Protein AF-A0A850DSJ2-F1 (afdb_monomer_lite)

Secondary structure (DSSP, 8-state):
-PPP-HHHHHHHT-TTTEEE--TTSGGGGGS-GGGHHHHH-SSHHHHHHHHHTTS-HHIIIII-HHHHHHHHHTEEEEEEEEETTEEEEEEEE--TTSPPEEEEEE-GGGS-SSPPTTGGGS-HHHHHHHHHT-S-EE-TTSSBTSPPPGGG--BTTTTTS-SEEEETTTSSPEETTT-EEEEE-STT-EEEE-TTSPTTEEEEEETTEE-SPEEHHHHHHHHHTTT---GGGSPPPP------HHHHHHHHHHS-PPPPPP-B-TT--HHHHHHHHHHHHHHHHHHTTT-PEEEESSTTTSEEEEEEE-SSSPEEEEEEEEEEEEEEPPTT--GGGHHHHHHHHHHHTT-EEEEEEETTEEEEEEE-TT--EEEEEEETTEEEEEEEPPBBPPP-

Foldseek 3Di:
DPPQPVVVLQCVLPPPQKDWQAAPDPVLVVAPPLQNQLNNPPDFVSNLVSLLVLADPCCCPVQAVLVVLQSVFFFRGWTWMQGNNWIWIWTFGDFPPDRTFIKTFTDLVQLDPDAEQPNVLDDPSVSCCCNRRGQWIAGPVQAFLAFHGRNQFHFQVVVVNDQWAAEPPVRDIHGSNFWTFTGAAPDRWTWTDGPPAPRQWIFIDDPSYTYHTHRNSVVSNCSNCPNHDGPVNDDDPPPDPPQDPVSVVVVLVPDQFDFADADADAPDEPVNQVVVLVVVVVLLCVLVVVQKDKDAPDDPFQKDKAFDGRRNPDTDQWIKIKGKIWIHHDPPDFLQVVVVSSQVSLVVLVWDKDWDADPQFIWIWTADPQGWIWIWTQGPSIIMIMIMHHTYHHDD

pLDDT: mean 86.66, std 12.52, range [38.88, 98.25]

Radius of gyration: 28.36 Å; chains: 1; bounding box: 57×62×78 Å

Sequence (396 aa):
MDDVEFARVAAEFGPGSALLVEPGSSAAAHVPARWAGVAGGLDSAARRSAAVALWNLDMLVELTPRFAAVLGECLDDVRVCLLRGDWVLLYALRKPFQPHEFRIGWDPDTFGADEPAHWNALPQALRVFLGTVHAGFTDLDGISFGPTRPRDMLTYEALDLVARVRNWEAGEDIAGSRATLVAKGMGDTRYFVSPDLPGGTIGWEADGNMDKPLDLPQALDDLMSYGFQLERDLPPAPAAPAPTPDELRRAIESVPRAARAVVWNRELTENAARARTRDLVAQLLDGLGGQMVLRTDDGPNGETVLPFDDDAGNIYQVDRLETRYFLDPPPPDRADIYPSVIVRIWERHGWKVTLAADAAGIVARAQTSDWYELTVTHRDDTLRLSVASPGFHRSP

Structure (mmCIF, N/CA/C/O backbone):
data_AF-A0A850DSJ2-F1
#
_entry.id   AF-A0A850DSJ2-F1
#
loop_
_atom_site.group_PDB
_atom_site.id
_atom_site.type_symbol
_atom_site.label_atom_id
_atom_site.label_alt_id
_atom_site.label_comp_id
_atom_site.label_asym_id
_atom_site.label_entity_id
_atom_site.label_seq_id
_atom_site.pdbx_PDB_ins_code
_atom_site.Cartn_x
_atom_site.Cartn_y
_atom_site.Cartn_z
_atom_site.occupancy
_atom_site.B_iso_or_equiv
_atom_site.auth_seq_id
_atom_site.auth_comp_id
_atom_site.auth_asym_id
_atom_site.auth_atom_id
_atom_site.pdbx_PDB_model_num
ATOM 1 N N . MET A 1 1 ? 22.873 -3.935 -5.020 1.00 39.72 1 MET A N 1
ATOM 2 C CA . MET A 1 1 ? 21.451 -4.253 -4.814 1.00 39.72 1 MET A CA 1
ATOM 3 C C . MET A 1 1 ? 21.494 -5.395 -3.830 1.00 39.72 1 MET A C 1
ATOM 5 O O . MET A 1 1 ? 21.998 -6.444 -4.208 1.00 39.72 1 MET A O 1
ATOM 9 N N . ASP A 1 2 ? 21.203 -5.125 -2.561 1.00 47.94 2 ASP A N 1
ATOM 10 C CA . ASP A 1 2 ? 21.192 -6.179 -1.545 1.00 47.94 2 ASP A CA 1
ATOM 11 C C . ASP A 1 2 ? 20.056 -7.138 -1.905 1.00 47.94 2 ASP A C 1
ATOM 13 O O . ASP A 1 2 ? 18.924 -6.699 -2.119 1.00 47.94 2 ASP A O 1
ATOM 17 N N . ASP A 1 3 ? 20.370 -8.421 -2.072 1.00 72.44 3 ASP A N 1
ATOM 18 C CA . ASP A 1 3 ? 19.358 -9.434 -2.356 1.00 72.44 3 ASP A CA 1
ATOM 19 C C . ASP A 1 3 ? 18.391 -9.513 -1.168 1.00 72.44 3 ASP A C 1
ATOM 21 O O . ASP A 1 3 ? 18.798 -9.733 -0.027 1.00 72.44 3 ASP A O 1
ATOM 25 N N . VAL A 1 4 ? 17.095 -9.326 -1.429 1.00 82.38 4 VAL A N 1
ATOM 26 C CA . VAL A 1 4 ? 16.057 -9.461 -0.402 1.00 82.38 4 VAL A CA 1
ATOM 27 C C . VAL A 1 4 ? 15.983 -10.924 0.042 1.00 82.38 4 VAL A C 1
ATOM 29 O O . VAL A 1 4 ? 15.636 -11.813 -0.739 1.00 82.38 4 VAL A O 1
ATOM 32 N N . GLU A 1 5 ? 16.258 -11.189 1.318 1.00 86.75 5 GLU A N 1
ATOM 33 C CA . GLU A 1 5 ? 16.349 -12.547 1.869 1.00 86.75 5 GLU A CA 1
ATOM 34 C C . GLU A 1 5 ? 14.980 -13.171 2.210 1.00 86.75 5 GLU A C 1
ATOM 36 O O . GLU A 1 5 ? 14.728 -13.579 3.347 1.00 86.75 5 GLU A O 1
ATOM 41 N N . PHE A 1 6 ? 14.079 -13.309 1.232 1.00 88.69 6 PHE A N 1
ATOM 42 C CA . PHE A 1 6 ? 12.766 -13.940 1.453 1.00 88.69 6 PHE A CA 1
ATOM 43 C C . PHE A 1 6 ? 12.867 -15.335 2.085 1.00 88.69 6 PHE A C 1
ATOM 45 O O . PHE A 1 6 ? 12.027 -15.703 2.904 1.00 88.69 6 PHE A O 1
ATOM 52 N N . ALA A 1 7 ? 13.892 -16.118 1.729 1.00 86.25 7 ALA A N 1
ATOM 53 C CA . ALA A 1 7 ? 14.087 -17.465 2.263 1.00 86.25 7 ALA A CA 1
ATOM 54 C C . ALA A 1 7 ? 14.347 -17.468 3.779 1.00 86.25 7 ALA A C 1
ATOM 56 O O . ALA A 1 7 ? 13.873 -18.367 4.475 1.00 86.25 7 ALA A O 1
ATOM 57 N N . ARG A 1 8 ? 15.053 -16.450 4.296 1.00 87.44 8 ARG A N 1
ATOM 58 C CA . ARG A 1 8 ? 15.274 -16.275 5.737 1.00 87.44 8 ARG A CA 1
ATOM 59 C C . ARG A 1 8 ? 13.945 -16.039 6.444 1.00 87.44 8 ARG A C 1
ATOM 61 O O . ARG A 1 8 ? 13.639 -16.747 7.394 1.00 87.44 8 ARG A O 1
ATOM 68 N N . VAL A 1 9 ? 13.130 -15.126 5.921 1.00 86.62 9 VAL A N 1
ATOM 69 C CA . VAL A 1 9 ? 11.820 -14.788 6.501 1.00 86.62 9 VAL A CA 1
ATOM 70 C C . VAL A 1 9 ? 10.838 -15.952 6.417 1.00 86.62 9 VAL A C 1
ATOM 72 O O . VAL A 1 9 ? 10.148 -16.251 7.385 1.00 86.62 9 VAL A O 1
ATOM 75 N N . ALA A 1 10 ? 10.811 -16.684 5.302 1.00 86.50 10 ALA A N 1
ATOM 76 C CA . ALA A 1 10 ? 9.996 -17.891 5.188 1.00 86.50 10 ALA A CA 1
ATOM 77 C C . ALA A 1 10 ? 10.361 -18.933 6.267 1.00 86.50 10 ALA A C 1
ATOM 79 O O . ALA A 1 10 ? 9.479 -19.600 6.807 1.00 86.50 10 ALA A O 1
ATOM 80 N N . ALA A 1 11 ? 11.645 -19.042 6.625 1.00 85.88 11 ALA A N 1
ATOM 81 C CA . ALA A 1 11 ? 12.097 -19.940 7.684 1.00 85.88 11 ALA A CA 1
ATOM 82 C C . ALA A 1 11 ? 11.667 -19.494 9.097 1.00 85.88 11 ALA A C 1
ATOM 84 O O . ALA A 1 11 ? 11.520 -20.352 9.971 1.00 85.88 11 ALA A O 1
ATOM 85 N N . GLU A 1 12 ? 11.410 -18.200 9.329 1.00 87.56 12 GLU A N 1
ATOM 86 C CA . GLU A 1 12 ? 10.959 -17.672 10.630 1.00 87.56 12 GLU A CA 1
ATOM 87 C C . GLU A 1 12 ? 9.567 -18.197 11.028 1.00 87.56 12 GLU A C 1
ATOM 89 O O . GLU A 1 12 ? 9.289 -18.378 12.213 1.00 87.56 12 GLU A O 1
ATOM 94 N N . PHE A 1 13 ? 8.720 -18.569 10.060 1.00 83.94 13 PHE A N 1
ATOM 95 C CA . PHE A 1 13 ? 7.422 -19.209 10.330 1.00 83.94 13 PHE A CA 1
ATOM 96 C C . PHE A 1 13 ? 7.526 -20.659 10.831 1.00 83.94 13 PHE A C 1
ATOM 98 O O . PHE A 1 13 ? 6.515 -21.263 11.214 1.00 83.94 13 PHE A O 1
ATOM 105 N N . GLY A 1 14 ? 8.729 -21.231 10.812 1.00 82.12 14 GLY A N 1
ATOM 106 C CA . GLY A 1 14 ? 9.023 -22.601 11.204 1.00 82.12 14 GLY A CA 1
ATOM 107 C C . GLY A 1 14 ? 9.062 -23.592 10.029 1.00 82.12 14 GLY A C 1
ATOM 108 O O . GLY A 1 14 ? 8.537 -23.317 8.945 1.00 82.12 14 GLY A O 1
ATOM 109 N N . PRO A 1 15 ? 9.684 -24.771 10.225 1.00 79.62 15 PRO A N 1
ATOM 110 C CA . PRO A 1 15 ? 9.877 -25.755 9.162 1.00 79.62 15 PRO A CA 1
ATOM 111 C C . PRO A 1 15 ? 8.557 -26.216 8.533 1.00 79.62 15 PRO A C 1
ATOM 113 O O . PRO A 1 15 ? 7.671 -26.708 9.227 1.00 79.62 15 PRO A O 1
ATOM 116 N N . GLY A 1 16 ? 8.441 -26.083 7.209 1.00 81.00 16 GLY A N 1
ATOM 117 C CA . GLY A 1 16 ? 7.262 -26.516 6.447 1.00 81.00 16 GLY A CA 1
ATOM 118 C C . GLY A 1 16 ? 6.033 -25.610 6.580 1.00 81.00 16 GLY A C 1
ATOM 119 O O . GLY A 1 16 ? 5.017 -25.887 5.949 1.00 81.00 16 GLY A O 1
ATOM 120 N N . SER A 1 17 ? 6.116 -24.525 7.356 1.00 87.19 17 SER A N 1
ATOM 121 C CA . SER A 1 17 ? 5.015 -23.571 7.513 1.00 87.19 17 SER A CA 1
ATOM 122 C C . SER A 1 17 ? 4.858 -22.643 6.313 1.00 87.19 17 SER A C 1
ATOM 124 O O . SER A 1 17 ? 3.750 -22.185 6.063 1.00 87.19 17 SER A O 1
ATOM 126 N N . ALA A 1 18 ? 5.942 -22.341 5.600 1.00 90.69 18 ALA A N 1
ATOM 127 C CA . ALA A 1 18 ? 5.954 -21.406 4.483 1.00 90.69 18 ALA A CA 1
ATOM 128 C C . ALA A 1 18 ? 6.725 -21.991 3.293 1.00 90.69 18 ALA A C 1
ATOM 130 O O . ALA A 1 18 ? 7.804 -22.563 3.462 1.00 90.69 18 ALA A O 1
ATOM 131 N N . LEU A 1 19 ? 6.179 -21.824 2.090 1.00 91.12 19 LEU A N 1
ATOM 132 C CA . LEU A 1 19 ? 6.817 -22.204 0.831 1.00 91.12 19 LEU A CA 1
ATOM 133 C C . LEU A 1 19 ? 6.795 -21.016 -0.130 1.00 91.12 19 LEU A C 1
ATOM 135 O O . LEU A 1 19 ? 5.733 -20.627 -0.614 1.00 91.12 19 LEU A O 1
ATOM 139 N N . LEU A 1 20 ? 7.971 -20.468 -0.437 1.00 92.31 20 LEU A N 1
ATOM 140 C CA . LEU A 1 20 ? 8.112 -19.455 -1.481 1.00 92.31 20 LEU A CA 1
ATOM 141 C C . LEU A 1 20 ? 7.865 -20.076 -2.855 1.00 92.31 20 LEU A C 1
ATOM 143 O O . LEU A 1 20 ? 8.364 -21.160 -3.163 1.00 92.31 20 LEU A O 1
ATOM 147 N N . VAL A 1 21 ? 7.097 -19.375 -3.682 1.00 88.62 21 VAL A N 1
ATOM 148 C CA . VAL A 1 21 ? 6.808 -19.803 -5.048 1.00 88.62 21 VAL A CA 1
ATOM 149 C C . VAL A 1 21 ? 7.803 -19.162 -5.994 1.00 88.62 21 VAL A C 1
ATOM 151 O O . VAL A 1 21 ? 7.769 -17.953 -6.230 1.00 88.62 21 VAL A O 1
ATOM 154 N N . GLU A 1 22 ? 8.658 -19.990 -6.584 1.00 85.75 22 GLU A N 1
ATOM 155 C CA . GLU A 1 22 ? 9.551 -19.530 -7.640 1.00 85.75 22 GLU A CA 1
ATOM 156 C C . GLU A 1 22 ? 8.816 -19.415 -8.984 1.00 85.75 22 GLU A C 1
ATOM 158 O O . GLU A 1 22 ? 7.983 -20.282 -9.306 1.00 85.75 22 GLU A O 1
ATOM 163 N N . PRO A 1 23 ? 9.135 -18.394 -9.803 1.00 81.88 23 PRO A N 1
ATOM 164 C CA . PRO A 1 23 ? 8.612 -18.278 -11.157 1.00 81.88 23 PRO A CA 1
ATOM 165 C C . PRO A 1 23 ? 8.869 -19.551 -11.974 1.00 81.88 23 PRO A C 1
ATOM 167 O O . PRO A 1 23 ? 9.976 -20.086 -12.000 1.00 81.88 23 PRO A O 1
ATOM 170 N N . GLY A 1 24 ? 7.829 -20.057 -12.640 1.00 77.94 24 GLY A N 1
ATOM 171 C CA . GLY A 1 24 ? 7.911 -21.273 -13.461 1.00 77.94 24 GLY A CA 1
ATOM 172 C C . GLY A 1 24 ? 7.925 -22.597 -12.684 1.00 77.94 24 GLY A C 1
ATOM 173 O O . GLY A 1 24 ? 7.970 -23.659 -13.305 1.00 77.94 24 GLY A O 1
ATOM 174 N N . SER A 1 25 ? 7.853 -22.569 -11.350 1.00 83.75 25 SER A N 1
ATOM 175 C CA . SER A 1 25 ? 7.670 -23.783 -10.546 1.00 83.75 25 SER A CA 1
ATOM 176 C C . SER A 1 25 ? 6.279 -24.403 -10.752 1.00 83.75 25 SER A C 1
ATOM 178 O O . SER A 1 25 ? 5.327 -23.732 -11.149 1.00 83.75 25 SER A O 1
ATOM 180 N N . SER A 1 26 ? 6.115 -25.688 -10.424 1.00 83.56 26 SER A N 1
ATOM 181 C CA . SER A 1 26 ? 4.794 -26.340 -10.443 1.00 83.56 26 SER A CA 1
ATOM 182 C C . SER A 1 26 ? 3.809 -25.719 -9.441 1.00 83.56 26 SER A C 1
ATOM 184 O O . SER A 1 26 ? 2.599 -25.743 -9.668 1.00 83.56 26 SER A O 1
ATOM 186 N N . ALA A 1 27 ? 4.312 -25.121 -8.356 1.00 83.81 27 ALA A N 1
ATOM 187 C CA . ALA A 1 27 ? 3.501 -24.375 -7.400 1.00 83.81 27 ALA A CA 1
ATOM 188 C C . ALA A 1 27 ? 2.905 -23.102 -8.027 1.00 83.81 27 ALA A C 1
ATOM 190 O O . ALA A 1 27 ? 1.757 -22.774 -7.737 1.00 83.81 27 ALA A O 1
ATOM 191 N N . ALA A 1 28 ? 3.620 -22.447 -8.952 1.00 85.44 28 ALA A N 1
ATOM 192 C CA . ALA A 1 28 ? 3.138 -21.250 -9.647 1.00 85.44 28 ALA A CA 1
ATOM 193 C C . ALA A 1 28 ? 1.843 -21.496 -10.442 1.00 85.44 28 ALA A C 1
ATOM 195 O O . ALA A 1 28 ? 1.024 -20.590 -10.568 1.00 85.44 28 ALA A O 1
ATOM 196 N N . ALA A 1 29 ? 1.612 -22.726 -10.917 1.00 86.12 29 ALA A N 1
ATOM 197 C CA . ALA A 1 29 ? 0.381 -23.105 -11.617 1.00 86.12 29 ALA A CA 1
ATOM 198 C C . ALA A 1 29 ? -0.872 -23.114 -10.717 1.00 86.12 29 ALA A C 1
ATOM 200 O O . ALA A 1 29 ? -1.988 -23.133 -11.230 1.00 86.12 29 ALA A O 1
ATOM 201 N N . HIS A 1 30 ? -0.690 -23.119 -9.395 1.00 90.12 30 HIS A N 1
ATOM 202 C CA . HIS A 1 30 ? -1.768 -23.170 -8.404 1.00 90.12 30 HIS A CA 1
ATOM 203 C C . HIS A 1 30 ? -1.981 -21.830 -7.687 1.00 90.12 30 HIS A C 1
ATOM 205 O O . HIS A 1 30 ? -2.868 -21.729 -6.840 1.00 90.12 30 HIS A O 1
ATOM 211 N N . VAL A 1 31 ? -1.173 -20.814 -8.007 1.00 93.69 31 VAL A N 1
ATOM 212 C CA . VAL A 1 31 ? -1.316 -19.464 -7.454 1.00 93.69 31 VAL A CA 1
ATOM 213 C C . VAL A 1 31 ? -2.644 -18.859 -7.927 1.00 93.69 31 VAL A C 1
ATOM 215 O O . VAL A 1 31 ? -3.001 -19.035 -9.097 1.00 93.69 31 VAL A O 1
ATOM 218 N N . PRO A 1 32 ? -3.369 -18.116 -7.067 1.00 94.81 32 PRO A N 1
ATOM 219 C CA . PRO A 1 32 ? -4.585 -17.420 -7.466 1.00 94.81 32 PRO A CA 1
ATOM 220 C C . PRO A 1 32 ? -4.370 -16.577 -8.726 1.00 94.81 32 PRO A C 1
ATOM 222 O O . PRO A 1 32 ? -3.401 -15.825 -8.825 1.00 94.81 32 PRO A O 1
ATOM 225 N N . ALA A 1 33 ? -5.294 -16.666 -9.688 1.00 93.31 33 ALA A N 1
ATOM 226 C CA . ALA A 1 33 ? -5.137 -16.035 -11.004 1.00 93.31 33 ALA A CA 1
ATOM 227 C C . ALA A 1 33 ? -4.873 -14.518 -10.922 1.00 93.31 33 ALA A C 1
ATOM 229 O O . ALA A 1 33 ? -4.080 -13.983 -11.695 1.00 93.31 33 ALA A O 1
ATOM 230 N N . ARG A 1 34 ? -5.474 -13.840 -9.935 1.00 94.25 34 ARG A N 1
ATOM 231 C CA . ARG A 1 34 ? -5.236 -12.419 -9.620 1.00 94.25 34 ARG A CA 1
ATOM 232 C C . ARG A 1 34 ? -3.765 -12.092 -9.345 1.00 94.25 34 ARG A C 1
ATOM 234 O O . ARG A 1 34 ? -3.326 -10.987 -9.628 1.00 94.25 34 ARG A O 1
ATOM 241 N N . TRP A 1 35 ? -2.983 -13.042 -8.841 1.00 96.31 35 TRP A N 1
ATOM 242 C CA . TRP A 1 35 ? -1.570 -12.859 -8.506 1.00 96.31 35 TRP A CA 1
ATOM 243 C C . TRP A 1 35 ? -0.620 -13.451 -9.549 1.00 96.31 35 TRP A C 1
ATOM 245 O O . TRP A 1 35 ? 0.595 -13.443 -9.347 1.00 96.31 35 TRP A O 1
ATOM 255 N N . ALA A 1 36 ? -1.134 -13.916 -10.693 1.00 92.44 36 ALA A N 1
ATOM 256 C CA . ALA A 1 36 ? -0.317 -14.492 -11.759 1.00 92.44 36 ALA A CA 1
ATOM 257 C C . ALA A 1 36 ? 0.776 -13.527 -12.253 1.00 92.44 36 ALA A C 1
ATOM 259 O O . ALA A 1 36 ? 1.889 -13.962 -12.542 1.00 92.44 36 ALA A O 1
ATOM 260 N N . GLY A 1 37 ? 0.499 -12.216 -12.286 1.00 92.75 37 GLY A N 1
ATOM 261 C CA . GLY A 1 37 ? 1.496 -11.195 -12.633 1.00 92.75 37 GLY A CA 1
ATOM 262 C C . GLY A 1 37 ? 2.667 -11.128 -11.645 1.00 92.75 37 GLY A C 1
ATOM 263 O O . GLY A 1 37 ? 3.810 -10.957 -12.059 1.00 92.75 37 GLY A O 1
ATOM 264 N N . VAL A 1 38 ? 2.403 -11.335 -10.350 1.00 95.25 38 VAL A N 1
ATOM 265 C CA . VAL A 1 38 ? 3.444 -11.390 -9.312 1.00 95.25 38 VAL A CA 1
ATOM 266 C C . VAL A 1 38 ? 4.201 -12.720 -9.384 1.00 95.25 38 VAL A C 1
ATOM 268 O O . VAL A 1 38 ? 5.427 -12.728 -9.355 1.00 95.25 38 VAL A O 1
ATOM 271 N N . ALA A 1 39 ? 3.501 -13.848 -9.541 1.00 93.31 39 ALA A N 1
ATOM 272 C CA . ALA A 1 39 ? 4.133 -15.168 -9.642 1.00 93.31 39 ALA A CA 1
ATOM 273 C C . ALA A 1 39 ? 5.002 -15.334 -10.901 1.00 93.31 39 ALA A C 1
ATOM 275 O O . ALA A 1 39 ? 6.028 -16.010 -10.863 1.00 93.31 39 ALA A O 1
ATOM 276 N N . GLY A 1 40 ? 4.587 -14.737 -12.021 1.00 89.12 40 GLY A N 1
ATOM 277 C CA . GLY A 1 40 ? 5.294 -14.799 -13.301 1.00 89.12 40 GLY A CA 1
ATOM 278 C C . GLY A 1 40 ? 6.342 -13.702 -13.509 1.00 89.12 40 GLY A C 1
ATOM 279 O O . GLY A 1 40 ? 7.080 -13.757 -14.491 1.00 89.12 40 GLY A O 1
ATOM 280 N N . GLY A 1 41 ? 6.416 -12.704 -12.623 1.00 89.25 41 GLY A N 1
ATOM 281 C CA . GLY A 1 41 ? 7.346 -11.584 -12.751 1.00 89.25 41 GLY A CA 1
ATOM 282 C C . GLY A 1 41 ? 8.804 -12.026 -12.605 1.00 89.25 41 GLY A C 1
ATOM 283 O O . GLY A 1 41 ? 9.212 -12.509 -11.547 1.00 89.25 41 GLY A O 1
ATOM 284 N N . LEU A 1 42 ? 9.597 -11.835 -13.665 1.00 86.31 42 LEU A N 1
ATOM 285 C CA . LEU A 1 42 ? 10.995 -12.284 -13.733 1.00 86.31 42 LEU A CA 1
ATOM 286 C C . LEU A 1 42 ? 11.936 -11.459 -12.844 1.00 86.31 42 LEU A C 1
ATOM 288 O O . LEU A 1 42 ? 12.902 -11.995 -12.306 1.00 86.31 42 LEU A O 1
ATOM 292 N N . ASP A 1 43 ? 11.630 -10.180 -12.630 1.00 90.94 43 ASP A N 1
ATOM 293 C CA . ASP A 1 43 ? 12.392 -9.269 -11.776 1.00 90.94 43 ASP A CA 1
ATOM 294 C C . ASP A 1 43 ? 11.502 -8.596 -10.720 1.00 90.94 43 ASP A C 1
ATOM 296 O O . ASP A 1 43 ? 10.270 -8.687 -10.752 1.00 90.94 43 ASP A O 1
ATOM 300 N N . SER A 1 44 ? 12.135 -7.947 -9.741 1.00 93.88 44 SER A N 1
ATOM 301 C CA . SER A 1 44 ? 11.419 -7.299 -8.641 1.00 93.88 44 SER A CA 1
ATOM 302 C C . SER A 1 44 ? 10.590 -6.103 -9.105 1.00 93.88 44 SER A C 1
ATOM 304 O O . SER A 1 44 ? 9.525 -5.843 -8.553 1.00 93.88 44 SER A O 1
ATOM 306 N N . ALA A 1 45 ? 11.008 -5.384 -10.149 1.00 94.12 45 ALA A N 1
ATOM 307 C CA . ALA A 1 45 ? 10.249 -4.252 -10.674 1.00 94.12 45 ALA A CA 1
ATOM 308 C C . ALA A 1 45 ? 8.891 -4.696 -11.239 1.00 94.12 45 ALA A C 1
ATOM 310 O O . ALA A 1 45 ? 7.863 -4.110 -10.889 1.00 94.12 45 ALA A O 1
ATOM 311 N N . ALA A 1 46 ? 8.868 -5.769 -12.032 1.00 93.31 46 ALA A N 1
ATOM 312 C CA . ALA A 1 46 ? 7.646 -6.352 -12.571 1.00 93.31 46 ALA A CA 1
ATOM 313 C C . ALA A 1 46 ? 6.716 -6.854 -11.456 1.00 93.31 46 ALA A C 1
ATOM 315 O O . ALA A 1 46 ? 5.517 -6.569 -11.479 1.00 93.31 46 ALA A O 1
ATOM 316 N N . ARG A 1 47 ? 7.263 -7.546 -10.445 1.00 95.94 47 ARG A N 1
ATOM 317 C CA . ARG A 1 47 ? 6.473 -8.063 -9.314 1.00 95.94 47 ARG A CA 1
ATOM 318 C C . ARG A 1 47 ? 5.866 -6.956 -8.465 1.00 95.94 47 ARG A C 1
ATOM 320 O O . ARG A 1 47 ? 4.687 -7.033 -8.130 1.00 95.94 47 ARG A O 1
ATOM 327 N N . ARG A 1 48 ? 6.631 -5.902 -8.174 1.00 97.06 48 ARG A N 1
ATOM 328 C CA . ARG A 1 48 ? 6.133 -4.715 -7.466 1.00 97.06 48 ARG A CA 1
ATOM 329 C C . ARG A 1 48 ? 5.013 -4.029 -8.224 1.00 97.06 48 ARG A C 1
ATOM 331 O O . ARG A 1 48 ? 3.963 -3.779 -7.647 1.00 97.06 48 ARG A O 1
ATOM 338 N N . SER A 1 49 ? 5.219 -3.762 -9.513 1.00 95.44 49 SER A N 1
ATOM 339 C CA . SER A 1 49 ? 4.207 -3.112 -10.345 1.00 95.44 49 SER A CA 1
ATOM 340 C C . SER A 1 49 ? 2.914 -3.929 -10.381 1.00 95.44 49 SER A C 1
ATOM 342 O O . SER A 1 49 ? 1.842 -3.376 -10.144 1.00 95.44 49 SER A O 1
ATOM 344 N N . ALA A 1 50 ? 3.018 -5.250 -10.572 1.00 96.38 50 ALA A N 1
ATOM 345 C CA . ALA A 1 50 ? 1.868 -6.146 -10.535 1.00 96.38 50 ALA A CA 1
ATOM 346 C C . ALA A 1 50 ? 1.171 -6.142 -9.165 1.00 96.38 50 ALA A C 1
ATOM 348 O O . ALA A 1 50 ? -0.050 -6.075 -9.113 1.00 96.38 50 ALA A O 1
ATOM 349 N N . ALA A 1 51 ? 1.926 -6.178 -8.064 1.00 97.25 51 ALA A N 1
ATOM 350 C CA . ALA A 1 51 ? 1.373 -6.209 -6.713 1.00 97.25 51 ALA A CA 1
ATOM 351 C C . ALA A 1 51 ? 0.713 -4.886 -6.299 1.00 97.25 51 ALA A C 1
ATOM 353 O O . ALA A 1 51 ? -0.311 -4.914 -5.622 1.00 97.25 51 ALA A O 1
ATOM 354 N N . VAL A 1 52 ? 1.279 -3.740 -6.689 1.00 96.12 52 VAL A N 1
ATOM 355 C CA . VAL A 1 52 ? 0.703 -2.410 -6.427 1.00 96.12 52 VAL A CA 1
ATOM 356 C C . VAL A 1 52 ? -0.556 -2.195 -7.264 1.00 96.12 52 VAL A C 1
ATOM 358 O O . VAL A 1 52 ? -1.530 -1.655 -6.754 1.00 96.12 52 VAL A O 1
ATOM 361 N N . ALA A 1 53 ? -0.592 -2.690 -8.505 1.00 95.50 53 ALA A N 1
ATOM 362 C CA . ALA A 1 53 ? -1.776 -2.608 -9.363 1.00 95.50 53 ALA A CA 1
ATOM 363 C C . ALA A 1 53 ? -3.003 -3.368 -8.817 1.00 95.50 53 ALA A C 1
ATOM 365 O O . ALA A 1 53 ? -4.112 -3.138 -9.293 1.00 95.50 53 ALA A O 1
ATOM 366 N N . LEU A 1 54 ? -2.823 -4.258 -7.832 1.00 94.38 54 LEU A N 1
ATOM 367 C CA . LEU A 1 54 ? -3.931 -4.921 -7.137 1.00 94.38 54 LEU A CA 1
ATOM 368 C C . LEU A 1 54 ? -4.653 -3.994 -6.154 1.00 94.38 54 LEU A C 1
ATOM 370 O O . LEU A 1 54 ? -5.798 -4.262 -5.810 1.00 94.38 54 LEU A O 1
ATOM 374 N N . TRP A 1 55 ? -3.992 -2.947 -5.657 1.00 95.94 55 TRP A N 1
ATOM 375 C CA . TRP A 1 55 ? -4.558 -2.086 -4.625 1.00 95.94 55 TRP A CA 1
ATOM 376 C C . TRP A 1 55 ? -5.670 -1.200 -5.183 1.00 95.94 55 TRP A C 1
ATOM 378 O O . TRP A 1 55 ? -5.535 -0.582 -6.238 1.00 95.94 55 TRP A O 1
ATOM 388 N N . ASN A 1 56 ? -6.759 -1.091 -4.424 1.00 89.50 56 ASN A N 1
ATOM 389 C CA . ASN A 1 56 ? -7.855 -0.187 -4.754 1.00 89.50 56 ASN A CA 1
ATOM 390 C C . ASN A 1 56 ? -7.400 1.267 -4.612 1.00 89.50 56 ASN A C 1
ATOM 392 O O . ASN A 1 56 ? -6.799 1.633 -3.599 1.00 89.50 56 ASN A O 1
ATOM 396 N N . LEU A 1 57 ? -7.743 2.106 -5.594 1.00 88.00 57 LEU A N 1
ATOM 397 C CA . LEU A 1 57 ? -7.388 3.525 -5.571 1.00 88.00 57 LEU A CA 1
ATOM 398 C C . LEU A 1 57 ? -7.967 4.224 -4.335 1.00 88.00 57 LEU A C 1
ATOM 400 O O . LEU A 1 57 ? -7.246 4.966 -3.680 1.00 88.00 57 LEU A O 1
ATOM 404 N N . ASP A 1 58 ? -9.211 3.914 -3.964 1.00 89.56 58 ASP A N 1
ATOM 405 C CA . ASP A 1 58 ? -9.871 4.504 -2.793 1.00 89.56 58 ASP A CA 1
ATOM 406 C C . ASP A 1 58 ? -9.145 4.140 -1.487 1.00 89.56 58 ASP A C 1
ATOM 408 O O . ASP A 1 58 ? -8.983 4.978 -0.607 1.00 89.56 58 ASP A O 1
ATOM 412 N N . MET A 1 59 ? -8.616 2.913 -1.373 1.00 92.94 59 MET A N 1
ATOM 413 C CA . MET A 1 59 ? -7.794 2.524 -0.220 1.00 92.94 59 MET A CA 1
ATOM 414 C C . MET A 1 59 ? -6.521 3.375 -0.158 1.00 92.94 59 MET A C 1
ATOM 416 O O . MET A 1 59 ? -6.208 3.943 0.883 1.00 92.94 59 MET A O 1
ATOM 420 N N . LEU A 1 60 ? -5.809 3.501 -1.279 1.00 93.19 60 LEU A N 1
ATOM 421 C CA . LEU A 1 60 ? -4.540 4.227 -1.325 1.00 93.19 60 LEU A CA 1
ATOM 422 C C . LEU A 1 60 ? -4.696 5.745 -1.207 1.00 93.19 60 LEU A C 1
ATOM 424 O O . LEU A 1 60 ? -3.812 6.387 -0.659 1.00 93.19 60 LEU A O 1
ATOM 428 N N . VAL A 1 61 ? -5.765 6.331 -1.740 1.00 90.88 61 VAL A N 1
ATOM 429 C CA . VAL A 1 61 ? -5.934 7.790 -1.809 1.00 90.88 61 VAL A CA 1
ATOM 430 C C . VAL A 1 61 ? -6.745 8.323 -0.634 1.00 90.88 61 VAL A C 1
ATOM 432 O O . VAL A 1 61 ? -6.399 9.374 -0.101 1.00 90.88 61 VAL A O 1
ATOM 435 N N . GLU A 1 62 ? -7.811 7.627 -0.231 1.00 90.38 62 GLU A N 1
ATOM 436 C CA . GLU A 1 62 ? -8.720 8.120 0.810 1.00 90.38 62 GLU A CA 1
ATOM 437 C C . GLU A 1 62 ? -8.316 7.658 2.208 1.00 90.38 62 GLU A C 1
ATOM 439 O O . GLU A 1 62 ? -8.480 8.414 3.162 1.00 90.38 62 GLU A O 1
ATOM 444 N N . LEU A 1 63 ? -7.813 6.424 2.341 1.00 94.69 63 LEU A N 1
ATOM 445 C CA . LEU A 1 63 ? -7.501 5.846 3.649 1.00 94.69 63 LEU A CA 1
ATOM 446 C C . LEU A 1 63 ? -6.021 5.842 3.979 1.00 94.69 63 LEU A C 1
ATOM 448 O O . LEU A 1 63 ? -5.692 6.071 5.133 1.00 94.69 63 LEU A O 1
ATOM 452 N N . THR A 1 64 ? -5.145 5.551 3.016 1.00 96.56 64 THR A N 1
ATOM 453 C CA . THR A 1 64 ? -3.718 5.373 3.308 1.00 96.56 64 THR A CA 1
ATOM 454 C C . THR A 1 64 ? -2.778 6.101 2.335 1.00 96.56 64 THR A C 1
ATOM 456 O O . THR A 1 64 ? -1.936 5.453 1.698 1.00 96.56 64 THR A O 1
ATOM 459 N N . PRO A 1 65 ? -2.904 7.433 2.164 1.00 96.06 65 PRO A N 1
ATOM 460 C CA . PRO A 1 65 ? -2.075 8.203 1.233 1.00 96.06 65 PRO A CA 1
ATOM 461 C C . PRO A 1 65 ? -0.582 8.190 1.579 1.00 96.06 65 PRO A C 1
ATOM 463 O O . PRO A 1 65 ? 0.261 8.168 0.673 1.00 96.06 65 PRO A O 1
ATOM 466 N N . ARG A 1 66 ? -0.217 8.173 2.864 1.00 95.31 66 ARG A N 1
ATOM 467 C CA . ARG A 1 66 ? 1.177 8.031 3.293 1.00 95.31 66 ARG A CA 1
ATOM 468 C C . ARG A 1 66 ? 1.684 6.623 3.009 1.00 95.31 66 ARG A C 1
ATOM 470 O O . ARG A 1 66 ? 2.783 6.478 2.475 1.00 95.31 66 ARG A O 1
ATOM 477 N N . PHE A 1 67 ? 0.888 5.590 3.263 1.00 96.75 67 PHE A N 1
ATOM 478 C CA . PHE A 1 67 ? 1.299 4.222 2.959 1.00 96.75 67 PHE A CA 1
ATOM 479 C C . PHE A 1 67 ? 1.402 3.976 1.449 1.00 96.75 67 PHE A C 1
ATOM 481 O O . PHE A 1 67 ? 2.283 3.249 0.997 1.00 96.75 67 PHE A O 1
ATOM 488 N N . ALA A 1 68 ? 0.574 4.636 0.636 1.00 96.44 68 ALA A N 1
ATOM 489 C CA . ALA A 1 68 ? 0.718 4.617 -0.818 1.00 96.44 68 ALA A CA 1
ATOM 490 C C . ALA A 1 68 ? 2.096 5.140 -1.258 1.00 96.44 68 ALA A C 1
ATOM 492 O O . ALA A 1 68 ? 2.720 4.579 -2.161 1.00 96.44 68 ALA A O 1
ATOM 493 N N . ALA A 1 69 ? 2.614 6.168 -0.580 1.00 94.94 69 ALA A N 1
ATOM 494 C CA . ALA A 1 69 ? 3.980 6.633 -0.784 1.00 94.94 69 ALA A CA 1
ATOM 495 C C . ALA A 1 69 ? 5.026 5.611 -0.314 1.00 94.94 69 ALA A C 1
ATOM 497 O O . ALA A 1 69 ? 6.005 5.394 -1.024 1.00 94.94 69 ALA A O 1
ATOM 498 N N . VAL A 1 70 ? 4.799 4.925 0.814 1.00 96.19 70 VAL A N 1
ATOM 499 C CA . VAL A 1 70 ? 5.663 3.817 1.275 1.00 96.19 70 VAL A CA 1
ATOM 500 C C . VAL A 1 70 ? 5.742 2.717 0.214 1.00 96.19 70 VAL A C 1
ATOM 502 O O . VAL A 1 70 ? 6.833 2.255 -0.114 1.00 96.19 70 VAL A O 1
ATOM 505 N N . LEU A 1 71 ? 4.616 2.327 -0.387 1.00 96.31 71 LEU A N 1
ATOM 506 C CA . LEU A 1 71 ? 4.602 1.351 -1.480 1.00 96.31 71 LEU A CA 1
ATOM 507 C C . LEU A 1 71 ? 5.373 1.838 -2.715 1.00 96.31 71 LEU A C 1
ATOM 509 O O . LEU A 1 71 ? 6.007 1.032 -3.390 1.00 96.31 71 LEU A O 1
ATOM 513 N N . GLY A 1 72 ? 5.330 3.136 -3.016 1.00 94.25 72 GLY A N 1
ATOM 514 C CA . GLY A 1 72 ? 6.043 3.716 -4.155 1.00 94.25 72 GLY A CA 1
ATOM 515 C C . GLY A 1 72 ? 7.554 3.857 -3.944 1.00 94.25 72 GLY A C 1
ATOM 516 O O . GLY A 1 72 ? 8.326 3.616 -4.869 1.00 94.25 72 GLY A O 1
ATOM 517 N N . GLU A 1 73 ? 7.980 4.240 -2.740 1.00 93.75 73 GLU A N 1
ATOM 518 C CA . GLU A 1 73 ? 9.367 4.631 -2.439 1.00 93.75 73 GLU A CA 1
ATOM 519 C C . GLU A 1 73 ? 10.168 3.522 -1.734 1.00 93.75 73 GLU A C 1
ATOM 521 O O . GLU A 1 73 ? 11.390 3.418 -1.898 1.00 93.75 73 GLU A O 1
ATOM 526 N N . CYS A 1 74 ? 9.501 2.684 -0.937 1.00 95.06 74 CYS A N 1
ATOM 527 C CA . CYS A 1 74 ? 10.149 1.721 -0.046 1.00 95.06 74 CYS A CA 1
ATOM 528 C C . CYS A 1 74 ? 9.937 0.262 -0.456 1.00 95.06 74 CYS A C 1
ATOM 530 O O . CYS A 1 74 ? 10.665 -0.596 0.030 1.00 95.06 74 CYS A O 1
ATOM 532 N N . LEU A 1 75 ? 8.973 -0.067 -1.316 1.00 96.94 75 LEU A N 1
ATOM 533 C CA . LEU A 1 75 ? 8.782 -1.453 -1.739 1.00 96.94 75 LEU A CA 1
ATOM 534 C C . LEU A 1 75 ? 9.921 -1.891 -2.661 1.00 96.94 75 LEU A C 1
ATOM 536 O O . LEU A 1 75 ? 10.051 -1.360 -3.761 1.00 96.94 75 LEU A O 1
ATOM 540 N N . ASP A 1 76 ? 10.707 -2.885 -2.249 1.00 95.56 76 ASP A N 1
ATOM 541 C CA . ASP A 1 76 ? 11.849 -3.388 -3.025 1.00 95.56 76 ASP A CA 1
ATOM 542 C C . ASP A 1 76 ? 11.511 -4.663 -3.808 1.00 95.56 76 ASP A C 1
ATOM 544 O O . ASP A 1 76 ? 11.965 -4.817 -4.943 1.00 95.56 76 ASP A O 1
ATOM 548 N N . ASP A 1 77 ? 10.652 -5.536 -3.271 1.00 97.06 77 ASP A N 1
ATOM 549 C CA . ASP A 1 77 ? 10.160 -6.728 -3.973 1.00 97.06 77 ASP A CA 1
ATOM 550 C C . ASP A 1 77 ? 8.850 -7.258 -3.356 1.00 97.06 77 ASP A C 1
ATOM 552 O O . ASP A 1 77 ? 8.505 -6.944 -2.215 1.00 97.06 77 ASP A O 1
ATOM 556 N N . VAL A 1 78 ? 8.126 -8.091 -4.109 1.00 97.38 78 VAL A N 1
ATOM 557 C CA . VAL A 1 78 ? 6.963 -8.854 -3.634 1.00 97.38 78 VAL A CA 1
ATOM 558 C C . VAL A 1 78 ? 7.071 -10.289 -4.125 1.00 97.38 78 VAL A C 1
ATOM 560 O O . VAL A 1 78 ? 7.353 -10.523 -5.300 1.00 97.38 78 VAL A O 1
ATOM 563 N N . ARG A 1 79 ? 6.8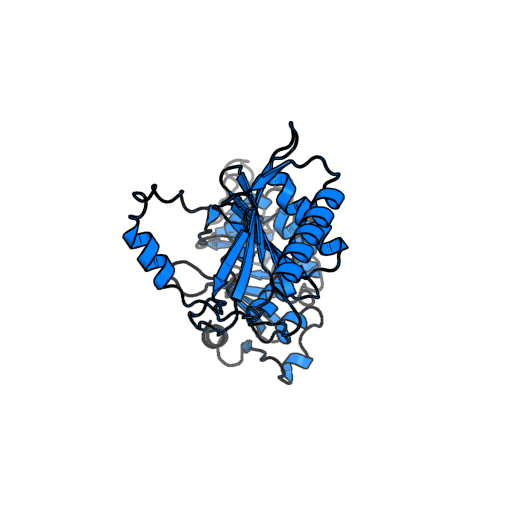16 -11.263 -3.250 1.00 96.50 79 ARG A N 1
ATOM 564 C CA . ARG A 1 79 ? 6.843 -12.690 -3.601 1.00 96.50 79 ARG A CA 1
ATOM 565 C C . ARG A 1 79 ? 5.574 -13.399 -3.168 1.00 96.50 79 ARG A C 1
ATOM 567 O O . ARG A 1 79 ? 4.990 -13.073 -2.142 1.00 96.50 79 ARG A O 1
ATOM 574 N N . VAL A 1 80 ? 5.173 -14.398 -3.947 1.00 96.44 80 VAL A N 1
ATOM 575 C CA . VAL A 1 80 ? 4.077 -15.292 -3.571 1.00 96.44 80 VAL A CA 1
ATOM 576 C C . VAL A 1 80 ? 4.614 -16.363 -2.627 1.00 96.44 80 VAL A C 1
ATOM 578 O O . VAL A 1 80 ? 5.673 -16.947 -2.870 1.00 96.44 80 VAL A O 1
ATOM 581 N N . CYS A 1 81 ? 3.874 -16.632 -1.560 1.00 94.94 81 CYS A N 1
ATOM 582 C CA . CYS A 1 81 ? 4.185 -17.659 -0.581 1.00 94.94 81 CYS A CA 1
ATOM 583 C C . CYS A 1 81 ? 2.924 -18.470 -0.266 1.00 94.94 81 CYS A C 1
ATOM 585 O O . CYS A 1 81 ? 1.820 -17.931 -0.230 1.00 94.94 81 CYS A O 1
ATOM 587 N N . LEU A 1 82 ? 3.085 -19.769 -0.035 1.00 93.56 82 LEU A N 1
ATOM 588 C CA . LEU A 1 82 ? 2.062 -20.605 0.579 1.00 93.56 82 LEU A CA 1
ATOM 589 C C . LEU A 1 82 ? 2.366 -20.698 2.075 1.00 93.56 82 LEU A C 1
ATOM 591 O O . LEU A 1 82 ? 3.306 -21.387 2.472 1.00 93.56 82 LEU A O 1
ATOM 595 N N . LEU A 1 83 ? 1.588 -19.999 2.896 1.00 92.69 83 LEU A N 1
ATOM 596 C CA . LEU A 1 83 ? 1.753 -19.918 4.342 1.00 92.69 83 LEU A CA 1
ATOM 597 C C . LEU A 1 83 ? 0.664 -20.746 5.030 1.00 92.69 83 LEU A C 1
ATOM 599 O O . LEU A 1 83 ? -0.506 -20.379 5.042 1.00 92.69 83 LEU A O 1
ATOM 603 N N . ARG A 1 84 ? 1.051 -21.882 5.618 1.00 90.69 84 ARG A N 1
ATOM 604 C CA . ARG A 1 84 ? 0.167 -22.817 6.339 1.00 90.69 84 ARG A CA 1
ATOM 605 C C . ARG A 1 84 ? -1.067 -23.235 5.523 1.00 90.69 84 ARG A C 1
ATOM 607 O O . ARG A 1 84 ? -2.135 -23.462 6.078 1.00 90.69 84 ARG A O 1
ATOM 614 N N . GLY A 1 85 ? -0.895 -23.352 4.206 1.00 89.31 85 GLY A N 1
ATOM 615 C CA . GLY A 1 85 ? -1.952 -23.721 3.260 1.00 89.31 85 GLY A CA 1
ATOM 616 C C . GLY A 1 85 ? -2.741 -22.546 2.675 1.00 89.31 85 GLY A C 1
ATOM 617 O O . GLY A 1 85 ? -3.444 -22.754 1.691 1.00 89.31 85 GLY A O 1
ATOM 618 N N . ASP A 1 86 ? -2.581 -21.332 3.204 1.00 93.81 86 ASP A N 1
ATOM 619 C CA . ASP A 1 86 ? -3.163 -20.114 2.637 1.00 93.81 86 ASP A CA 1
ATOM 620 C C . ASP A 1 86 ? -2.158 -19.455 1.676 1.00 93.81 86 ASP A C 1
ATOM 622 O O . ASP A 1 86 ? -0.962 -19.354 1.964 1.00 93.81 86 ASP A O 1
ATOM 626 N N . TRP A 1 87 ? -2.632 -18.977 0.527 1.00 96.38 87 TRP A N 1
ATOM 627 C CA . TRP A 1 87 ? -1.814 -18.151 -0.358 1.00 96.38 87 TRP A CA 1
ATOM 628 C C . TRP A 1 87 ? -1.637 -16.752 0.242 1.00 96.38 87 TRP A C 1
ATOM 630 O O . TRP A 1 87 ? -2.592 -16.142 0.723 1.00 96.38 87 TRP A O 1
ATOM 640 N N . VAL A 1 88 ? -0.411 -16.230 0.197 1.00 97.75 88 VAL A N 1
ATOM 641 C CA . VAL A 1 88 ? -0.093 -14.862 0.621 1.00 97.75 88 VAL A CA 1
ATOM 642 C C . VAL A 1 88 ? 0.883 -14.181 -0.339 1.00 97.75 88 VAL A C 1
ATOM 644 O O . VAL A 1 88 ? 1.710 -14.835 -0.982 1.00 97.75 88 VAL A O 1
ATOM 647 N N . LEU A 1 89 ? 0.821 -12.854 -0.401 1.00 98.25 89 LEU A N 1
ATOM 648 C CA . LEU A 1 89 ? 1.884 -12.012 -0.937 1.00 98.25 89 LEU A CA 1
ATOM 649 C C . LEU A 1 89 ? 2.748 -11.491 0.212 1.00 98.25 89 LEU A C 1
ATOM 651 O O . LEU A 1 89 ? 2.246 -10.858 1.137 1.00 98.25 89 LEU A O 1
ATOM 655 N N . LEU A 1 90 ? 4.054 -11.727 0.133 1.00 97.75 90 LEU A N 1
ATOM 656 C CA . LEU A 1 90 ? 5.052 -11.154 1.029 1.00 97.75 90 LEU A CA 1
ATOM 657 C C . LEU A 1 90 ? 5.637 -9.899 0.386 1.00 97.75 90 LEU A C 1
ATOM 659 O O . LEU A 1 90 ? 6.310 -9.989 -0.640 1.00 97.75 90 LEU A O 1
ATOM 663 N N . TYR A 1 91 ? 5.381 -8.744 0.990 1.00 98.19 91 TYR A N 1
ATOM 664 C CA . TYR A 1 91 ? 5.897 -7.442 0.579 1.00 98.19 91 TYR A CA 1
ATOM 665 C C . TYR A 1 91 ? 7.166 -7.133 1.366 1.00 98.19 91 TYR A C 1
ATOM 667 O O . TYR A 1 91 ? 7.104 -7.069 2.589 1.00 98.19 91 TYR A O 1
ATOM 675 N N . ALA A 1 92 ? 8.292 -6.921 0.685 1.00 97.31 92 ALA A N 1
ATOM 676 C CA . ALA A 1 92 ? 9.549 -6.523 1.312 1.00 97.31 92 ALA A CA 1
ATOM 677 C C . ALA A 1 92 ? 9.738 -5.008 1.203 1.00 97.31 92 ALA A C 1
ATOM 679 O O . ALA A 1 92 ? 10.008 -4.472 0.124 1.00 97.31 92 ALA A O 1
ATOM 680 N N . LEU A 1 93 ? 9.585 -4.319 2.330 1.00 95.94 93 LEU A N 1
ATOM 681 C CA . LEU A 1 93 ? 9.651 -2.869 2.434 1.00 95.94 93 LEU A CA 1
ATOM 682 C C . LEU A 1 93 ? 10.984 -2.450 3.058 1.00 95.94 93 LEU A C 1
ATOM 684 O O . LEU A 1 93 ? 11.356 -2.873 4.151 1.00 95.94 93 LEU A O 1
ATOM 688 N N . ARG A 1 94 ? 11.713 -1.589 2.360 1.00 93.25 94 ARG A N 1
ATOM 689 C CA . ARG A 1 94 ? 12.982 -1.014 2.792 1.00 93.25 94 ARG A CA 1
ATOM 690 C C . ARG A 1 94 ? 12.770 -0.049 3.955 1.00 93.25 94 ARG A C 1
ATOM 692 O O . ARG A 1 94 ? 11.973 0.883 3.852 1.00 93.25 94 ARG A O 1
ATOM 699 N N . LYS A 1 95 ? 13.555 -0.217 5.021 1.00 84.81 95 LYS A N 1
ATOM 700 C CA . LYS A 1 95 ? 13.701 0.768 6.102 1.00 84.81 95 LYS A CA 1
ATOM 701 C C . LYS A 1 95 ? 15.140 1.291 6.164 1.00 84.81 95 LYS A C 1
ATOM 703 O O . LYS A 1 95 ? 16.077 0.536 5.904 1.00 84.81 95 LYS A O 1
ATOM 708 N N . PRO A 1 96 ? 15.359 2.578 6.487 1.00 74.12 96 PRO A N 1
ATOM 709 C CA . PRO A 1 96 ? 16.708 3.117 6.624 1.00 74.12 96 PRO A CA 1
ATOM 710 C C . PRO A 1 96 ? 17.499 2.387 7.712 1.00 74.12 96 PRO A C 1
ATOM 712 O O . PRO A 1 96 ? 17.040 2.281 8.849 1.00 74.12 96 PRO A O 1
ATOM 715 N N . PHE A 1 97 ? 18.709 1.932 7.372 1.00 70.94 97 PHE A N 1
ATOM 716 C CA . PHE A 1 97 ? 19.663 1.311 8.306 1.00 70.94 97 PHE A CA 1
ATOM 717 C C . PHE A 1 97 ? 19.133 0.074 9.056 1.00 70.94 97 PHE A C 1
ATOM 719 O O . PHE A 1 97 ? 19.679 -0.300 10.093 1.00 70.94 97 PHE A O 1
ATOM 726 N N . GLN A 1 98 ? 18.078 -0.561 8.543 1.00 79.62 98 GLN A N 1
ATOM 727 C CA . GLN A 1 98 ? 17.449 -1.746 9.119 1.00 79.62 98 GLN A CA 1
ATOM 728 C C . GLN A 1 98 ? 17.234 -2.798 8.023 1.00 79.62 98 GLN A C 1
ATOM 730 O O . GLN A 1 98 ? 17.170 -2.439 6.844 1.00 79.62 98 GLN A O 1
ATOM 735 N N . PRO A 1 99 ? 17.117 -4.090 8.381 1.00 85.19 99 PRO A N 1
ATOM 736 C CA . PRO A 1 99 ? 16.619 -5.101 7.454 1.00 85.19 99 PRO A CA 1
ATOM 737 C C . PRO A 1 99 ? 15.249 -4.711 6.886 1.00 85.19 99 PRO A C 1
ATOM 739 O O . PRO A 1 99 ? 14.519 -3.931 7.503 1.00 85.19 99 PRO A O 1
ATOM 742 N N . HIS A 1 100 ? 14.884 -5.283 5.735 1.00 91.19 100 HIS A N 1
ATOM 743 C CA . HIS A 1 100 ? 13.535 -5.127 5.194 1.00 91.19 100 HIS A CA 1
ATOM 744 C C . HIS A 1 100 ? 12.482 -5.525 6.226 1.00 91.19 100 HIS A C 1
ATOM 746 O O . HIS A 1 100 ? 12.596 -6.562 6.882 1.00 91.19 100 HIS A O 1
ATOM 752 N N . GLU A 1 101 ? 11.443 -4.708 6.321 1.00 92.12 101 GLU A N 1
ATOM 753 C CA . GLU A 1 101 ? 10.213 -5.062 7.007 1.00 92.12 101 GLU A CA 1
ATOM 754 C C . GLU A 1 101 ? 9.309 -5.823 6.043 1.00 92.12 101 GLU A C 1
ATOM 756 O O . GLU A 1 101 ? 9.158 -5.434 4.882 1.00 92.12 101 GLU A O 1
ATOM 761 N N . PHE A 1 102 ? 8.704 -6.910 6.516 1.00 95.00 102 PHE A N 1
ATOM 762 C CA . PHE A 1 102 ? 7.878 -7.769 5.682 1.00 95.00 102 PHE A CA 1
ATOM 763 C C . PHE A 1 102 ? 6.415 -7.647 6.063 1.00 95.00 102 PHE A C 1
ATOM 765 O O . PHE A 1 102 ? 6.059 -7.810 7.223 1.00 95.00 102 PHE A O 1
ATOM 772 N N . ARG A 1 103 ? 5.557 -7.414 5.068 1.00 97.25 103 ARG A N 1
ATOM 773 C CA . ARG A 1 103 ? 4.101 -7.428 5.248 1.00 97.25 103 ARG A CA 1
ATOM 774 C C . ARG A 1 103 ? 3.465 -8.582 4.494 1.00 97.25 103 ARG A C 1
ATOM 776 O O . ARG A 1 103 ? 3.900 -8.928 3.396 1.00 97.25 103 ARG A O 1
ATOM 783 N N . ILE A 1 104 ? 2.427 -9.160 5.081 1.00 98.00 104 ILE A N 1
ATOM 784 C CA . ILE A 1 104 ? 1.649 -10.261 4.527 1.00 98.00 104 ILE A CA 1
ATOM 785 C C . ILE A 1 104 ? 0.330 -9.708 3.997 1.00 98.00 104 ILE A C 1
ATOM 787 O O . ILE A 1 104 ? -0.510 -9.277 4.781 1.00 98.00 104 ILE A O 1
ATOM 791 N N . GLY A 1 105 ? 0.134 -9.761 2.681 1.00 98.19 105 GLY A N 1
ATOM 792 C CA . GLY A 1 105 ? -1.174 -9.614 2.045 1.00 98.19 105 GLY A CA 1
ATOM 793 C C . GLY A 1 105 ? -1.826 -10.983 1.869 1.00 98.19 105 GLY A C 1
ATOM 794 O O . GLY A 1 105 ? -1.286 -11.836 1.162 1.00 98.19 105 GLY A O 1
ATOM 795 N N . TRP A 1 106 ? -2.947 -11.221 2.544 1.00 97.88 106 TRP A N 1
ATOM 796 C CA . TRP A 1 106 ? -3.626 -12.520 2.537 1.00 97.88 106 TRP A CA 1
ATOM 797 C C . TRP A 1 106 ? -4.568 -12.665 1.353 1.00 97.88 106 TRP A C 1
ATOM 799 O O . TRP A 1 106 ? -5.235 -11.715 0.968 1.00 97.88 106 TRP A O 1
ATOM 809 N N . ASP A 1 107 ? -4.691 -13.869 0.809 1.00 96.94 107 ASP A N 1
ATOM 810 C CA . ASP A 1 107 ? -5.566 -14.099 -0.335 1.00 96.94 107 ASP A CA 1
ATOM 811 C C . ASP A 1 107 ? -7.040 -13.771 -0.018 1.00 96.94 107 ASP A C 1
ATOM 813 O O . ASP A 1 107 ? -7.553 -14.292 0.978 1.00 96.94 107 ASP A O 1
ATOM 817 N N . PRO A 1 108 ? -7.752 -12.937 -0.810 1.00 96.25 108 PRO A N 1
ATOM 818 C CA . PRO A 1 108 ? -9.126 -12.532 -0.503 1.00 96.25 108 PRO A CA 1
ATOM 819 C C . PRO A 1 108 ? -10.115 -13.700 -0.419 1.00 96.25 108 PRO A C 1
ATOM 821 O O . PRO A 1 108 ? -11.082 -13.618 0.331 1.00 96.25 108 PRO A O 1
ATOM 824 N N . ASP A 1 109 ? -9.846 -14.833 -1.074 1.00 95.06 109 ASP A N 1
ATOM 825 C CA . ASP A 1 109 ? -10.682 -16.038 -0.933 1.00 95.06 109 ASP A CA 1
ATOM 826 C C . ASP A 1 109 ? -10.603 -16.647 0.485 1.00 95.06 109 ASP A C 1
ATOM 828 O O . ASP A 1 109 ? -11.396 -17.516 0.845 1.00 95.06 109 ASP A O 1
ATOM 832 N N . THR A 1 110 ? -9.677 -16.170 1.323 1.00 94.94 110 THR A N 1
ATOM 833 C CA . THR A 1 110 ? -9.552 -16.546 2.736 1.00 94.94 110 THR A CA 1
ATOM 834 C C . THR A 1 110 ? -10.271 -15.590 3.695 1.00 94.94 110 THR A C 1
ATOM 836 O O . THR A 1 110 ? -10.051 -15.677 4.906 1.00 94.94 110 THR A O 1
ATOM 839 N N . PHE A 1 111 ? -11.136 -14.706 3.175 1.00 96.06 111 PHE A N 1
ATOM 840 C CA . PHE A 1 111 ? -11.935 -13.737 3.939 1.00 96.06 111 PHE A CA 1
ATOM 841 C C . PHE A 1 111 ? -12.628 -14.361 5.157 1.00 96.06 111 PHE A C 1
ATOM 843 O O . PHE A 1 111 ? -12.554 -13.815 6.254 1.00 96.06 111 PHE A O 1
ATOM 850 N N . GLY A 1 112 ? -13.248 -15.527 4.976 1.00 93.06 112 GLY A N 1
ATOM 851 C CA . GLY A 1 112 ? -14.100 -16.177 5.970 1.00 93.06 112 GLY A CA 1
ATOM 852 C C . GLY A 1 112 ? -15.480 -16.487 5.393 1.00 93.06 112 GLY A C 1
ATOM 853 O O . GLY A 1 112 ? -15.788 -16.101 4.267 1.00 93.06 112 GLY A O 1
ATOM 854 N N . ALA A 1 113 ? -16.295 -17.222 6.151 1.00 90.75 113 ALA A N 1
ATOM 855 C CA . ALA A 1 113 ? -17.655 -17.571 5.731 1.00 90.75 113 ALA A CA 1
ATOM 856 C C . ALA A 1 113 ? -18.644 -16.406 5.902 1.00 90.75 113 ALA A C 1
ATOM 858 O O . ALA A 1 113 ? -19.575 -16.279 5.112 1.00 90.75 113 ALA A O 1
ATOM 859 N N . ASP A 1 114 ? -18.414 -15.563 6.910 1.00 93.19 114 ASP A N 1
ATOM 860 C CA . ASP A 1 114 ? -19.325 -14.508 7.341 1.00 93.19 114 ASP A CA 1
ATOM 861 C C . ASP A 1 114 ? -18.588 -13.172 7.495 1.00 93.19 114 ASP A C 1
ATOM 863 O O . ASP A 1 114 ? -17.370 -13.128 7.693 1.00 93.19 114 ASP A O 1
ATOM 867 N N . GLU A 1 115 ? -19.340 -12.072 7.425 1.00 96.69 115 GLU A N 1
ATOM 868 C CA . GLU A 1 115 ? -18.816 -10.753 7.772 1.00 96.69 115 GLU A CA 1
ATOM 869 C C . GLU A 1 115 ? -18.508 -10.672 9.280 1.00 96.69 115 GLU A C 1
ATOM 871 O O . GLU A 1 115 ? -19.302 -11.154 10.097 1.00 96.69 115 GLU A O 1
A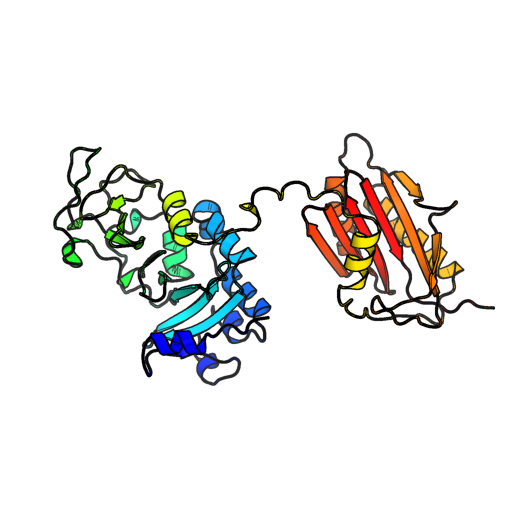TOM 876 N N . PRO A 1 116 ? -17.395 -10.028 9.677 1.00 96.56 116 PRO A N 1
ATOM 877 C CA . PRO A 1 116 ? -17.060 -9.830 11.081 1.00 96.56 116 PRO A CA 1
ATOM 878 C C . PRO A 1 116 ? -18.111 -9.032 11.851 1.00 96.56 116 PRO A C 1
ATOM 880 O O . PRO A 1 116 ? -18.892 -8.250 11.296 1.00 96.56 116 PRO A O 1
ATOM 883 N N . ALA A 1 117 ? -18.071 -9.150 13.176 1.00 96.38 117 ALA A N 1
ATOM 884 C CA . ALA A 1 117 ? -18.884 -8.302 14.031 1.00 96.38 117 ALA A CA 1
ATOM 885 C C . ALA A 1 117 ? -18.583 -6.819 13.740 1.00 96.38 117 ALA A C 1
ATOM 887 O O . ALA A 1 117 ? -17.433 -6.415 13.606 1.00 96.38 117 ALA A O 1
ATOM 888 N N . HIS A 1 118 ? -19.628 -5.995 13.643 1.00 96.19 118 HIS A N 1
ATOM 889 C CA . HIS A 1 118 ? -19.497 -4.547 13.428 1.00 96.19 118 HIS A CA 1
ATOM 890 C C . HIS A 1 118 ? -18.781 -4.160 12.121 1.00 96.19 118 HIS A C 1
ATOM 892 O O . HIS A 1 118 ? -18.325 -3.027 11.985 1.00 96.19 118 HIS A O 1
ATOM 898 N N . TRP A 1 119 ? -18.759 -5.057 11.129 1.00 96.56 119 TRP A N 1
ATOM 899 C CA . TRP A 1 119 ? -18.164 -4.833 9.809 1.00 96.56 119 TRP A CA 1
ATOM 900 C C . TRP A 1 119 ? -18.568 -3.500 9.172 1.00 96.56 119 TRP A C 1
ATOM 902 O O . TRP A 1 119 ? -17.725 -2.760 8.677 1.00 96.56 119 TRP A O 1
ATOM 912 N N . ASN A 1 120 ? -19.851 -3.140 9.261 1.00 95.19 120 ASN A N 1
ATOM 913 C CA . ASN A 1 120 ? -20.393 -1.901 8.693 1.00 95.19 120 ASN A CA 1
ATOM 914 C C . ASN A 1 120 ? -19.868 -0.608 9.343 1.00 95.19 120 ASN A C 1
ATOM 916 O O . ASN A 1 120 ? -20.116 0.467 8.802 1.00 95.19 120 ASN A O 1
ATOM 920 N N . ALA A 1 121 ? -19.157 -0.691 10.472 1.00 95.12 121 ALA A N 1
ATOM 921 C CA . ALA A 1 121 ? -18.458 0.450 11.061 1.00 95.12 121 ALA A CA 1
ATOM 922 C C . ALA A 1 121 ? -17.145 0.780 10.323 1.00 95.12 121 ALA A C 1
ATOM 924 O O . ALA A 1 121 ? -16.640 1.894 10.451 1.00 95.12 121 ALA A O 1
ATOM 925 N N . LEU A 1 122 ? -16.602 -0.154 9.532 1.00 96.25 122 LEU A N 1
ATOM 926 C CA . LEU A 1 122 ? -15.418 0.093 8.713 1.00 96.25 122 LEU A CA 1
ATOM 927 C C . LEU A 1 122 ? -15.766 0.926 7.467 1.00 96.25 122 LEU A C 1
ATOM 929 O O . LEU A 1 122 ? -16.818 0.709 6.844 1.00 96.25 122 LEU A O 1
ATOM 933 N N . PRO A 1 123 ? -14.860 1.819 7.024 1.00 95.56 123 PRO A N 1
ATOM 934 C CA . PRO A 1 123 ? -15.045 2.559 5.787 1.00 95.56 123 PRO A CA 1
ATOM 935 C C . PRO A 1 123 ? -15.207 1.612 4.602 1.00 95.56 123 PRO A C 1
ATOM 937 O O . PRO A 1 123 ? -14.610 0.534 4.549 1.00 95.56 123 PRO A O 1
ATOM 940 N N . GLN A 1 124 ? -15.996 2.034 3.616 1.00 95.69 124 GLN A N 1
ATOM 941 C CA . GLN A 1 124 ? -16.256 1.225 2.427 1.00 95.69 124 GLN A CA 1
ATOM 942 C C . GLN A 1 124 ? -14.962 0.823 1.707 1.00 95.69 124 GLN A C 1
ATOM 944 O O . GLN A 1 124 ? -14.822 -0.347 1.361 1.00 95.69 124 GLN A O 1
ATOM 949 N N . ALA A 1 125 ? -14.006 1.743 1.548 1.00 96.06 125 ALA A N 1
ATOM 950 C CA . ALA A 1 125 ? -12.726 1.460 0.898 1.00 96.06 125 ALA A CA 1
ATOM 951 C C . ALA A 1 125 ? -11.959 0.307 1.578 1.00 96.06 125 ALA A C 1
ATOM 953 O O . ALA A 1 125 ? -11.474 -0.595 0.891 1.00 96.06 125 ALA A O 1
ATOM 954 N N . LEU A 1 126 ? -11.935 0.265 2.917 1.00 97.06 126 LEU A N 1
ATOM 955 C CA . LEU A 1 126 ? -11.296 -0.815 3.676 1.00 97.06 126 LEU A CA 1
ATOM 956 C C . LEU A 1 126 ? -12.048 -2.143 3.521 1.00 97.06 126 LEU A C 1
ATOM 958 O O . LEU A 1 126 ? -11.425 -3.181 3.313 1.00 97.06 126 LEU A O 1
ATOM 962 N N . ARG A 1 127 ? -13.385 -2.124 3.565 1.00 97.06 127 ARG A N 1
ATOM 963 C CA . ARG A 1 127 ? -14.195 -3.337 3.356 1.00 97.06 127 ARG A CA 1
ATOM 964 C C . ARG A 1 127 ? -13.985 -3.933 1.966 1.00 97.06 127 ARG A C 1
ATOM 966 O O . ARG A 1 127 ? -13.827 -5.144 1.836 1.00 97.06 127 ARG A O 1
ATOM 973 N N . VAL A 1 128 ? -13.945 -3.087 0.935 1.00 96.69 128 VAL A N 1
ATOM 974 C CA . VAL A 1 128 ? -13.676 -3.520 -0.444 1.00 96.69 128 VAL A CA 1
ATOM 975 C C . VAL A 1 128 ? -12.254 -4.062 -0.557 1.00 96.69 128 VAL A C 1
ATOM 977 O O . VAL A 1 128 ? -12.074 -5.141 -1.116 1.00 96.69 128 VAL A O 1
ATOM 980 N N . PHE A 1 129 ? -11.252 -3.381 0.008 1.00 97.44 129 PHE A N 1
ATOM 981 C CA . PHE A 1 129 ? -9.872 -3.876 0.045 1.00 97.44 129 PHE A CA 1
ATOM 982 C C . PHE A 1 129 ? -9.784 -5.276 0.664 1.00 97.44 129 PHE A C 1
ATOM 984 O O . PHE A 1 129 ? -9.249 -6.191 0.037 1.00 97.44 129 PHE A O 1
ATOM 991 N N . LEU A 1 130 ? -10.396 -5.460 1.834 1.00 97.50 130 LEU A N 1
ATOM 992 C CA . LEU A 1 130 ? -10.391 -6.728 2.558 1.00 97.50 130 LEU A CA 1
ATOM 993 C C . LEU A 1 130 ? -11.130 -7.857 1.829 1.00 97.50 130 LEU A C 1
ATOM 995 O O . LEU A 1 130 ? -10.731 -9.013 1.926 1.00 97.50 130 LEU A O 1
ATOM 999 N N . GLY A 1 131 ? -12.189 -7.533 1.086 1.00 96.38 131 GLY A N 1
ATOM 1000 C CA . GLY A 1 131 ? -12.967 -8.517 0.331 1.00 96.38 131 GLY A CA 1
ATOM 1001 C C . GLY A 1 131 ? -12.422 -8.853 -1.059 1.00 96.38 131 GLY A C 1
ATOM 1002 O O . GLY A 1 131 ? -12.810 -9.871 -1.623 1.00 96.38 131 GLY A O 1
ATOM 1003 N N . THR A 1 132 ? -11.570 -8.006 -1.648 1.00 95.25 132 THR A N 1
ATOM 1004 C CA . THR A 1 132 ? -11.227 -8.117 -3.084 1.00 95.25 132 THR A CA 1
ATOM 1005 C C . THR A 1 132 ? -9.737 -8.090 -3.398 1.00 95.25 132 THR A C 1
ATOM 1007 O O . THR A 1 132 ? -9.338 -8.629 -4.430 1.00 95.25 132 THR A O 1
ATOM 1010 N N . VAL A 1 133 ? -8.916 -7.503 -2.525 1.00 95.25 133 VAL A N 1
ATOM 1011 C CA . VAL A 1 133 ? -7.477 -7.324 -2.758 1.00 95.25 133 VAL A CA 1
ATOM 1012 C C . VAL A 1 133 ? -6.680 -8.232 -1.843 1.00 95.25 133 VAL A C 1
ATOM 1014 O O . VAL A 1 133 ? -5.978 -9.115 -2.333 1.00 95.25 133 VAL A O 1
ATOM 1017 N N . HIS A 1 134 ? -6.823 -8.022 -0.532 1.00 97.62 134 HIS A N 1
ATOM 1018 C CA . HIS A 1 134 ? -6.125 -8.770 0.505 1.00 97.62 134 HIS A CA 1
ATOM 1019 C C . HIS A 1 134 ? -7.040 -8.981 1.704 1.00 97.62 134 HIS A C 1
ATOM 1021 O O . HIS A 1 134 ? -7.396 -7.997 2.341 1.00 97.62 134 HIS A O 1
ATOM 1027 N N . ALA A 1 135 ? -7.363 -10.222 2.077 1.00 96.94 135 ALA A N 1
ATOM 1028 C CA . ALA A 1 135 ? -8.128 -10.546 3.292 1.00 96.94 135 ALA A CA 1
ATOM 1029 C C . ALA A 1 135 ? -7.286 -10.384 4.570 1.00 96.94 135 ALA A C 1
ATOM 1031 O O . ALA A 1 135 ? -7.166 -11.309 5.370 1.00 96.94 135 ALA A O 1
ATOM 1032 N N . GLY A 1 136 ? -6.690 -9.208 4.740 1.00 97.56 136 GLY A N 1
ATOM 1033 C CA . GLY A 1 136 ? -5.739 -8.838 5.780 1.00 97.56 136 GLY A CA 1
ATOM 1034 C C . GLY A 1 136 ? -4.427 -8.338 5.173 1.00 97.56 136 GLY A C 1
ATOM 1035 O O . GLY A 1 136 ? -3.951 -8.884 4.176 1.00 97.56 136 GLY A O 1
ATOM 1036 N N . PHE A 1 137 ? -3.835 -7.314 5.781 1.00 98.12 137 PHE A N 1
ATOM 1037 C CA . PHE A 1 137 ? -2.520 -6.794 5.419 1.00 98.12 137 PHE A CA 1
ATOM 1038 C C . PHE A 1 137 ? -1.740 -6.447 6.688 1.00 98.12 137 PHE A C 1
ATOM 1040 O O . PHE A 1 137 ? -1.950 -5.392 7.278 1.00 98.12 137 PHE A O 1
ATOM 1047 N N . THR A 1 138 ? -0.878 -7.352 7.144 1.00 97.19 138 THR A N 1
ATOM 1048 C CA . THR A 1 138 ? -0.297 -7.300 8.498 1.00 97.19 138 THR A CA 1
ATOM 1049 C C . THR A 1 138 ? 1.208 -7.511 8.477 1.00 97.19 138 THR A C 1
ATOM 1051 O O . THR A 1 138 ? 1.779 -7.877 7.453 1.00 97.19 138 THR A O 1
ATOM 1054 N N . ASP A 1 139 ? 1.862 -7.310 9.613 1.00 93.94 139 ASP A N 1
ATOM 1055 C CA . ASP A 1 139 ? 3.205 -7.835 9.862 1.00 93.94 139 ASP A CA 1
ATOM 1056 C C . ASP A 1 139 ? 3.202 -9.384 9.928 1.00 93.94 139 ASP A C 1
ATOM 1058 O O . ASP A 1 139 ? 2.157 -10.039 9.785 1.00 93.94 139 ASP A O 1
ATOM 1062 N N . LEU A 1 140 ? 4.378 -9.982 10.136 1.00 91.88 140 LEU A N 1
ATOM 1063 C CA . LEU A 1 140 ? 4.605 -11.431 10.158 1.00 91.88 140 LEU A CA 1
ATOM 1064 C C . LEU A 1 140 ? 3.836 -12.172 11.263 1.00 91.88 140 LEU A C 1
ATOM 1066 O O . LEU A 1 140 ? 3.597 -13.376 11.150 1.00 91.88 140 LEU A O 1
ATOM 1070 N N . ASP A 1 141 ? 3.418 -11.468 12.314 1.00 89.56 141 ASP A N 1
ATOM 1071 C CA . ASP A 1 141 ? 2.596 -12.015 13.396 1.00 89.56 141 ASP A CA 1
ATOM 1072 C C . ASP A 1 141 ? 1.112 -12.191 13.019 1.00 89.56 141 ASP A C 1
ATOM 1074 O O . ASP A 1 141 ? 0.347 -12.786 13.780 1.00 89.56 141 ASP A O 1
ATOM 1078 N N . GLY A 1 142 ? 0.710 -11.711 11.838 1.00 89.62 142 GLY A N 1
ATOM 1079 C CA . GLY A 1 142 ? -0.643 -11.855 11.310 1.00 89.62 142 GLY A CA 1
ATOM 1080 C C . GLY A 1 142 ? -1.657 -10.833 11.832 1.00 89.62 142 GLY A C 1
ATOM 1081 O O . GLY A 1 142 ? -2.836 -10.976 11.516 1.00 89.62 142 GLY A O 1
ATOM 1082 N N . ILE A 1 143 ? -1.242 -9.835 12.625 1.00 92.06 143 ILE A N 1
ATOM 1083 C CA . ILE A 1 143 ? -2.173 -8.905 13.294 1.00 92.06 143 ILE A CA 1
ATOM 1084 C C . ILE A 1 143 ? -1.650 -7.472 13.465 1.00 92.06 143 ILE A C 1
ATOM 1086 O O . ILE A 1 143 ? -2.447 -6.536 13.592 1.00 92.06 143 ILE A O 1
ATOM 1090 N N . SER A 1 144 ? -0.334 -7.275 13.473 1.00 93.12 144 SER A N 1
ATOM 1091 C CA . SER A 1 144 ? 0.264 -5.973 13.754 1.00 93.12 144 SER A CA 1
ATOM 1092 C C . SER A 1 144 ? 0.355 -5.075 12.522 1.00 93.12 144 SER A C 1
ATOM 1094 O O . SER A 1 144 ? 0.485 -5.529 11.383 1.00 93.12 144 SER A O 1
ATOM 1096 N N . PHE A 1 145 ? 0.308 -3.769 12.782 1.00 94.31 145 PHE A N 1
ATOM 1097 C CA . PHE A 1 145 ? 0.581 -2.669 11.860 1.00 94.31 145 PHE A CA 1
ATOM 1098 C C . PHE A 1 145 ? -0.278 -2.596 10.593 1.00 94.31 145 PHE A C 1
ATOM 1100 O O . PHE A 1 145 ? 0.111 -1.961 9.613 1.00 94.31 145 PHE A O 1
ATOM 1107 N N . GLY A 1 146 ? -1.444 -3.223 10.583 1.00 96.06 146 GLY A N 1
ATOM 1108 C CA . GLY A 1 146 ? -2.388 -3.117 9.482 1.00 96.06 146 GLY A CA 1
ATOM 1109 C C . GLY A 1 146 ? -3.631 -3.958 9.733 1.00 96.06 146 GLY A C 1
ATOM 1110 O O . GLY A 1 146 ? -3.742 -4.591 10.787 1.00 96.06 146 GLY A O 1
ATOM 1111 N N . PRO A 1 147 ? -4.607 -3.927 8.814 1.00 97.25 147 PRO A N 1
ATOM 1112 C CA . PRO A 1 147 ? -5.883 -4.570 9.049 1.00 97.25 147 PRO A CA 1
ATOM 1113 C C . PRO A 1 147 ? -5.704 -6.088 9.117 1.00 97.25 147 PRO A C 1
ATOM 1115 O O . PRO A 1 147 ? -5.182 -6.720 8.199 1.00 97.25 147 PRO A O 1
ATOM 1118 N N . THR A 1 148 ? -6.163 -6.664 10.220 1.00 96.75 148 THR A N 1
ATOM 1119 C CA . THR A 1 148 ? -6.238 -8.107 10.442 1.00 96.75 148 THR A CA 1
ATOM 1120 C C . THR A 1 148 ? -7.181 -8.763 9.450 1.00 96.75 148 THR A C 1
ATOM 1122 O O . THR A 1 148 ? -7.989 -8.123 8.775 1.00 96.75 148 THR A O 1
ATOM 1125 N N . ARG A 1 149 ? -7.059 -10.076 9.335 1.00 96.38 149 ARG A N 1
ATOM 1126 C CA . ARG A 1 149 ? -7.922 -10.877 8.485 1.00 96.38 149 ARG A CA 1
ATOM 1127 C C . ARG A 1 149 ? -9.366 -10.816 8.973 1.00 96.38 149 ARG A C 1
ATOM 1129 O O . ARG A 1 149 ? -9.583 -11.000 10.167 1.00 96.38 149 ARG A O 1
ATOM 1136 N N . PRO A 1 150 ? -10.366 -10.657 8.093 1.00 97.31 150 PRO A N 1
ATOM 1137 C CA . PRO A 1 150 ? -11.766 -10.612 8.512 1.00 97.31 150 PRO A CA 1
ATOM 1138 C C . PRO A 1 150 ? -12.179 -11.826 9.363 1.00 97.31 150 PRO A C 1
ATOM 1140 O O . PRO A 1 150 ? -12.742 -11.644 10.436 1.00 97.31 150 PRO A O 1
ATOM 1143 N N . ARG A 1 151 ? -11.781 -13.053 9.001 1.00 95.62 151 ARG A N 1
ATOM 1144 C CA . ARG A 1 151 ? -12.042 -14.252 9.826 1.00 95.62 151 ARG A CA 1
ATOM 1145 C C . ARG A 1 151 ? -11.471 -14.213 11.254 1.00 95.62 151 ARG A C 1
ATOM 1147 O O . ARG A 1 151 ? -11.948 -14.957 12.103 1.00 95.62 151 ARG A O 1
ATOM 1154 N N . ASP A 1 152 ? -10.472 -13.366 11.498 1.00 95.44 152 ASP A N 1
ATOM 1155 C CA . ASP A 1 152 ? -9.811 -13.180 12.792 1.00 95.44 152 ASP A CA 1
ATOM 1156 C C . ASP A 1 152 ? -10.230 -11.854 13.475 1.00 95.44 152 ASP A C 1
ATOM 1158 O O . ASP A 1 152 ? -9.821 -11.575 14.605 1.00 95.44 152 ASP A O 1
ATOM 1162 N N . MET A 1 153 ? -11.081 -11.040 12.830 1.00 97.12 153 MET A N 1
ATOM 1163 C CA . MET A 1 153 ? -11.685 -9.837 13.415 1.00 97.12 153 MET A CA 1
ATOM 1164 C C . MET A 1 153 ? -12.807 -10.231 14.380 1.00 97.12 153 MET A C 1
ATOM 1166 O O . MET A 1 153 ? -13.988 -10.303 14.034 1.00 97.12 153 MET A O 1
ATOM 1170 N N . LEU A 1 154 ? -12.419 -10.504 15.619 1.00 97.06 154 LEU A N 1
ATOM 1171 C CA . LEU A 1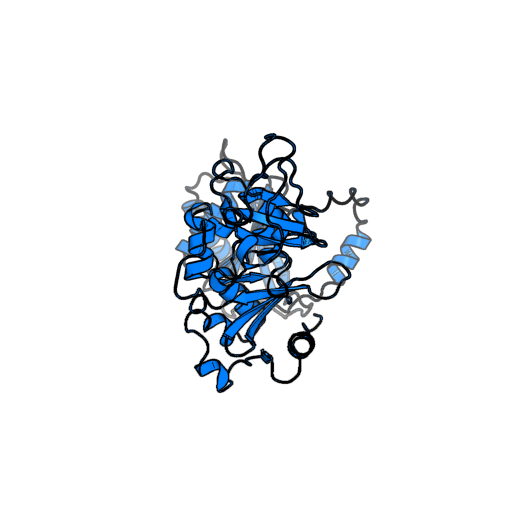 154 ? -13.318 -10.932 16.682 1.00 97.06 154 LEU A CA 1
ATOM 1172 C C . LEU A 1 154 ? -13.548 -9.816 17.706 1.00 97.06 154 LEU A C 1
ATOM 1174 O O . LEU A 1 154 ? -12.756 -8.877 17.846 1.00 97.06 154 LEU A O 1
ATOM 1178 N N . THR A 1 155 ? -14.662 -9.917 18.431 1.00 98.00 155 THR A N 1
ATOM 1179 C CA . THR A 1 155 ? -14.948 -9.011 19.546 1.00 98.00 155 THR A CA 1
ATOM 1180 C C . THR A 1 155 ? -13.992 -9.270 20.706 1.00 98.00 155 THR A C 1
ATOM 1182 O O . THR A 1 155 ? -13.456 -10.368 20.856 1.00 98.00 155 THR A O 1
ATOM 1185 N N . TYR A 1 156 ? -13.786 -8.278 21.566 1.00 96.94 156 TYR A N 1
ATOM 1186 C CA . TYR A 1 156 ? -12.887 -8.422 22.715 1.00 96.94 156 TYR A CA 1
ATOM 1187 C C . TYR A 1 156 ? -13.360 -9.477 23.701 1.00 96.94 156 TYR A C 1
ATOM 1189 O O . TYR A 1 156 ? -12.537 -10.147 24.316 1.00 96.94 156 TYR A O 1
ATOM 1197 N N . GLU A 1 157 ? -14.676 -9.649 23.811 1.00 96.50 157 GLU A N 1
ATOM 1198 C CA . GLU A 1 157 ? -15.265 -10.748 24.569 1.00 96.50 157 GLU A CA 1
ATOM 1199 C C . GLU A 1 157 ? -14.918 -12.110 23.951 1.00 96.50 157 GLU A C 1
ATOM 1201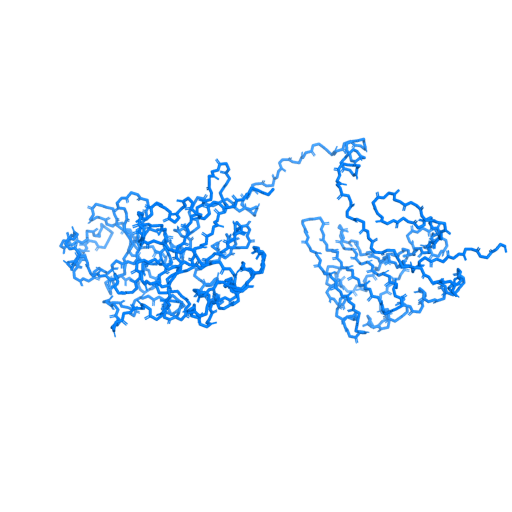 O O . GLU A 1 157 ? -14.483 -13.008 24.665 1.00 96.50 157 GLU A O 1
ATOM 1206 N N . ALA A 1 158 ? -15.040 -12.264 22.628 1.00 96.31 158 ALA A N 1
ATOM 1207 C CA . ALA A 1 158 ? -14.702 -13.515 21.943 1.00 96.31 158 ALA A CA 1
ATOM 1208 C C . ALA A 1 158 ? -13.198 -13.844 21.994 1.00 96.31 158 ALA A C 1
ATOM 1210 O O . ALA A 1 158 ? -12.822 -15.012 21.918 1.00 96.31 158 ALA A O 1
ATOM 1211 N N . LEU A 1 159 ? -12.351 -12.822 22.131 1.00 94.44 159 LEU A N 1
ATOM 1212 C CA . LEU A 1 159 ? -10.900 -12.947 22.280 1.00 94.44 159 LEU A CA 1
ATOM 1213 C C . LEU A 1 159 ? -10.432 -13.049 23.741 1.00 94.44 159 LEU A C 1
ATOM 1215 O O . LEU A 1 159 ? -9.226 -13.132 23.965 1.00 94.44 159 LEU A O 1
ATOM 1219 N N . ASP A 1 160 ? -11.347 -13.009 24.716 1.00 93.75 160 ASP A N 1
ATOM 1220 C CA . ASP A 1 160 ? -11.039 -12.984 26.155 1.00 93.75 160 ASP A CA 1
ATOM 1221 C C . ASP A 1 160 ? -10.008 -11.895 26.536 1.00 93.75 160 ASP A C 1
ATOM 1223 O O . ASP A 1 160 ? -9.091 -12.111 27.327 1.00 93.75 160 ASP A O 1
ATOM 1227 N N . LEU A 1 161 ? -10.120 -10.707 25.924 1.00 90.06 161 LEU A N 1
ATOM 1228 C CA . LEU A 1 161 ? -9.190 -9.594 26.156 1.00 90.06 161 LEU A CA 1
ATOM 1229 C C . LEU A 1 161 ? -9.605 -8.764 27.371 1.00 90.06 161 LEU A C 1
ATOM 1231 O O . LEU A 1 161 ? -8.918 -8.731 28.390 1.00 90.06 161 LEU A O 1
ATOM 1235 N N . VAL A 1 162 ? -10.732 -8.061 27.252 1.00 87.44 162 VAL A N 1
ATOM 1236 C CA . VAL A 1 162 ? -11.319 -7.250 28.320 1.00 87.44 162 VAL A CA 1
ATOM 1237 C C . VAL A 1 162 ? -12.837 -7.267 28.200 1.00 87.44 162 VAL A C 1
ATOM 1239 O O . VAL A 1 162 ? -13.397 -7.183 27.108 1.00 87.44 162 VAL A O 1
ATOM 1242 N N . ALA A 1 163 ? -13.525 -7.313 29.342 1.00 86.19 163 ALA A N 1
ATOM 1243 C CA . ALA A 1 163 ? -14.989 -7.262 29.374 1.00 86.19 163 ALA A CA 1
ATOM 1244 C C . ALA A 1 163 ? -15.547 -5.889 28.955 1.00 86.19 163 ALA A C 1
ATOM 1246 O O . ALA A 1 163 ? -16.699 -5.783 28.535 1.00 86.19 163 ALA A O 1
ATOM 1247 N N . ARG A 1 164 ? -14.744 -4.830 29.103 1.00 90.44 164 ARG A N 1
ATOM 1248 C CA . ARG A 1 164 ? -15.088 -3.454 28.742 1.00 90.44 164 ARG A CA 1
ATOM 1249 C C . ARG A 1 164 ? -13.835 -2.627 28.476 1.00 90.44 164 ARG A C 1
ATOM 1251 O O . ARG A 1 164 ? -12.824 -2.824 29.150 1.00 90.44 164 ARG A O 1
ATOM 1258 N N . VAL A 1 165 ? -13.940 -1.683 27.552 1.00 91.12 165 VAL A N 1
ATOM 1259 C CA . VAL A 1 165 ? -12.938 -0.648 27.297 1.00 91.12 165 VAL A CA 1
ATOM 1260 C C . VAL A 1 165 ? -13.403 0.629 27.989 1.00 91.12 165 VAL A C 1
ATOM 1262 O O . VAL A 1 165 ? -14.496 1.124 27.714 1.00 91.12 165 VAL A O 1
ATOM 1265 N N . ARG A 1 166 ? -12.593 1.150 28.913 1.00 88.94 166 ARG A N 1
ATOM 1266 C CA . ARG A 1 166 ? -12.880 2.415 29.601 1.00 88.94 166 ARG A CA 1
ATOM 1267 C C . ARG A 1 166 ? -12.648 3.584 28.654 1.00 88.94 166 ARG A C 1
ATOM 1269 O O . ARG A 1 166 ? -11.525 3.749 28.193 1.00 88.94 166 ARG A O 1
ATOM 1276 N N . ASN A 1 167 ? -13.675 4.396 28.407 1.00 85.44 167 ASN A N 1
ATOM 1277 C CA . ASN A 1 167 ? -13.572 5.626 27.619 1.00 85.44 167 ASN A CA 1
ATOM 1278 C C . ASN A 1 167 ? -13.577 6.840 28.556 1.00 85.44 167 ASN A C 1
ATOM 1280 O O . ASN A 1 167 ? -14.624 7.257 29.060 1.00 85.44 167 ASN A O 1
ATOM 1284 N N . TRP A 1 168 ? -12.390 7.392 28.811 1.00 78.00 168 TRP A N 1
ATOM 1285 C CA . TRP A 1 168 ? -12.216 8.475 29.782 1.00 78.00 168 TRP A CA 1
ATOM 1286 C C . TRP A 1 168 ? -12.884 9.787 29.364 1.00 78.00 168 TRP A C 1
ATOM 1288 O O . TRP A 1 168 ? -13.312 10.543 30.235 1.00 78.00 168 TRP A O 1
ATOM 1298 N N . GLU A 1 169 ? -12.995 10.058 28.061 1.00 74.12 169 GLU A N 1
ATOM 1299 C CA . GLU A 1 169 ? -13.584 11.307 27.568 1.00 74.12 169 GLU A CA 1
ATOM 1300 C C . GLU A 1 169 ? -15.111 11.268 27.523 1.00 74.12 169 GLU A C 1
ATOM 1302 O O . GLU A 1 169 ? -15.759 12.243 27.903 1.00 74.12 169 GLU A O 1
ATOM 1307 N N . ALA A 1 170 ? -15.698 10.153 27.080 1.00 75.00 170 ALA A N 1
ATOM 1308 C CA . ALA A 1 170 ? -17.154 10.023 27.009 1.00 75.00 170 ALA A CA 1
ATOM 1309 C C . ALA A 1 170 ? -17.792 9.733 28.377 1.00 75.00 170 ALA A C 1
ATOM 1311 O O . ALA A 1 170 ? -18.987 9.955 28.555 1.00 75.00 170 ALA A O 1
ATOM 1312 N N . GLY A 1 171 ? -17.014 9.229 29.342 1.00 75.50 171 GLY A N 1
ATOM 1313 C CA . GLY A 1 171 ? -17.518 8.829 30.658 1.00 75.50 171 GLY A CA 1
ATOM 1314 C C . GLY A 1 171 ? -18.389 7.565 30.637 1.00 75.50 171 GLY A C 1
ATOM 1315 O O . GLY A 1 171 ? -18.999 7.236 31.654 1.00 75.50 171 GLY A O 1
ATOM 1316 N N . GLU A 1 172 ? -18.437 6.856 29.506 1.00 83.06 172 GLU A N 1
ATOM 1317 C CA . GLU A 1 172 ? -19.209 5.630 29.298 1.00 83.06 172 GLU A CA 1
ATOM 1318 C C . GLU A 1 172 ? -18.304 4.504 28.786 1.00 83.06 172 GLU A C 1
ATOM 1320 O O . GLU A 1 172 ? -17.598 4.657 27.794 1.00 83.06 172 GLU A O 1
ATOM 1325 N N . ASP A 1 173 ? -18.324 3.354 29.460 1.00 92.00 173 ASP A N 1
ATOM 1326 C CA . ASP A 1 173 ? -17.543 2.184 29.054 1.00 92.00 173 ASP A CA 1
ATOM 1327 C C . ASP A 1 173 ? -18.123 1.545 27.780 1.00 92.00 173 ASP A C 1
ATOM 1329 O O . ASP A 1 173 ? -19.333 1.338 27.672 1.00 92.00 173 ASP A O 1
ATOM 1333 N N . ILE A 1 174 ? -17.256 1.118 26.860 1.00 93.88 174 ILE A N 1
ATOM 1334 C CA . ILE A 1 174 ? -17.652 0.312 25.698 1.00 93.88 174 ILE A CA 1
ATOM 1335 C C . ILE A 1 174 ? -17.591 -1.163 26.093 1.00 93.88 174 ILE A C 1
ATOM 1337 O O . ILE A 1 174 ? -16.548 -1.659 26.520 1.00 93.88 174 ILE A O 1
ATOM 1341 N N . ALA A 1 175 ? -18.698 -1.891 25.947 1.00 95.75 175 ALA A N 1
ATOM 1342 C CA . ALA A 1 175 ? -18.725 -3.324 26.233 1.00 95.75 175 ALA A CA 1
ATOM 1343 C C . ALA A 1 175 ? -17.785 -4.097 25.287 1.00 95.75 175 ALA A C 1
ATOM 1345 O O . ALA A 1 175 ? -17.761 -3.841 24.085 1.00 95.75 175 ALA A O 1
ATOM 1346 N N . GLY A 1 176 ? -17.055 -5.092 25.801 1.00 95.50 176 GLY A N 1
ATOM 1347 C CA . GLY A 1 176 ? -16.124 -5.904 25.003 1.00 95.50 176 GLY A CA 1
ATOM 1348 C C . GLY A 1 176 ? -16.803 -6.674 23.863 1.00 95.50 176 GLY A C 1
ATOM 1349 O O . GLY A 1 176 ? -16.190 -6.929 22.831 1.00 95.50 176 GLY A O 1
ATOM 1350 N N . SER A 1 177 ? -18.098 -6.967 23.993 1.00 97.06 177 SER A N 1
ATOM 1351 C CA . SER A 1 177 ? -18.932 -7.546 22.933 1.00 97.06 177 SER A CA 1
ATOM 1352 C C . SER A 1 177 ? -19.205 -6.590 21.765 1.00 97.06 177 SER A C 1
ATOM 1354 O O . SER A 1 177 ? -19.623 -7.029 20.697 1.00 97.06 177 SER A O 1
ATOM 1356 N N . ARG A 1 178 ? -18.970 -5.286 21.960 1.00 96.94 178 ARG A N 1
ATOM 1357 C CA . ARG A 1 178 ? -19.188 -4.207 20.985 1.00 96.94 178 ARG A CA 1
ATOM 1358 C C . ARG A 1 178 ? -17.884 -3.645 20.419 1.00 96.94 178 ARG A C 1
ATOM 1360 O O . ARG A 1 178 ? -17.929 -2.878 19.468 1.00 96.94 178 ARG A O 1
ATOM 1367 N N . ALA A 1 179 ? -16.733 -4.044 20.960 1.00 97.19 179 ALA A N 1
ATOM 1368 C CA . ALA A 1 179 ? -15.410 -3.677 20.461 1.00 97.19 179 ALA A CA 1
ATOM 1369 C C . ALA A 1 179 ? -14.847 -4.812 19.597 1.00 97.19 179 ALA A C 1
ATOM 1371 O O . ALA A 1 179 ? -14.539 -5.882 20.117 1.00 97.19 179 ALA A O 1
ATOM 1372 N N . THR A 1 180 ? -14.740 -4.601 18.282 1.00 98.12 180 THR A N 1
ATOM 1373 C CA . THR A 1 180 ? -14.164 -5.589 17.348 1.00 98.12 180 THR A CA 1
ATOM 1374 C C . THR A 1 180 ? -12.755 -5.202 16.965 1.00 98.12 180 THR A C 1
ATOM 1376 O O . THR A 1 180 ? -12.544 -4.109 16.440 1.00 98.12 180 THR A O 1
ATOM 1379 N N . LEU A 1 181 ? -11.807 -6.106 17.208 1.00 97.56 181 LEU A N 1
ATOM 1380 C CA . LEU A 1 181 ? -10.401 -5.895 16.900 1.00 97.56 181 LEU A CA 1
ATOM 1381 C C . LEU A 1 181 ? -10.189 -5.774 15.388 1.00 97.56 181 LEU A C 1
ATOM 1383 O O . LEU A 1 181 ? -10.611 -6.641 14.626 1.00 97.56 181 LEU A O 1
ATOM 1387 N N . VAL A 1 182 ? -9.493 -4.719 14.972 1.00 97.31 182 VAL A N 1
ATOM 1388 C CA . VAL A 1 182 ? -9.142 -4.461 13.569 1.00 97.31 182 VAL A CA 1
ATOM 1389 C C . VAL A 1 182 ? -7.645 -4.610 13.338 1.00 97.31 182 VAL A C 1
ATOM 1391 O O . VAL A 1 182 ? -7.248 -5.146 12.308 1.00 97.31 182 VAL A O 1
ATOM 1394 N N . ALA A 1 183 ? -6.811 -4.143 14.266 1.00 97.00 183 ALA A N 1
ATOM 1395 C CA . ALA A 1 183 ? -5.357 -4.198 14.144 1.00 97.00 183 ALA A CA 1
ATOM 1396 C C . ALA A 1 183 ? -4.676 -4.097 15.514 1.00 97.00 183 ALA A C 1
ATOM 1398 O O . ALA A 1 183 ? -5.271 -3.616 16.484 1.00 97.00 183 ALA A O 1
ATOM 1399 N N . LYS A 1 184 ? -3.402 -4.489 15.582 1.00 94.75 184 LYS A N 1
ATOM 1400 C CA . LYS A 1 184 ? -2.512 -4.169 16.706 1.00 94.75 184 LYS A CA 1
ATOM 1401 C C . LYS A 1 184 ? -1.450 -3.153 16.309 1.00 94.75 184 LYS A C 1
ATOM 1403 O O . LYS A 1 184 ? -0.981 -3.146 15.174 1.00 94.75 184 LYS A O 1
ATOM 1408 N N . GLY A 1 185 ? -1.099 -2.285 17.251 1.00 90.38 185 GLY A N 1
ATOM 1409 C CA . GLY A 1 185 ? 0.013 -1.350 17.114 1.00 90.38 185 GLY A CA 1
ATOM 1410 C C . GLY A 1 185 ? 1.261 -1.825 17.845 1.00 90.38 185 GLY A C 1
ATOM 1411 O O . GLY A 1 185 ? 1.459 -3.012 18.083 1.00 90.38 185 GLY A O 1
ATOM 1412 N N . MET A 1 186 ? 2.101 -0.866 18.229 1.00 82.56 186 MET A N 1
ATOM 1413 C CA . MET A 1 186 ? 3.265 -1.120 19.078 1.00 82.56 186 MET A CA 1
ATOM 1414 C C . MET A 1 186 ? 2.844 -1.535 20.494 1.00 82.56 186 MET A C 1
ATOM 1416 O O . MET A 1 186 ? 1.923 -0.954 21.075 1.00 82.56 186 MET A O 1
ATOM 1420 N N . GLY A 1 187 ? 3.570 -2.493 21.073 1.00 82.56 187 GLY A N 1
ATOM 1421 C CA . GLY A 1 187 ? 3.272 -3.025 22.405 1.00 82.56 187 GLY A CA 1
ATOM 1422 C C . GLY A 1 187 ? 1.922 -3.744 22.446 1.00 82.56 187 GLY A C 1
ATOM 1423 O O . GLY A 1 187 ? 1.561 -4.441 21.504 1.00 82.56 187 GLY A O 1
ATOM 1424 N N . ASP A 1 188 ? 1.162 -3.548 23.523 1.00 83.19 188 ASP A N 1
ATOM 1425 C CA . ASP A 1 188 ? -0.170 -4.147 23.704 1.00 83.19 188 ASP A CA 1
ATOM 1426 C C . ASP A 1 188 ? -1.317 -3.228 23.242 1.00 83.19 188 ASP A C 1
ATOM 1428 O O . ASP A 1 188 ? -2.465 -3.392 23.665 1.00 83.19 188 ASP A O 1
ATOM 1432 N N . THR A 1 189 ? -1.018 -2.256 22.371 1.00 92.44 189 THR A N 1
ATOM 1433 C CA . THR A 1 189 ? -2.026 -1.332 21.836 1.00 92.44 189 THR A CA 1
ATOM 1434 C C . THR A 1 189 ? -2.894 -2.004 20.780 1.00 92.44 189 THR A C 1
ATOM 1436 O O . THR A 1 189 ? -2.412 -2.761 19.928 1.00 92.44 189 THR A O 1
ATOM 1439 N N . ARG A 1 190 ? -4.196 -1.723 20.820 1.00 95.62 190 ARG A N 1
ATOM 1440 C CA . ARG A 1 190 ? -5.178 -2.317 19.912 1.00 95.62 190 ARG A CA 1
ATOM 1441 C C . ARG A 1 190 ? -6.044 -1.244 19.282 1.00 95.62 190 ARG A C 1
ATOM 1443 O O . ARG A 1 190 ? -6.378 -0.241 19.909 1.00 95.62 190 ARG A O 1
ATOM 1450 N N . TYR A 1 191 ? -6.401 -1.490 18.031 1.00 97.44 191 TYR A N 1
ATOM 1451 C CA . TYR A 1 191 ? -7.319 -0.670 17.265 1.00 97.44 191 TYR A CA 1
ATOM 1452 C C . TYR A 1 191 ? -8.604 -1.453 17.051 1.00 97.44 191 TYR A C 1
ATOM 1454 O O . TYR A 1 191 ? -8.562 -2.584 16.558 1.00 97.44 191 TYR A O 1
ATOM 1462 N N . PHE A 1 192 ? -9.740 -0.858 17.395 1.00 97.50 192 PHE A N 1
ATOM 1463 C CA . PHE A 1 192 ? -11.037 -1.512 17.283 1.00 97.50 192 PHE A CA 1
ATOM 1464 C C . PHE A 1 192 ? -12.100 -0.589 16.708 1.00 97.50 192 PHE A C 1
ATOM 1466 O O . PHE A 1 192 ? -12.059 0.629 16.873 1.00 97.50 192 PHE A O 1
ATOM 1473 N N . VAL A 1 193 ? -13.101 -1.188 16.074 1.00 97.38 193 VAL A N 1
ATOM 1474 C CA . VAL A 1 193 ? -14.342 -0.492 15.732 1.00 97.38 193 VAL A CA 1
ATOM 1475 C C . VAL A 1 193 ? -15.443 -0.871 16.704 1.00 97.38 193 VAL A C 1
ATOM 1477 O O . VAL A 1 193 ? -15.499 -1.994 17.211 1.00 97.38 193 VAL A O 1
ATOM 1480 N N . SER A 1 194 ? -16.325 0.087 16.961 1.00 96.06 194 SER A N 1
ATOM 1481 C CA . SER A 1 194 ? -17.522 -0.113 17.760 1.00 96.06 194 SER A CA 1
ATOM 1482 C C . SER A 1 194 ? -18.650 0.779 17.236 1.00 96.06 194 SER A C 1
ATOM 1484 O O . SER A 1 194 ? -18.395 1.911 16.827 1.00 96.06 194 SER A O 1
ATOM 1486 N N . PRO A 1 195 ? -19.903 0.302 17.261 1.00 94.50 195 PRO A N 1
ATOM 1487 C CA . PRO A 1 195 ? -21.094 1.096 16.963 1.00 94.50 195 PRO A CA 1
ATOM 1488 C C . PRO A 1 195 ? -21.341 2.205 17.995 1.00 94.50 195 PRO A C 1
ATOM 1490 O O . PRO A 1 195 ? -22.177 3.069 17.751 1.00 94.50 195 PRO A O 1
ATOM 1493 N N . ASP A 1 196 ? -20.648 2.169 19.137 1.00 93.25 196 ASP A N 1
ATOM 1494 C CA . ASP A 1 196 ? -20.703 3.208 20.171 1.00 93.25 196 ASP A CA 1
ATOM 1495 C C . ASP A 1 196 ? -19.736 4.367 19.881 1.00 93.25 196 ASP A C 1
ATOM 1497 O O . ASP A 1 196 ? -19.754 5.382 20.575 1.00 93.25 196 ASP A O 1
ATOM 1501 N N . LEU A 1 197 ? -18.883 4.228 18.862 1.00 93.50 197 LEU A N 1
ATOM 1502 C CA . LEU A 1 197 ? -17.984 5.287 18.424 1.00 93.50 197 LEU A CA 1
ATOM 1503 C C . LEU A 1 197 ? -18.660 6.178 17.372 1.00 93.50 197 LEU A C 1
ATOM 1505 O O . LEU A 1 197 ? -19.488 5.702 16.588 1.00 93.50 197 LEU A O 1
ATOM 1509 N N . PRO A 1 198 ? -18.290 7.468 17.296 1.00 92.38 198 PRO A N 1
ATOM 1510 C CA . PRO A 1 198 ? -18.717 8.332 16.204 1.00 92.38 198 PRO A CA 1
ATOM 1511 C C . PRO A 1 198 ? -18.358 7.745 14.830 1.00 92.38 198 PRO A C 1
ATOM 1513 O O . PRO A 1 198 ? -17.314 7.114 14.652 1.00 92.38 198 PRO A O 1
ATOM 1516 N N . GLY A 1 199 ? -19.206 7.984 13.829 1.00 91.38 199 GLY A N 1
ATOM 1517 C CA . GLY A 1 199 ? -18.957 7.508 12.467 1.00 91.38 199 GLY A CA 1
ATOM 1518 C C . GLY A 1 199 ? -17.624 8.018 11.908 1.00 91.38 199 GLY A C 1
ATOM 1519 O O . GLY A 1 199 ? -17.277 9.182 12.096 1.00 91.38 199 GLY A O 1
ATOM 1520 N N . GLY A 1 200 ? -16.887 7.142 11.221 1.00 92.06 200 GLY A N 1
ATOM 1521 C CA . GLY A 1 200 ? -15.570 7.465 10.659 1.00 92.06 200 GLY A CA 1
ATOM 1522 C C . GLY A 1 200 ? -14.423 7.474 11.674 1.00 92.06 200 GLY A C 1
ATOM 1523 O O . GLY A 1 200 ? -13.309 7.843 11.314 1.00 92.06 200 GLY A O 1
ATOM 1524 N N . THR A 1 201 ? -14.668 7.060 12.920 1.00 95.62 201 THR A N 1
ATOM 1525 C CA . THR A 1 201 ? -13.631 6.980 13.957 1.00 95.62 201 THR A CA 1
ATOM 1526 C C . THR A 1 201 ? -13.248 5.544 14.294 1.00 95.62 201 THR A C 1
ATOM 1528 O O . THR A 1 201 ? -13.976 4.594 13.998 1.00 95.62 201 THR A O 1
ATOM 1531 N N . ILE A 1 202 ? -12.080 5.390 14.909 1.00 96.75 202 ILE A N 1
ATOM 1532 C CA . ILE A 1 202 ? -11.561 4.124 15.419 1.00 96.75 202 ILE A CA 1
ATOM 1533 C C . ILE A 1 202 ? -11.162 4.286 16.884 1.00 96.75 202 ILE A C 1
ATOM 1535 O O . ILE A 1 202 ? -10.656 5.330 17.303 1.00 96.75 202 ILE A O 1
ATOM 1539 N N . GLY A 1 203 ? -11.413 3.255 17.680 1.00 95.62 203 GLY A N 1
ATOM 1540 C CA . GLY A 1 203 ? -10.939 3.182 19.050 1.00 95.62 203 GLY A CA 1
ATOM 1541 C C . GLY A 1 203 ? -9.473 2.777 19.062 1.00 95.62 203 GLY A C 1
ATOM 1542 O O . GLY A 1 203 ? -9.084 1.851 18.355 1.00 95.62 203 GLY A O 1
ATOM 1543 N N . TRP A 1 204 ? -8.674 3.462 19.871 1.00 94.75 204 TRP A N 1
ATOM 1544 C CA . TRP A 1 204 ? -7.319 3.053 20.218 1.00 94.75 204 TRP A CA 1
ATOM 1545 C C . TRP A 1 204 ? -7.296 2.794 21.717 1.00 94.75 204 TRP A C 1
ATOM 1547 O O . TRP A 1 204 ? -7.598 3.708 22.488 1.00 94.75 204 TRP A O 1
ATOM 1557 N N . GLU A 1 205 ? -6.987 1.566 22.134 1.00 93.19 205 GLU A N 1
ATOM 1558 C CA . GLU A 1 205 ? -6.828 1.256 23.553 1.00 93.19 205 GLU A CA 1
ATOM 1559 C C . GLU A 1 205 ? -5.456 0.699 23.903 1.00 93.19 205 GLU A C 1
ATOM 1561 O O . GLU A 1 205 ? -4.849 -0.080 23.164 1.00 93.19 205 GLU A O 1
ATOM 1566 N N . ALA A 1 206 ? -5.023 1.078 25.102 1.00 90.44 206 ALA A N 1
ATOM 1567 C CA . ALA A 1 206 ? -3.896 0.513 25.815 1.00 90.44 206 ALA A CA 1
ATOM 1568 C C . ALA A 1 206 ? -4.376 0.071 27.206 1.00 90.44 206 ALA A C 1
ATOM 1570 O O . ALA A 1 206 ? -5.046 0.824 27.919 1.00 90.44 206 ALA A O 1
ATOM 1571 N N . ASP A 1 207 ? -4.075 -1.171 27.588 1.00 86.81 207 ASP A N 1
ATOM 1572 C CA . ASP A 1 207 ? -4.416 -1.733 28.905 1.00 86.81 207 ASP A CA 1
ATOM 1573 C C . ASP A 1 207 ? -5.907 -1.610 29.288 1.00 86.81 207 ASP A C 1
ATOM 1575 O O . ASP A 1 207 ? -6.268 -1.393 30.448 1.00 86.81 207 ASP A O 1
ATOM 1579 N N . GLY A 1 208 ? -6.796 -1.732 28.295 1.00 86.88 208 GLY A N 1
ATOM 1580 C CA . GLY A 1 208 ? -8.248 -1.636 28.481 1.00 86.88 208 GLY A CA 1
ATOM 1581 C C . GLY A 1 208 ? -8.775 -0.209 28.662 1.00 86.88 208 GLY A C 1
ATOM 1582 O O . GLY A 1 208 ? -9.925 -0.035 29.070 1.00 86.88 208 GLY A O 1
ATOM 1583 N N . ASN A 1 209 ? -7.956 0.804 28.379 1.00 88.69 209 ASN A N 1
ATOM 1584 C CA . ASN A 1 209 ? -8.329 2.211 28.445 1.00 88.69 209 ASN A CA 1
ATOM 1585 C C . ASN A 1 209 ? -8.163 2.854 27.072 1.00 88.69 209 ASN A C 1
ATOM 1587 O O . ASN A 1 209 ? -7.122 2.691 26.436 1.00 88.69 209 ASN A O 1
ATOM 1591 N N . MET A 1 210 ? -9.171 3.609 26.654 1.00 90.88 210 MET A N 1
ATOM 1592 C CA . MET A 1 210 ? -9.096 4.494 25.504 1.00 90.88 210 MET A CA 1
ATOM 1593 C C . MET A 1 210 ? -9.249 5.949 25.949 1.00 90.88 210 MET A C 1
ATOM 1595 O O . MET A 1 210 ? -10.003 6.258 26.880 1.00 90.88 210 MET A O 1
ATOM 1599 N N . ASP A 1 211 ? -8.543 6.826 25.245 1.00 83.75 211 ASP A N 1
ATOM 1600 C CA . ASP A 1 211 ? -8.755 8.268 25.314 1.00 83.75 211 ASP A CA 1
ATOM 1601 C C . ASP A 1 211 ? -9.858 8.652 24.309 1.00 83.75 211 ASP A C 1
ATOM 1603 O O . ASP A 1 211 ? -10.909 8.010 24.236 1.00 83.75 211 ASP A O 1
ATOM 1607 N N . LYS A 1 212 ? -9.620 9.683 23.496 1.00 89.31 212 LYS A N 1
ATOM 1608 C CA . LYS A 1 212 ? -10.516 10.072 22.411 1.00 89.31 212 LYS A CA 1
ATOM 1609 C C . LYS A 1 212 ? -10.491 9.069 21.252 1.00 89.31 212 LYS A C 1
ATOM 1611 O O . LYS A 1 212 ? -9.414 8.575 20.903 1.00 89.31 212 LYS A O 1
ATOM 1616 N N . PRO A 1 213 ? -11.633 8.831 20.583 1.00 92.69 213 PRO A N 1
ATOM 1617 C CA . PRO A 1 213 ? -11.646 8.163 19.288 1.00 92.69 213 PRO A CA 1
ATOM 1618 C C . PRO A 1 213 ? -10.734 8.895 18.296 1.00 92.69 213 PRO A C 1
ATOM 1620 O O . PRO A 1 213 ? -10.695 10.129 18.260 1.00 92.69 213 PRO A O 1
ATOM 1623 N N . LEU A 1 214 ? -9.997 8.134 17.495 1.00 95.00 214 LEU A N 1
ATOM 1624 C CA . LEU A 1 214 ? -9.124 8.670 16.456 1.00 95.00 214 LEU A CA 1
ATOM 1625 C C . LEU A 1 214 ? -9.873 8.746 15.127 1.00 95.00 214 LEU A C 1
ATOM 1627 O O . LEU A 1 214 ? -10.789 7.961 14.881 1.00 95.00 214 LEU A O 1
ATOM 1631 N N . ASP A 1 215 ? -9.461 9.663 14.255 1.00 96.19 215 ASP A N 1
ATOM 1632 C CA . ASP A 1 215 ? -9.874 9.636 12.852 1.00 96.19 215 ASP A CA 1
ATOM 1633 C C . ASP A 1 215 ? -9.374 8.333 12.215 1.00 96.19 215 ASP A C 1
ATOM 1635 O O . ASP A 1 215 ? -8.179 8.034 12.273 1.00 96.19 215 ASP A O 1
ATOM 1639 N N . LEU A 1 216 ? -10.291 7.518 11.687 1.00 96.44 216 LEU A N 1
ATOM 1640 C CA . LEU A 1 216 ? -9.953 6.172 11.231 1.00 96.44 216 LEU A CA 1
ATOM 1641 C C . LEU A 1 216 ? -8.994 6.185 10.032 1.00 96.44 216 LEU A C 1
ATOM 1643 O O . LEU A 1 216 ? -7.993 5.470 10.119 1.00 96.44 216 LEU A O 1
ATOM 1647 N N . PRO A 1 217 ? -9.239 6.960 8.952 1.00 96.06 217 PRO A N 1
ATOM 1648 C CA . PRO A 1 217 ? -8.285 7.084 7.850 1.00 96.06 217 PRO A CA 1
ATOM 1649 C C . PRO A 1 217 ? -6.876 7.437 8.335 1.00 96.06 217 PRO A C 1
ATOM 1651 O O . PRO A 1 217 ? -5.942 6.673 8.103 1.00 96.06 217 PRO A O 1
ATOM 1654 N N . GLN A 1 218 ? -6.733 8.522 9.102 1.00 96.44 218 GLN A N 1
ATOM 1655 C CA . GLN A 1 218 ? -5.429 8.971 9.587 1.00 96.44 218 GLN A CA 1
ATOM 1656 C C . GLN A 1 218 ? -4.746 7.919 10.472 1.00 96.44 218 GLN A C 1
ATOM 1658 O O . GLN A 1 218 ? -3.569 7.620 10.286 1.00 96.44 218 GLN A O 1
ATOM 1663 N N . ALA A 1 219 ? -5.481 7.325 11.417 1.00 96.81 219 ALA A N 1
ATOM 1664 C CA . ALA A 1 219 ? -4.928 6.333 12.335 1.00 96.81 219 ALA A CA 1
ATOM 1665 C C . ALA A 1 219 ? -4.463 5.061 11.614 1.00 96.81 219 ALA A C 1
ATOM 1667 O O . ALA A 1 219 ? -3.439 4.486 11.986 1.00 96.81 219 ALA A O 1
ATOM 1668 N N . LEU A 1 220 ? -5.200 4.618 10.591 1.00 97.50 220 LEU A N 1
ATOM 1669 C CA . LEU A 1 220 ? -4.819 3.464 9.784 1.00 97.50 220 LEU A CA 1
ATOM 1670 C C . LEU A 1 220 ? -3.586 3.768 8.926 1.00 97.50 220 LEU A C 1
ATOM 1672 O O . LEU A 1 220 ? -2.670 2.947 8.873 1.00 97.50 220 LEU A O 1
ATOM 1676 N N . ASP A 1 221 ? -3.540 4.943 8.297 1.00 97.75 221 ASP A N 1
ATOM 1677 C CA . ASP A 1 221 ? -2.402 5.370 7.482 1.00 97.75 221 ASP A CA 1
ATOM 1678 C C . ASP A 1 221 ? -1.115 5.486 8.307 1.00 97.75 221 ASP A C 1
ATOM 1680 O O . ASP A 1 221 ? -0.066 4.966 7.914 1.00 97.75 221 ASP A O 1
ATOM 1684 N N . ASP A 1 222 ? -1.206 6.100 9.491 1.00 96.06 222 ASP A N 1
ATOM 1685 C CA . ASP A 1 222 ? -0.092 6.241 10.431 1.00 96.06 222 ASP A CA 1
ATOM 1686 C C . ASP A 1 222 ? 0.403 4.879 10.922 1.00 96.06 222 ASP A C 1
ATOM 1688 O O . ASP A 1 222 ? 1.613 4.639 10.984 1.00 96.06 222 ASP A O 1
ATOM 1692 N N . LEU A 1 223 ? -0.524 3.968 11.236 1.00 95.94 223 LEU A N 1
ATOM 1693 C CA . LEU A 1 223 ? -0.208 2.616 11.684 1.00 95.94 223 LEU A CA 1
ATOM 1694 C C . LEU A 1 223 ? 0.524 1.818 10.596 1.00 95.94 223 LEU A C 1
ATOM 1696 O O . LEU A 1 223 ? 1.554 1.197 10.866 1.00 95.94 223 LEU A O 1
ATOM 1700 N N . MET A 1 224 ? 0.014 1.843 9.364 1.00 97.06 224 MET A N 1
ATOM 1701 C CA . MET A 1 224 ? 0.604 1.111 8.241 1.00 97.06 224 MET A CA 1
ATOM 1702 C C . MET A 1 224 ? 1.939 1.717 7.797 1.00 97.06 224 MET A C 1
ATOM 1704 O O . MET A 1 224 ? 2.854 0.988 7.414 1.00 97.06 224 MET A O 1
ATOM 1708 N N . SER A 1 225 ? 2.086 3.036 7.914 1.00 95.44 225 SER A N 1
ATOM 1709 C CA . SER A 1 225 ? 3.303 3.773 7.554 1.00 95.44 225 SER A CA 1
ATOM 1710 C C . SER A 1 225 ? 4.339 3.852 8.680 1.00 95.44 225 SER A C 1
ATOM 1712 O O . SER A 1 225 ? 5.373 4.514 8.527 1.00 95.44 225 SER A O 1
ATOM 1714 N N . TYR A 1 226 ? 4.085 3.206 9.820 1.00 91.44 226 TYR A N 1
ATOM 1715 C CA . TYR A 1 226 ? 4.908 3.355 11.011 1.00 91.44 226 TYR A CA 1
ATOM 1716 C C . TYR A 1 226 ? 6.371 2.942 10.778 1.00 91.44 226 TYR A C 1
ATOM 1718 O O . TYR A 1 226 ? 6.696 1.837 10.335 1.00 91.44 226 TYR A O 1
ATOM 1726 N N . GLY A 1 227 ? 7.289 3.847 11.122 1.00 86.44 227 GLY A N 1
ATOM 1727 C CA . GLY A 1 227 ? 8.733 3.624 11.028 1.00 86.44 227 GLY A CA 1
ATOM 1728 C C . GLY A 1 227 ? 9.305 3.655 9.606 1.00 86.44 227 GLY A C 1
ATOM 1729 O O . GLY A 1 227 ? 10.490 3.368 9.445 1.00 86.44 227 GLY A O 1
ATOM 1730 N N . PHE A 1 228 ? 8.509 3.999 8.589 1.00 90.62 228 PHE A N 1
ATOM 1731 C CA . PHE A 1 228 ? 9.018 4.300 7.251 1.00 90.62 228 PHE A CA 1
ATOM 1732 C C . PHE A 1 228 ? 9.373 5.780 7.131 1.00 90.62 228 PHE A C 1
ATOM 1734 O O . PHE A 1 228 ? 8.613 6.662 7.540 1.00 90.62 228 PHE A O 1
ATOM 1741 N N . GLN A 1 229 ? 10.540 6.036 6.548 1.00 83.62 229 GLN A N 1
ATOM 1742 C CA . GLN A 1 229 ? 11.015 7.374 6.236 1.00 83.62 229 GLN A CA 1
ATOM 1743 C C . GLN A 1 229 ? 10.897 7.580 4.731 1.00 83.62 229 GLN A C 1
ATOM 1745 O O . GLN A 1 229 ? 11.595 6.914 3.966 1.00 83.62 229 GLN A O 1
ATOM 1750 N N . LEU A 1 230 ? 10.005 8.478 4.323 1.00 86.00 230 LEU A N 1
ATOM 1751 C CA . LEU A 1 230 ? 9.820 8.826 2.921 1.00 86.00 230 LEU A CA 1
ATOM 1752 C C . LEU A 1 230 ? 10.786 9.945 2.537 1.00 86.00 230 LEU A C 1
ATOM 1754 O O . LEU A 1 230 ? 11.118 10.801 3.361 1.00 86.00 230 LEU A O 1
ATOM 1758 N N . GLU A 1 231 ? 11.204 9.985 1.276 1.00 77.81 231 GLU A N 1
ATOM 1759 C CA . GLU A 1 231 ? 12.084 11.047 0.776 1.00 77.81 231 GLU A CA 1
ATOM 1760 C C . GLU A 1 231 ? 11.410 12.418 0.890 1.00 77.81 231 GLU A C 1
ATOM 1762 O O . GLU A 1 231 ? 12.059 13.410 1.215 1.00 77.81 231 GLU A O 1
ATOM 1767 N N . ARG A 1 232 ? 10.083 12.455 0.726 1.00 74.31 232 ARG A N 1
ATOM 1768 C CA . ARG A 1 232 ? 9.255 13.658 0.908 1.00 74.31 232 ARG A CA 1
ATOM 1769 C C . ARG A 1 232 ? 9.213 14.184 2.348 1.00 74.31 232 ARG A C 1
ATOM 1771 O O . ARG A 1 232 ? 8.881 15.349 2.543 1.00 74.31 232 ARG A O 1
ATOM 1778 N N . ASP A 1 233 ? 9.505 13.336 3.336 1.00 74.56 233 ASP A N 1
ATOM 1779 C CA . ASP A 1 233 ? 9.494 13.711 4.756 1.00 74.56 233 ASP A CA 1
ATOM 1780 C C . ASP A 1 233 ? 10.860 14.209 5.231 1.00 74.56 233 ASP A C 1
ATOM 1782 O O . ASP A 1 233 ? 10.983 14.737 6.340 1.00 74.56 233 ASP A O 1
ATOM 1786 N N . LEU A 1 234 ? 11.910 14.010 4.426 1.00 68.38 234 LEU A N 1
ATOM 1787 C CA . LEU A 1 234 ? 13.220 14.536 4.757 1.00 68.38 234 LEU A CA 1
ATOM 1788 C C . LEU A 1 234 ? 13.139 16.066 4.733 1.00 68.38 234 LEU A C 1
ATOM 1790 O O . LEU A 1 234 ? 12.701 16.639 3.731 1.00 68.38 234 LEU A O 1
ATOM 1794 N N . PRO A 1 235 ? 13.570 16.756 5.807 1.00 63.00 235 PRO A N 1
ATOM 1795 C CA . PRO A 1 235 ? 13.733 18.196 5.735 1.00 63.00 235 PRO A CA 1
ATOM 1796 C C . PRO A 1 235 ? 14.636 18.506 4.534 1.00 63.00 235 PRO A C 1
ATOM 1798 O O . PRO A 1 235 ? 15.601 17.763 4.312 1.00 63.00 235 PRO A O 1
ATOM 1801 N N . PRO A 1 236 ? 14.341 19.566 3.754 1.00 57.25 236 PRO A N 1
ATOM 1802 C CA . PRO A 1 236 ? 15.175 19.928 2.620 1.00 57.25 236 PRO A CA 1
ATOM 1803 C C . PRO A 1 236 ? 16.608 20.012 3.125 1.00 57.25 236 PRO A C 1
ATOM 1805 O O . PRO A 1 236 ? 16.869 20.693 4.124 1.00 57.25 236 PRO A O 1
ATOM 1808 N N . ALA A 1 237 ? 17.500 19.243 2.494 1.00 53.97 237 ALA A N 1
ATOM 1809 C CA . ALA A 1 237 ? 18.892 19.193 2.905 1.00 53.97 237 ALA A CA 1
ATOM 1810 C C . ALA A 1 237 ? 19.378 20.639 3.088 1.00 53.97 237 ALA A C 1
ATOM 1812 O O . ALA A 1 237 ? 19.103 21.469 2.211 1.00 53.97 237 ALA A O 1
ATOM 1813 N N . PRO A 1 238 ? 20.028 20.980 4.221 1.00 49.59 238 PRO A N 1
ATOM 1814 C CA . PRO A 1 238 ? 20.584 22.313 4.390 1.00 49.59 238 PRO A CA 1
ATOM 1815 C C . PRO A 1 238 ? 21.414 22.589 3.148 1.00 49.59 238 PRO A C 1
ATOM 1817 O O . PRO A 1 238 ? 22.236 21.741 2.798 1.00 49.59 238 PRO A O 1
ATOM 1820 N N . ALA A 1 239 ? 21.111 23.694 2.453 1.00 49.69 239 ALA A N 1
ATOM 1821 C CA . ALA A 1 239 ? 21.686 24.008 1.154 1.00 49.69 239 ALA A CA 1
ATOM 1822 C C . ALA A 1 239 ? 23.186 23.741 1.221 1.00 49.69 239 ALA A C 1
ATOM 1824 O O . ALA A 1 239 ? 23.921 24.466 1.900 1.00 49.69 239 ALA A O 1
ATOM 1825 N N . ALA A 1 240 ? 23.614 22.639 0.599 1.00 52.84 240 ALA A N 1
ATOM 1826 C CA . ALA A 1 240 ? 25.021 22.329 0.531 1.00 52.84 240 ALA A CA 1
ATOM 1827 C C . ALA A 1 240 ? 25.682 23.562 -0.095 1.00 52.84 240 ALA A C 1
ATOM 1829 O O . ALA A 1 240 ? 25.096 24.147 -1.019 1.00 52.84 240 ALA A O 1
ATOM 1830 N N . PRO A 1 241 ? 26.844 24.014 0.411 1.00 57.94 241 PRO A N 1
ATOM 1831 C CA . PRO A 1 241 ? 27.596 25.037 -0.295 1.00 57.94 241 PRO A CA 1
ATOM 1832 C C . PRO A 1 241 ? 27.685 24.589 -1.750 1.00 57.94 241 PRO A C 1
ATOM 1834 O O . PRO A 1 241 ? 27.972 23.417 -2.003 1.00 57.94 241 PRO A O 1
ATOM 1837 N N . ALA A 1 242 ? 27.309 25.488 -2.667 1.00 58.88 242 ALA A N 1
ATOM 1838 C CA . ALA A 1 242 ? 27.180 25.157 -4.078 1.00 58.88 242 ALA A CA 1
ATOM 1839 C C . ALA A 1 242 ? 28.412 24.342 -4.498 1.00 58.88 242 ALA A C 1
ATOM 1841 O O . ALA A 1 242 ? 29.531 24.807 -4.241 1.00 58.88 242 ALA A O 1
ATOM 1842 N N . PRO A 1 243 ? 28.221 23.125 -5.043 1.00 53.81 243 PRO A N 1
ATOM 1843 C CA . PRO A 1 243 ? 29.332 22.240 -5.335 1.00 53.81 243 PRO A CA 1
ATOM 1844 C C . PRO A 1 243 ? 30.319 23.001 -6.201 1.00 53.81 243 PRO A C 1
ATOM 1846 O O . PRO A 1 243 ? 29.943 23.689 -7.158 1.00 53.81 243 PRO A O 1
ATOM 1849 N N . THR A 1 244 ? 31.589 22.927 -5.828 1.00 72.38 244 THR A N 1
ATOM 1850 C CA . THR A 1 244 ? 32.624 23.590 -6.607 1.00 72.38 244 THR A CA 1
ATOM 1851 C C . THR A 1 244 ? 32.611 23.022 -8.032 1.00 72.38 244 THR A C 1
ATOM 1853 O O . THR A 1 244 ? 32.253 21.855 -8.234 1.00 72.38 244 THR A O 1
ATOM 1856 N N . PRO A 1 245 ? 33.004 23.801 -9.055 1.00 63.19 245 PRO A N 1
ATOM 1857 C CA . PRO A 1 245 ? 33.051 23.314 -10.435 1.00 63.19 245 PRO A CA 1
ATOM 1858 C C . PRO A 1 245 ? 33.819 21.990 -10.602 1.00 63.19 245 PRO A C 1
ATOM 1860 O O . PRO A 1 245 ? 33.511 21.201 -11.493 1.00 63.19 245 PRO A O 1
ATOM 1863 N N . ASP A 1 246 ? 34.784 21.720 -9.720 1.00 61.88 246 ASP A N 1
ATOM 1864 C CA . ASP A 1 246 ? 35.571 20.487 -9.715 1.00 61.88 246 ASP A CA 1
ATOM 1865 C C . ASP A 1 246 ? 34.853 19.299 -9.051 1.00 61.88 246 ASP A C 1
ATOM 1867 O O . ASP A 1 246 ? 35.034 18.162 -9.484 1.00 61.88 246 ASP A O 1
ATOM 1871 N N . GLU A 1 247 ? 34.001 19.532 -8.050 1.00 59.62 247 GLU A N 1
ATOM 1872 C CA . GLU A 1 247 ? 33.139 18.495 -7.461 1.00 59.62 247 GLU A CA 1
ATOM 1873 C C . GLU A 1 247 ? 32.020 18.090 -8.424 1.00 59.62 247 GLU A C 1
ATOM 1875 O O . GLU A 1 247 ? 31.741 16.902 -8.577 1.00 59.62 247 GLU A O 1
ATOM 1880 N N . LEU A 1 248 ? 31.455 19.060 -9.151 1.00 54.25 248 LEU A N 1
ATOM 1881 C CA . LEU A 1 248 ? 30.522 18.809 -10.252 1.00 54.25 248 LEU A CA 1
ATOM 1882 C C . LEU A 1 248 ? 31.168 17.966 -11.359 1.00 54.25 248 LEU A C 1
ATOM 1884 O O . LEU A 1 248 ? 30.565 16.989 -11.800 1.00 54.25 248 LEU A O 1
ATOM 1888 N N . ARG A 1 249 ? 32.409 18.273 -11.769 1.00 55.47 249 ARG A N 1
ATOM 1889 C CA . ARG A 1 249 ? 33.145 17.448 -12.748 1.00 55.47 249 ARG A CA 1
ATOM 1890 C C . ARG A 1 249 ? 33.357 16.017 -12.257 1.00 55.47 249 ARG A C 1
ATOM 1892 O O . ARG A 1 249 ? 33.010 15.087 -12.975 1.00 55.47 249 ARG A O 1
ATOM 1899 N N . ARG A 1 250 ? 33.831 15.823 -11.021 1.00 55.09 250 ARG A N 1
ATOM 1900 C CA . ARG A 1 250 ? 34.070 14.476 -10.462 1.00 55.09 250 ARG A CA 1
ATOM 1901 C C . ARG A 1 250 ? 32.791 13.658 -10.272 1.00 55.09 250 ARG A C 1
ATOM 1903 O O . ARG A 1 250 ? 32.811 12.438 -10.424 1.00 55.09 250 ARG A O 1
ATOM 1910 N N . ALA A 1 251 ? 31.675 14.302 -9.940 1.00 47.19 251 ALA A N 1
ATOM 1911 C CA . ALA A 1 251 ? 30.382 13.630 -9.835 1.00 47.19 251 ALA A CA 1
ATOM 1912 C C . ALA A 1 251 ? 29.855 13.203 -11.218 1.00 47.19 251 ALA A C 1
ATOM 1914 O O . ALA A 1 251 ? 29.341 12.100 -11.367 1.00 47.19 251 ALA A O 1
ATOM 1915 N N . ILE A 1 252 ? 30.061 14.028 -12.249 1.00 51.03 252 ILE A N 1
ATOM 1916 C CA . ILE A 1 252 ? 29.701 13.718 -13.644 1.00 51.03 252 ILE A CA 1
ATOM 1917 C C . ILE A 1 252 ? 30.585 12.604 -14.237 1.00 51.03 252 ILE A C 1
ATOM 1919 O O . ILE A 1 252 ? 30.136 11.865 -15.117 1.00 51.03 252 ILE A O 1
ATOM 1923 N N . GLU A 1 253 ? 31.825 12.479 -13.760 1.00 46.50 253 GLU A N 1
ATOM 1924 C CA . GLU A 1 253 ? 32.800 11.462 -14.176 1.00 46.50 253 GLU A CA 1
ATOM 1925 C C . GLU A 1 253 ? 32.633 10.109 -13.458 1.00 46.50 253 GLU A C 1
ATOM 1927 O O . GLU A 1 253 ? 33.116 9.098 -13.961 1.00 46.50 253 GLU A O 1
ATOM 1932 N N . SER A 1 254 ? 31.954 10.058 -12.302 1.00 38.88 254 SER A N 1
ATOM 1933 C CA . SER A 1 254 ? 31.870 8.849 -11.457 1.00 38.88 254 SER A CA 1
ATOM 1934 C C . SER A 1 254 ? 30.584 8.023 -11.608 1.00 38.88 254 SER A C 1
ATOM 1936 O O . SER A 1 254 ? 30.508 6.916 -11.073 1.00 38.88 254 SER A O 1
ATOM 1938 N N . VAL A 1 255 ? 29.592 8.498 -12.368 1.00 39.75 255 VAL A N 1
ATOM 1939 C CA . VAL A 1 255 ? 28.392 7.713 -12.704 1.00 39.75 255 VAL A CA 1
ATOM 1940 C C . VAL A 1 255 ? 28.721 6.756 -13.859 1.00 39.75 255 VAL A C 1
ATOM 1942 O O . VAL A 1 255 ? 29.103 7.234 -14.929 1.00 39.75 255 VAL A O 1
ATOM 1945 N N . PRO A 1 256 ? 28.547 5.426 -13.711 1.00 39.53 256 PRO A N 1
ATOM 1946 C CA . PRO A 1 256 ? 28.661 4.499 -14.831 1.00 39.53 256 PRO A CA 1
ATOM 1947 C C . PRO A 1 256 ? 27.577 4.838 -15.856 1.00 39.53 256 PRO A C 1
ATOM 1949 O O . PRO A 1 256 ? 26.388 4.612 -15.624 1.00 39.53 256 PRO A O 1
ATOM 1952 N N . ARG A 1 257 ? 27.974 5.437 -16.977 1.00 43.50 257 ARG A N 1
ATOM 1953 C CA . ARG A 1 257 ? 27.052 5.786 -18.055 1.00 43.50 257 ARG A CA 1
ATOM 1954 C C . ARG A 1 257 ? 26.709 4.512 -18.818 1.00 43.50 257 ARG A C 1
ATOM 1956 O O . ARG A 1 257 ? 27.588 3.849 -19.362 1.00 43.50 257 ARG A O 1
ATOM 1963 N N . ALA A 1 258 ? 25.435 4.130 -18.799 1.00 40.84 258 ALA A N 1
ATOM 1964 C CA . ALA A 1 258 ? 24.956 3.018 -19.606 1.00 40.84 258 ALA A CA 1
ATOM 1965 C C . ALA A 1 258 ? 25.157 3.364 -21.088 1.00 40.84 258 ALA A C 1
ATOM 1967 O O . ALA A 1 258 ? 24.680 4.405 -21.535 1.00 40.84 258 ALA A O 1
ATOM 1968 N N . ALA A 1 259 ? 25.860 2.501 -21.826 1.00 48.09 259 ALA A N 1
ATOM 1969 C CA . ALA A 1 259 ? 26.109 2.702 -23.248 1.00 48.09 259 ALA A CA 1
ATOM 1970 C C . ALA A 1 259 ? 24.781 2.805 -24.006 1.00 48.09 259 ALA A C 1
ATOM 1972 O O . ALA A 1 259 ? 23.934 1.905 -23.949 1.00 48.09 259 ALA A O 1
ATOM 1973 N N . ARG A 1 260 ? 24.590 3.920 -24.704 1.00 58.75 260 ARG A N 1
ATOM 1974 C CA . ARG A 1 260 ? 23.418 4.157 -25.533 1.00 58.75 260 ARG A CA 1
ATOM 1975 C C . ARG A 1 260 ? 23.531 3.360 -26.829 1.00 58.75 260 ARG A C 1
ATOM 1977 O O . ARG A 1 260 ? 24.614 3.188 -27.379 1.00 58.75 260 ARG A O 1
ATOM 1984 N N . ALA A 1 261 ? 22.402 2.895 -27.362 1.00 56.66 261 ALA A N 1
ATOM 1985 C CA . ALA A 1 261 ? 22.385 2.282 -28.687 1.00 56.66 261 ALA A CA 1
ATOM 1986 C C . ALA A 1 261 ? 22.839 3.309 -29.744 1.00 56.66 261 ALA A C 1
ATOM 1988 O O . ALA A 1 261 ? 22.194 4.342 -29.939 1.00 56.66 261 ALA A O 1
ATOM 1989 N N . VAL A 1 262 ? 23.957 3.020 -30.412 1.00 65.00 262 VAL A N 1
ATOM 1990 C CA . VAL A 1 262 ? 24.521 3.846 -31.486 1.00 65.00 262 VAL A CA 1
ATOM 1991 C C . VAL A 1 262 ? 23.821 3.495 -32.790 1.00 65.00 262 VAL A C 1
ATOM 1993 O O . VAL A 1 262 ? 23.895 2.359 -33.259 1.00 65.00 262 VAL A O 1
ATOM 1996 N N . VAL A 1 263 ? 23.149 4.479 -33.385 1.00 77.38 263 VAL A N 1
ATOM 1997 C CA . VAL A 1 263 ? 22.507 4.343 -34.694 1.00 77.38 263 VAL A CA 1
ATOM 1998 C C . VAL A 1 263 ? 23.071 5.406 -35.621 1.00 77.38 263 VAL A C 1
ATOM 2000 O O . VAL A 1 263 ? 22.983 6.601 -35.337 1.00 77.38 263 VAL A O 1
ATOM 2003 N N . TRP A 1 264 ? 23.652 4.966 -36.735 1.00 81.50 264 TRP A N 1
ATOM 2004 C CA . TRP A 1 264 ? 24.106 5.844 -37.806 1.00 81.50 264 TRP A CA 1
ATOM 2005 C C . TRP A 1 264 ? 23.431 5.477 -39.123 1.00 81.50 264 TRP A C 1
ATOM 2007 O O . TRP A 1 264 ? 23.090 4.320 -39.375 1.00 81.50 264 TRP A O 1
ATOM 2017 N N . ASN A 1 265 ? 23.291 6.468 -39.995 1.00 83.06 265 ASN A N 1
ATOM 2018 C CA . ASN A 1 265 ? 22.766 6.301 -41.338 1.00 83.06 265 ASN A CA 1
ATOM 2019 C C . ASN A 1 265 ? 23.824 6.759 -42.351 1.00 83.06 265 ASN A C 1
ATOM 2021 O O . ASN A 1 265 ? 24.218 7.921 -42.372 1.00 83.06 265 ASN A O 1
ATOM 2025 N N . ARG A 1 266 ? 24.280 5.835 -43.206 1.00 79.94 266 ARG A N 1
ATOM 2026 C CA . ARG A 1 266 ? 25.302 6.116 -44.231 1.00 79.94 266 ARG A CA 1
ATOM 2027 C C . ARG A 1 266 ? 24.822 7.066 -45.328 1.00 79.94 266 ARG A C 1
ATOM 2029 O O . ARG A 1 266 ? 25.652 7.680 -45.985 1.00 79.94 266 ARG A O 1
ATOM 2036 N N . GLU A 1 267 ? 23.514 7.159 -45.535 1.00 83.62 267 GLU A N 1
ATOM 2037 C CA . GLU A 1 267 ? 22.893 8.019 -46.545 1.00 83.62 267 GLU A CA 1
ATOM 2038 C C . GLU A 1 267 ? 22.537 9.403 -45.985 1.00 83.62 267 GLU A C 1
ATOM 2040 O O . GLU A 1 267 ? 22.218 10.322 -46.741 1.00 83.62 267 GLU A O 1
ATOM 2045 N N . LEU A 1 268 ? 22.600 9.576 -44.659 1.00 87.81 268 LEU A N 1
ATOM 2046 C CA . LEU A 1 268 ? 22.352 10.862 -44.028 1.00 87.81 268 LEU A CA 1
ATOM 2047 C C . LEU A 1 268 ? 23.558 11.780 -44.250 1.00 87.81 268 LEU A C 1
ATOM 2049 O O . LEU A 1 268 ? 24.692 11.426 -43.950 1.00 87.81 268 LEU A O 1
ATOM 2053 N N . THR A 1 269 ? 23.302 12.978 -44.767 1.00 89.19 269 THR A N 1
ATOM 2054 C CA . THR A 1 269 ? 24.299 14.050 -44.883 1.00 89.19 269 THR A CA 1
ATOM 2055 C C . THR A 1 269 ? 24.020 15.125 -43.844 1.00 89.19 269 THR A C 1
ATOM 2057 O O . THR A 1 269 ? 22.887 15.259 -43.382 1.00 89.19 269 THR A O 1
ATOM 2060 N N . GLU A 1 270 ? 25.013 15.958 -43.529 1.00 89.31 270 GLU A N 1
ATOM 2061 C CA . GLU A 1 270 ? 24.824 17.091 -42.614 1.00 89.31 270 GLU A CA 1
ATOM 2062 C C . GLU A 1 270 ? 23.670 18.009 -43.061 1.00 89.31 270 GLU A C 1
ATOM 2064 O O . GLU A 1 270 ? 22.830 18.403 -42.255 1.00 89.31 270 GLU A O 1
ATOM 2069 N N . ASN A 1 271 ? 23.567 18.296 -44.363 1.00 88.19 271 ASN A N 1
ATOM 2070 C CA . ASN A 1 271 ? 22.494 19.129 -44.912 1.00 88.19 271 ASN A CA 1
ATOM 2071 C C . ASN A 1 271 ? 21.114 18.478 -44.767 1.00 88.19 271 ASN A C 1
ATOM 2073 O O . ASN A 1 271 ? 20.146 19.163 -44.430 1.00 88.19 271 ASN A O 1
ATOM 2077 N N . ALA A 1 272 ? 21.021 17.166 -44.998 1.00 89.38 272 ALA A N 1
ATOM 2078 C CA . ALA A 1 272 ? 19.787 16.418 -44.783 1.00 89.38 272 ALA A CA 1
ATOM 2079 C C . ALA A 1 272 ? 19.414 16.374 -43.292 1.00 89.38 272 ALA A C 1
ATOM 2081 O O . ALA A 1 272 ? 18.241 16.532 -42.963 1.00 89.38 272 ALA A O 1
ATOM 2082 N N . ALA A 1 273 ? 20.402 16.261 -42.397 1.00 89.50 273 ALA A N 1
ATOM 2083 C CA . ALA A 1 273 ? 20.188 16.327 -40.956 1.00 89.50 273 ALA A CA 1
ATOM 2084 C C . ALA A 1 273 ? 19.652 17.696 -40.517 1.00 89.50 273 ALA A C 1
ATOM 2086 O O . ALA A 1 273 ? 18.640 17.764 -39.824 1.00 89.50 273 ALA A O 1
ATOM 2087 N N . ARG A 1 274 ? 20.249 18.795 -41.000 1.00 92.12 274 ARG A N 1
ATOM 2088 C CA . ARG A 1 274 ? 19.763 20.162 -40.728 1.00 92.12 274 ARG A CA 1
ATOM 2089 C C . ARG A 1 274 ? 18.356 20.399 -41.273 1.00 92.12 274 ARG A C 1
ATOM 2091 O O . ARG A 1 274 ? 17.549 21.063 -40.628 1.00 92.12 274 ARG A O 1
ATOM 2098 N N . ALA A 1 275 ? 18.056 19.905 -42.476 1.00 91.44 275 ALA A N 1
ATOM 2099 C CA . ALA A 1 275 ? 16.718 20.017 -43.058 1.00 91.44 275 ALA A CA 1
ATOM 2100 C C . ALA A 1 275 ? 15.687 19.258 -42.214 1.00 91.44 275 ALA A C 1
ATOM 2102 O O . ALA A 1 275 ? 14.672 19.827 -41.821 1.00 91.44 275 ALA A O 1
ATOM 2103 N N . ARG A 1 276 ? 15.998 18.013 -41.844 1.00 93.69 276 ARG A N 1
ATOM 2104 C CA . ARG A 1 276 ? 15.100 17.180 -41.049 1.00 93.69 276 ARG A CA 1
ATOM 2105 C C . ARG A 1 276 ? 14.880 17.725 -39.640 1.00 93.69 276 ARG A C 1
ATOM 2107 O O . ARG A 1 276 ? 13.743 17.732 -39.177 1.00 93.69 276 ARG A O 1
ATOM 2114 N N . THR A 1 277 ? 15.922 18.232 -38.981 1.00 91.44 277 THR A N 1
ATOM 2115 C CA . THR A 1 277 ? 15.785 18.912 -37.685 1.00 91.44 277 THR A CA 1
ATOM 2116 C C . THR A 1 277 ? 14.824 20.096 -37.783 1.00 91.44 277 THR A C 1
ATOM 2118 O O . THR A 1 277 ? 13.926 20.216 -36.951 1.00 91.44 277 THR A O 1
ATOM 2121 N N . ARG A 1 278 ? 14.936 20.927 -38.8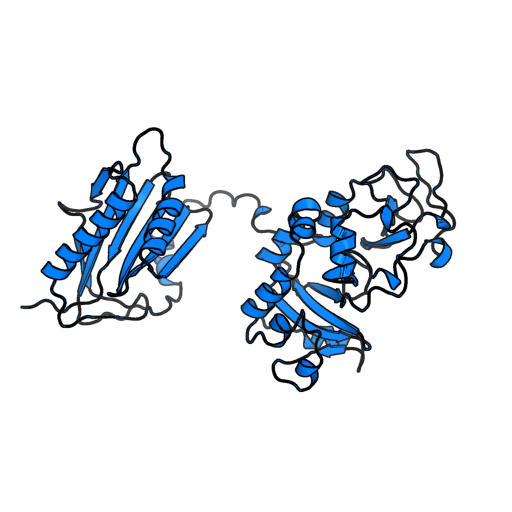29 1.00 92.44 278 ARG A N 1
ATOM 2122 C CA . ARG A 1 278 ? 14.000 22.040 -39.059 1.00 92.44 278 ARG A CA 1
ATOM 2123 C C . ARG A 1 278 ? 12.565 21.558 -39.267 1.00 92.44 278 ARG A C 1
ATOM 2125 O O . ARG A 1 278 ? 11.658 22.142 -38.682 1.00 92.44 278 ARG A O 1
ATOM 2132 N N . ASP A 1 279 ? 12.361 20.478 -40.018 1.00 93.81 279 ASP A N 1
ATOM 2133 C CA . ASP A 1 279 ? 11.028 19.897 -40.221 1.00 93.81 279 ASP A CA 1
ATOM 2134 C C . ASP A 1 279 ? 10.418 19.364 -38.917 1.00 93.81 279 ASP A C 1
ATOM 2136 O O . ASP A 1 279 ? 9.214 19.502 -38.699 1.00 93.81 279 ASP A O 1
ATOM 2140 N N . LEU A 1 280 ? 11.222 18.742 -38.048 1.00 93.50 280 LEU A N 1
ATOM 2141 C CA . LEU A 1 280 ? 10.772 18.230 -36.748 1.00 93.50 280 LEU A CA 1
ATOM 2142 C C . LEU A 1 280 ? 10.389 19.368 -35.798 1.00 93.50 280 LEU A C 1
ATOM 2144 O O . LEU A 1 280 ? 9.358 19.296 -35.130 1.00 93.50 280 LEU A O 1
ATOM 2148 N N . VAL A 1 281 ? 11.186 20.437 -35.770 1.00 92.12 281 VAL A N 1
ATOM 2149 C CA . VAL A 1 281 ? 10.880 21.640 -34.987 1.00 92.12 281 VAL A CA 1
ATOM 2150 C C . VAL A 1 281 ? 9.615 22.316 -35.522 1.00 92.12 281 VAL A C 1
ATOM 2152 O O . VAL A 1 281 ? 8.737 22.658 -34.737 1.00 92.12 281 VAL A O 1
ATOM 2155 N N . ALA A 1 282 ? 9.466 22.446 -36.843 1.00 91.19 282 ALA A N 1
ATOM 2156 C CA . ALA A 1 282 ? 8.272 23.027 -37.454 1.00 91.19 282 ALA A CA 1
ATOM 2157 C C . ALA A 1 282 ? 6.999 22.223 -37.137 1.00 91.19 282 ALA A C 1
ATOM 2159 O O . ALA A 1 282 ? 5.986 22.816 -36.780 1.00 91.19 282 ALA A O 1
ATOM 2160 N N . GLN A 1 283 ? 7.060 20.886 -37.195 1.00 92.12 283 GLN A N 1
ATOM 2161 C CA . GLN A 1 283 ? 5.950 20.010 -36.790 1.00 92.12 283 GLN A CA 1
ATOM 2162 C C . GLN A 1 283 ? 5.563 20.213 -35.323 1.00 92.12 283 GLN A C 1
ATOM 2164 O O . GLN A 1 283 ? 4.379 20.277 -34.997 1.00 92.12 283 GLN A O 1
ATOM 2169 N N . LEU A 1 284 ? 6.554 20.344 -34.436 1.00 91.88 284 LEU A N 1
ATOM 2170 C CA . LEU A 1 284 ? 6.295 20.609 -33.027 1.00 91.88 284 LEU A CA 1
ATOM 2171 C C . LEU A 1 284 ? 5.599 21.962 -32.827 1.00 91.88 284 LEU A C 1
ATOM 2173 O O . LEU A 1 284 ? 4.614 22.033 -32.096 1.00 91.88 284 LEU A O 1
ATOM 2177 N N . LEU A 1 285 ? 6.081 23.022 -33.480 1.00 91.12 285 LEU A N 1
ATOM 2178 C CA . LEU A 1 285 ? 5.475 24.354 -33.383 1.00 91.12 285 LEU A CA 1
ATOM 2179 C C . LEU A 1 285 ? 4.051 24.392 -33.940 1.00 91.12 285 LEU A C 1
ATOM 2181 O O . LEU A 1 285 ? 3.188 25.027 -33.337 1.00 91.12 285 LEU A O 1
ATOM 2185 N N . ASP A 1 286 ? 3.798 23.705 -35.054 1.00 90.88 286 ASP A N 1
ATOM 2186 C CA . ASP A 1 286 ? 2.456 23.564 -35.627 1.00 90.88 286 ASP A CA 1
ATOM 2187 C C . ASP A 1 286 ? 1.517 22.841 -34.648 1.00 90.88 286 ASP A C 1
ATOM 2189 O O . ASP A 1 286 ? 0.422 23.319 -34.351 1.00 90.88 286 ASP A O 1
ATOM 2193 N N . GLY A 1 287 ? 1.996 21.757 -34.024 1.00 88.31 287 GLY A N 1
ATOM 2194 C CA . GLY A 1 287 ? 1.272 21.046 -32.968 1.00 88.31 287 GLY A CA 1
ATOM 2195 C C . GLY A 1 287 ? 0.992 21.895 -31.720 1.00 88.31 287 GLY A C 1
ATOM 2196 O O . GLY A 1 287 ? -0.017 21.675 -31.049 1.00 88.31 287 GLY A O 1
ATOM 2197 N N . LEU A 1 288 ? 1.849 22.879 -31.433 1.00 88.00 288 LEU A N 1
ATOM 2198 C CA . LEU A 1 288 ? 1.684 23.878 -30.369 1.00 88.00 288 LEU A CA 1
ATOM 2199 C C . LEU A 1 288 ? 0.825 25.084 -30.797 1.00 88.00 288 LEU A C 1
ATOM 2201 O O . LEU A 1 288 ? 0.709 26.053 -30.051 1.00 88.00 288 LEU A O 1
ATOM 2205 N N . GLY A 1 289 ? 0.225 25.054 -31.990 1.00 83.69 289 GLY A N 1
ATOM 2206 C CA . GLY A 1 289 ? -0.638 26.123 -32.492 1.00 83.69 289 GLY A CA 1
ATOM 2207 C C . GLY A 1 289 ? 0.108 27.374 -32.968 1.00 83.69 289 GLY A C 1
ATOM 2208 O O . GLY A 1 289 ? -0.514 28.421 -33.130 1.00 83.69 289 GLY A O 1
ATOM 2209 N N . GLY A 1 290 ? 1.426 27.295 -33.183 1.00 77.38 290 GLY A N 1
ATOM 2210 C CA . GLY A 1 290 ? 2.241 28.361 -33.779 1.00 77.38 290 GLY A CA 1
ATOM 2211 C C . GLY A 1 290 ? 2.481 29.598 -32.903 1.00 77.38 290 GLY A C 1
ATOM 2212 O O . GLY A 1 290 ? 3.014 30.588 -33.396 1.00 77.38 290 GLY A O 1
ATOM 2213 N N . GLN A 1 291 ? 2.093 29.568 -31.625 1.00 76.94 291 GLN A N 1
ATOM 2214 C CA . GLN A 1 291 ? 2.198 30.722 -30.716 1.00 76.94 291 GLN A CA 1
ATOM 2215 C C . GLN A 1 291 ? 3.493 30.752 -29.887 1.00 76.94 291 GLN A C 1
ATOM 2217 O O . GLN A 1 291 ? 3.794 31.761 -29.255 1.00 76.94 291 GLN A O 1
ATOM 2222 N N . MET A 1 292 ? 4.261 29.660 -29.899 1.00 88.06 292 MET A N 1
ATOM 2223 C CA . MET A 1 292 ? 5.530 29.531 -29.180 1.00 88.06 292 MET A CA 1
ATOM 2224 C C . MET A 1 292 ? 6.656 30.256 -29.930 1.00 88.06 292 MET A C 1
ATOM 2226 O O . MET A 1 292 ? 6.869 30.008 -31.120 1.00 88.06 292 MET A O 1
ATOM 2230 N N . VAL A 1 293 ? 7.411 31.113 -29.238 1.00 87.88 293 VAL A N 1
ATOM 2231 C CA . VAL A 1 293 ? 8.584 31.788 -29.815 1.00 87.88 293 VAL A CA 1
ATOM 2232 C C . VAL A 1 293 ? 9.833 30.938 -29.575 1.00 87.88 293 VAL A C 1
ATOM 2234 O O . VAL A 1 293 ? 10.057 30.436 -28.479 1.00 87.88 293 VAL A O 1
ATOM 2237 N N . LEU A 1 294 ? 10.652 30.762 -30.615 1.00 89.06 294 LEU A N 1
ATOM 2238 C CA . LEU A 1 294 ? 11.931 30.054 -30.538 1.00 89.06 294 LEU A CA 1
ATOM 2239 C C . LEU A 1 294 ? 13.092 31.043 -30.461 1.00 89.06 294 LEU A C 1
ATOM 2241 O O . LEU A 1 294 ? 13.217 31.920 -31.319 1.00 89.06 294 LEU A O 1
ATOM 2245 N N . ARG A 1 295 ? 14.000 30.834 -29.507 1.00 88.62 295 ARG A N 1
ATOM 2246 C CA . ARG A 1 295 ? 15.327 31.471 -29.490 1.00 88.62 295 ARG A CA 1
ATOM 2247 C C . ARG A 1 295 ? 16.409 30.402 -29.538 1.00 88.62 295 ARG A C 1
ATOM 2249 O O . ARG A 1 295 ? 16.289 29.374 -28.888 1.00 88.62 295 ARG A O 1
ATOM 2256 N N . THR A 1 296 ? 17.464 30.609 -30.310 1.00 86.38 296 THR A N 1
ATOM 2257 C CA . THR A 1 296 ? 18.579 29.655 -30.401 1.00 86.38 296 THR A CA 1
ATOM 2258 C C . THR A 1 296 ? 19.482 29.770 -29.171 1.00 86.38 296 THR A C 1
ATOM 2260 O O . THR A 1 296 ? 19.761 30.881 -28.726 1.00 86.38 296 THR A O 1
ATOM 2263 N N . ASP A 1 297 ? 19.922 28.635 -28.614 1.00 74.94 297 ASP A N 1
ATOM 2264 C CA . ASP A 1 297 ? 20.771 28.605 -27.404 1.00 74.94 297 ASP A CA 1
ATOM 2265 C C . ASP A 1 297 ? 22.229 29.005 -27.715 1.00 74.94 297 ASP A C 1
ATOM 2267 O O . ASP A 1 297 ? 22.876 29.660 -26.904 1.00 74.94 297 ASP A O 1
ATOM 2271 N N . ASP A 1 298 ? 22.732 28.686 -28.919 1.00 66.00 298 ASP A N 1
ATOM 2272 C CA . ASP A 1 298 ? 24.099 29.032 -29.339 1.00 66.00 298 ASP A CA 1
ATOM 2273 C C . ASP A 1 298 ? 24.248 29.219 -30.865 1.00 66.00 298 ASP A C 1
ATOM 2275 O O . ASP A 1 298 ? 23.621 28.526 -31.667 1.00 66.00 298 ASP A O 1
ATOM 2279 N N . GLY A 1 299 ? 25.097 30.152 -31.298 1.00 59.97 299 GLY A N 1
ATOM 2280 C CA . GLY A 1 299 ? 25.303 30.482 -32.712 1.00 59.97 299 GLY A CA 1
ATOM 2281 C C . GLY A 1 299 ? 24.054 31.021 -33.444 1.00 59.97 299 GLY A C 1
ATOM 2282 O O . GLY A 1 299 ? 22.983 31.183 -32.858 1.00 59.97 299 GLY A O 1
ATOM 2283 N N . PRO A 1 300 ? 24.160 31.315 -34.755 1.00 57.31 300 PRO A N 1
ATOM 2284 C CA . PRO A 1 300 ? 23.056 31.897 -35.526 1.00 57.31 300 PRO A CA 1
ATOM 2285 C C . PRO A 1 300 ? 21.853 30.953 -35.704 1.00 57.31 300 PRO A C 1
ATOM 2287 O O . PRO A 1 300 ? 20.766 31.430 -36.014 1.00 57.31 300 PRO A O 1
ATOM 2290 N N . ASN A 1 301 ? 22.036 29.640 -35.495 1.00 69.81 301 ASN A N 1
ATOM 2291 C CA . ASN A 1 301 ? 21.010 28.619 -35.735 1.00 69.81 301 ASN A CA 1
ATOM 2292 C C . ASN A 1 301 ? 20.800 27.622 -34.574 1.00 69.81 301 ASN A C 1
ATOM 2294 O O . ASN A 1 301 ? 19.965 26.731 -34.709 1.00 69.81 301 ASN A O 1
ATOM 2298 N N . GLY A 1 302 ? 21.535 27.708 -33.457 1.00 75.25 302 GLY A N 1
ATOM 2299 C CA . GLY A 1 302 ? 21.448 26.705 -32.379 1.00 75.25 302 GLY A CA 1
ATOM 2300 C C . GLY A 1 302 ? 22.223 25.412 -32.651 1.00 75.25 302 GLY A C 1
ATOM 2301 O O . GLY A 1 302 ? 22.127 24.479 -31.861 1.00 75.25 302 GLY A O 1
ATOM 2302 N N . GLU A 1 303 ? 22.918 25.314 -33.788 1.00 86.88 303 GLU A N 1
ATOM 2303 C CA . GLU A 1 303 ? 23.426 24.066 -34.371 1.00 86.88 303 GLU A CA 1
ATOM 2304 C C . GLU A 1 303 ? 24.886 23.797 -33.979 1.00 86.88 303 GLU A C 1
ATOM 2306 O O . GLU A 1 303 ? 25.761 24.632 -34.200 1.00 86.88 303 GLU A O 1
ATOM 2311 N N . THR A 1 304 ? 25.170 22.597 -33.474 1.00 85.06 304 THR A N 1
ATOM 2312 C CA . THR A 1 304 ? 26.527 22.118 -33.183 1.00 85.06 304 THR A CA 1
ATOM 2313 C C . THR A 1 304 ? 26.719 20.726 -33.777 1.00 85.06 304 THR A C 1
ATOM 2315 O O . THR A 1 304 ? 25.877 19.847 -33.603 1.00 85.06 304 THR A O 1
ATOM 2318 N N . VAL A 1 305 ? 27.827 20.514 -34.491 1.00 82.12 305 VAL A N 1
ATOM 2319 C CA . VAL A 1 305 ? 28.227 19.177 -34.952 1.00 82.12 305 VAL A CA 1
ATOM 2320 C C . VAL A 1 305 ? 29.241 18.617 -33.966 1.00 82.12 305 VAL A C 1
ATOM 2322 O O . VAL A 1 305 ? 30.285 19.230 -33.742 1.00 82.12 305 VAL A O 1
ATOM 2325 N N . LEU A 1 306 ? 28.913 17.473 -33.378 1.00 82.75 306 LEU A N 1
ATOM 2326 C CA . LEU A 1 306 ? 29.679 16.827 -32.321 1.00 82.75 306 LEU A CA 1
ATOM 2327 C C . LEU A 1 306 ? 30.164 15.448 -32.786 1.00 82.75 306 LEU A C 1
ATOM 2329 O O . LEU A 1 306 ? 29.437 14.782 -33.533 1.00 82.75 306 LEU A O 1
ATOM 2333 N N . PRO A 1 307 ? 31.344 14.990 -32.327 1.00 80.12 307 PRO A N 1
ATOM 2334 C CA . PRO A 1 307 ? 31.719 13.586 -32.444 1.00 80.12 307 PRO A CA 1
ATOM 2335 C C . PRO A 1 307 ? 30.624 12.712 -31.830 1.00 80.12 307 PRO A C 1
ATOM 2337 O O . PRO A 1 307 ? 30.107 13.035 -30.760 1.00 80.12 307 PRO A O 1
ATOM 2340 N N . PHE A 1 308 ? 30.251 11.623 -32.498 1.00 74.06 308 PHE A N 1
ATOM 2341 C CA . PHE A 1 308 ? 29.255 10.707 -31.954 1.00 74.06 308 PHE A CA 1
ATOM 2342 C C . PHE A 1 308 ? 29.889 9.857 -30.855 1.00 74.06 308 PHE A C 1
ATOM 2344 O O . PHE A 1 308 ? 30.824 9.100 -31.129 1.00 74.06 308 PHE A O 1
ATOM 2351 N N . ASP A 1 309 ? 29.366 9.948 -29.637 1.00 77.75 309 ASP A N 1
ATOM 2352 C CA . ASP A 1 309 ? 29.685 9.027 -28.551 1.00 77.75 309 ASP A CA 1
ATOM 2353 C C . ASP A 1 309 ? 28.451 8.207 -28.134 1.00 77.75 309 ASP A C 1
ATOM 2355 O O . ASP A 1 309 ? 27.315 8.523 -28.497 1.00 77.75 309 ASP A O 1
ATOM 2359 N N . ASP A 1 310 ? 28.676 7.085 -27.451 1.00 71.25 310 ASP A N 1
ATOM 2360 C CA . ASP A 1 310 ? 27.615 6.236 -26.891 1.00 71.25 310 ASP A CA 1
ATOM 2361 C C . ASP A 1 310 ? 27.246 6.605 -25.450 1.00 71.25 310 ASP A C 1
ATOM 2363 O O . ASP A 1 310 ? 26.718 5.761 -24.726 1.00 71.25 310 ASP A O 1
ATOM 2367 N N . ASP A 1 311 ? 27.569 7.816 -24.995 1.00 67.00 311 ASP A N 1
ATOM 2368 C CA . ASP A 1 311 ? 27.537 8.242 -23.596 1.00 67.00 311 ASP A CA 1
ATOM 2369 C C . ASP A 1 311 ? 28.435 7.415 -22.642 1.00 67.00 311 ASP A C 1
ATOM 2371 O O . ASP A 1 311 ? 28.807 7.928 -21.594 1.00 67.00 311 ASP A O 1
ATOM 2375 N N . ALA A 1 312 ? 28.878 6.195 -22.977 1.00 63.94 312 ALA A N 1
ATOM 2376 C CA . ALA A 1 312 ? 29.812 5.376 -22.189 1.00 63.94 312 ALA A CA 1
ATOM 2377 C C . ALA A 1 312 ? 31.294 5.704 -22.459 1.00 63.94 312 ALA A C 1
ATOM 2379 O O . ALA A 1 312 ? 32.191 5.065 -21.904 1.00 63.94 312 ALA A O 1
ATOM 2380 N N . GLY A 1 313 ? 31.552 6.729 -23.276 1.00 66.12 313 GLY A N 1
ATOM 2381 C CA . GLY A 1 313 ? 32.887 7.238 -23.582 1.00 66.12 313 GLY A CA 1
ATOM 2382 C C . GLY A 1 313 ? 33.526 6.631 -24.831 1.00 66.12 313 GLY A C 1
ATOM 2383 O O . GLY A 1 313 ? 34.680 6.950 -25.123 1.00 66.12 313 GLY A O 1
ATOM 2384 N N . ASN A 1 314 ? 32.810 5.796 -25.593 1.00 70.44 314 ASN A N 1
ATOM 2385 C CA . ASN A 1 314 ? 33.298 5.326 -26.886 1.00 70.44 314 ASN A CA 1
ATOM 2386 C C . ASN A 1 314 ? 32.978 6.365 -27.961 1.00 70.44 314 ASN A C 1
ATOM 2388 O O . ASN A 1 314 ? 31.814 6.649 -28.224 1.00 70.44 314 ASN A O 1
ATOM 2392 N N . ILE A 1 315 ? 34.012 6.908 -28.605 1.00 73.94 315 ILE A N 1
ATOM 2393 C CA . ILE A 1 315 ? 33.870 7.851 -29.721 1.00 73.94 315 ILE A CA 1
ATOM 2394 C C . ILE A 1 315 ? 33.900 7.071 -31.037 1.00 73.94 315 ILE A C 1
ATOM 2396 O O . ILE A 1 315 ? 34.838 6.317 -31.308 1.00 73.94 315 ILE A O 1
ATOM 2400 N N . TYR A 1 316 ? 32.894 7.280 -31.879 1.00 75.62 316 TYR A N 1
ATOM 2401 C CA . TYR A 1 316 ? 32.768 6.648 -33.189 1.00 75.62 316 TYR A CA 1
ATOM 2402 C C . TYR A 1 316 ? 33.273 7.584 -34.292 1.00 75.62 316 TYR A C 1
ATOM 2404 O O . TYR A 1 316 ? 33.233 8.804 -34.167 1.00 75.62 316 TYR A O 1
ATOM 2412 N N . GLN A 1 317 ? 33.726 7.021 -35.418 1.00 81.56 317 GLN A N 1
ATOM 2413 C CA . GLN A 1 317 ? 34.139 7.793 -36.605 1.00 81.56 317 GLN A CA 1
ATOM 2414 C C . GLN A 1 317 ? 32.937 8.299 -37.429 1.00 81.56 317 GLN A C 1
ATOM 2416 O O . GLN A 1 317 ? 32.899 8.173 -38.656 1.00 81.56 317 GLN A O 1
ATOM 2421 N N . VAL A 1 318 ? 31.930 8.827 -36.744 1.00 82.88 318 VAL A N 1
ATOM 2422 C CA . VAL A 1 318 ? 30.749 9.482 -37.308 1.00 82.88 318 VAL A CA 1
ATOM 2423 C C . VAL A 1 318 ? 30.454 10.724 -36.473 1.00 82.88 318 VAL A C 1
ATOM 2425 O O . VAL A 1 318 ? 30.797 10.786 -35.294 1.00 82.88 318 VAL A O 1
ATOM 2428 N N . ASP A 1 319 ? 29.826 11.711 -37.092 1.00 86.44 319 ASP A N 1
ATOM 2429 C CA . ASP A 1 319 ? 29.404 12.946 -36.445 1.00 86.44 319 ASP A CA 1
ATOM 2430 C C . ASP A 1 319 ? 27.892 12.926 -36.202 1.00 86.44 319 ASP A C 1
ATOM 2432 O O . ASP A 1 319 ? 27.147 12.189 -36.851 1.00 86.44 319 ASP A O 1
ATOM 2436 N N . ARG A 1 320 ? 27.421 13.766 -35.283 1.00 88.81 320 ARG A N 1
ATOM 2437 C CA . ARG A 1 320 ? 25.999 14.044 -35.065 1.00 88.81 320 ARG A CA 1
ATOM 2438 C C . ARG A 1 320 ? 25.759 15.538 -35.015 1.00 88.81 320 ARG A C 1
ATOM 2440 O O . ARG A 1 320 ? 26.512 16.290 -34.405 1.00 88.81 320 ARG A O 1
ATOM 2447 N N . LEU A 1 321 ? 24.666 15.956 -35.637 1.00 89.56 321 LEU A N 1
ATOM 2448 C CA . LEU A 1 321 ? 24.125 17.298 -35.498 1.00 89.56 321 LEU A CA 1
ATOM 2449 C C . LEU A 1 321 ? 23.209 17.333 -34.276 1.00 89.56 321 LEU A C 1
ATOM 2451 O O . LEU A 1 321 ? 22.236 16.574 -34.225 1.00 89.56 321 LEU A O 1
ATOM 2455 N N . GLU A 1 322 ? 23.504 18.235 -33.348 1.00 91.25 322 GLU A N 1
ATOM 2456 C CA . GLU A 1 322 ? 22.625 18.643 -32.258 1.00 91.25 322 GLU A CA 1
ATOM 2457 C C . GLU A 1 322 ? 22.175 20.091 -32.483 1.00 91.25 322 GLU A C 1
ATOM 2459 O O . GLU A 1 322 ? 22.932 20.930 -32.974 1.00 91.25 322 GLU A O 1
ATOM 2464 N N . THR A 1 323 ? 20.924 20.399 -32.160 1.00 90.69 323 THR A N 1
ATOM 2465 C CA . THR A 1 323 ? 20.379 21.752 -32.250 1.00 90.69 323 THR A CA 1
ATOM 2466 C C . THR A 1 323 ? 19.582 22.090 -31.006 1.00 90.69 323 THR A C 1
ATOM 2468 O O . THR A 1 323 ? 18.713 21.314 -30.613 1.00 90.69 323 THR A O 1
ATOM 2471 N N . ARG A 1 324 ? 19.876 23.235 -30.385 1.00 92.38 324 ARG A N 1
ATOM 2472 C CA . ARG A 1 324 ? 19.293 23.643 -29.101 1.00 92.38 324 ARG A CA 1
ATOM 2473 C C . ARG A 1 324 ? 18.533 24.959 -29.210 1.00 92.38 324 ARG A C 1
ATOM 2475 O O . ARG A 1 324 ? 19.029 25.941 -29.768 1.00 92.38 324 ARG A O 1
ATOM 2482 N N . TYR A 1 325 ? 17.345 24.975 -28.620 1.00 91.69 325 TYR A N 1
ATOM 2483 C CA . TYR A 1 325 ? 16.429 26.104 -28.613 1.00 91.69 325 TYR A CA 1
ATOM 2484 C C . TYR A 1 325 ? 15.869 26.362 -27.213 1.00 91.69 325 TYR A C 1
ATOM 2486 O O . TYR A 1 325 ? 15.590 25.426 -26.465 1.00 91.69 325 TYR A O 1
ATOM 2494 N N . PHE A 1 326 ? 15.623 27.626 -26.899 1.00 91.44 326 PHE A N 1
ATOM 2495 C CA . PHE A 1 326 ? 14.675 28.059 -25.885 1.00 91.44 326 PHE A CA 1
ATOM 2496 C C . PHE A 1 326 ? 13.285 28.175 -26.504 1.00 91.44 326 PHE A C 1
ATOM 2498 O O . PHE A 1 326 ? 13.130 28.689 -27.615 1.00 91.44 326 PHE A O 1
ATOM 2505 N N . LEU A 1 327 ? 12.293 27.691 -25.770 1.00 91.31 327 LEU A N 1
ATOM 2506 C CA . LEU A 1 327 ? 10.882 27.797 -26.096 1.00 91.31 327 LEU A CA 1
ATOM 2507 C C . LEU A 1 327 ? 10.265 28.831 -25.152 1.00 91.31 327 LEU A C 1
ATOM 2509 O O . LEU A 1 327 ? 10.220 28.595 -23.948 1.00 91.31 327 LEU A O 1
ATOM 2513 N N . ASP A 1 328 ? 9.809 29.960 -25.687 1.00 90.44 328 ASP A N 1
ATOM 2514 C CA . ASP A 1 328 ? 9.167 31.022 -24.912 1.00 90.44 328 ASP A CA 1
ATOM 2515 C C . ASP A 1 328 ? 7.639 30.973 -25.124 1.00 90.44 328 ASP A C 1
ATOM 2517 O O . ASP A 1 328 ? 7.161 31.284 -26.228 1.00 90.44 328 ASP A O 1
ATOM 2521 N N . PRO A 1 329 ? 6.860 30.578 -24.097 1.00 87.69 329 PRO A N 1
ATOM 2522 C CA . PRO A 1 329 ? 5.404 30.542 -24.169 1.00 87.69 329 PRO A CA 1
ATOM 2523 C C . PRO A 1 329 ? 4.770 31.915 -24.432 1.00 87.69 329 PRO A C 1
ATOM 2525 O O . PRO A 1 329 ? 5.274 32.931 -23.939 1.00 87.69 329 PRO A O 1
ATOM 2528 N N . PRO A 1 330 ? 3.631 31.978 -25.143 1.00 85.94 330 PRO A N 1
ATOM 2529 C CA . PRO A 1 330 ? 2.847 33.202 -25.248 1.00 85.94 330 PRO A CA 1
ATOM 2530 C C . PRO A 1 330 ? 2.273 33.599 -23.872 1.00 85.94 330 PRO A C 1
ATOM 2532 O O . PRO A 1 330 ? 1.674 32.769 -23.190 1.00 85.94 330 PRO A O 1
ATOM 2535 N N . PRO A 1 331 ? 2.373 34.872 -23.448 1.00 78.62 331 PRO A N 1
ATOM 2536 C CA . PRO A 1 331 ? 1.687 35.333 -22.243 1.00 78.62 331 PRO A CA 1
ATOM 2537 C C . PRO A 1 331 ? 0.159 35.153 -22.364 1.00 78.62 331 PRO A C 1
ATOM 2539 O O . PRO A 1 331 ? -0.392 35.474 -23.422 1.00 78.62 331 PRO A O 1
ATOM 2542 N N . PRO A 1 332 ? -0.558 34.725 -21.303 1.00 82.56 332 PRO A N 1
ATOM 2543 C CA . PRO A 1 332 ? -0.122 34.570 -19.909 1.00 82.56 332 PRO A CA 1
ATOM 2544 C C . PRO A 1 332 ? 0.320 33.142 -19.528 1.00 82.56 332 PRO A C 1
ATOM 2546 O O . PRO A 1 332 ? 0.323 32.810 -18.340 1.00 82.56 332 PRO A O 1
ATOM 2549 N N . ASP A 1 333 ? 0.637 32.289 -20.499 1.00 83.19 333 ASP A N 1
ATOM 2550 C CA . ASP A 1 333 ? 0.916 30.884 -20.225 1.00 83.19 333 ASP A CA 1
ATOM 2551 C C . ASP A 1 333 ? 2.229 30.699 -19.457 1.00 83.19 333 ASP A C 1
ATOM 2553 O O . ASP A 1 333 ? 3.205 31.425 -19.649 1.00 83.19 333 ASP A O 1
ATOM 2557 N N . ARG A 1 334 ? 2.254 29.690 -18.585 1.00 81.81 334 ARG A N 1
ATOM 2558 C CA . ARG A 1 334 ? 3.442 29.306 -17.816 1.00 81.81 334 ARG A CA 1
ATOM 2559 C C . ARG A 1 334 ? 4.224 28.215 -18.542 1.00 81.81 334 ARG A C 1
ATOM 2561 O O . ARG A 1 334 ? 3.626 27.368 -19.198 1.00 81.81 334 ARG A O 1
ATOM 2568 N N . ALA A 1 335 ? 5.550 28.205 -18.420 1.00 82.56 335 ALA A N 1
ATOM 2569 C CA . ALA A 1 335 ? 6.409 27.243 -19.118 1.00 82.56 335 ALA A CA 1
ATOM 2570 C C . ALA A 1 335 ? 6.233 25.789 -18.635 1.00 82.56 335 ALA A C 1
ATOM 2572 O O . ALA A 1 335 ? 6.443 24.852 -19.408 1.00 82.56 335 ALA A O 1
ATOM 2573 N N . ASP A 1 336 ? 5.783 25.595 -17.396 1.00 80.06 336 ASP A N 1
ATOM 2574 C CA . ASP A 1 336 ? 5.605 24.296 -16.740 1.00 80.06 336 ASP A CA 1
ATOM 2575 C C . ASP A 1 336 ? 4.487 23.427 -17.343 1.00 80.06 336 ASP A C 1
ATOM 2577 O O . ASP A 1 336 ? 4.535 22.200 -17.231 1.00 80.06 336 ASP A O 1
ATOM 2581 N N . ILE A 1 337 ? 3.512 24.021 -18.039 1.00 83.44 337 ILE A N 1
ATOM 2582 C CA . ILE A 1 337 ? 2.416 23.269 -18.679 1.00 83.44 337 ILE A CA 1
ATOM 2583 C C . ILE A 1 337 ? 2.856 22.589 -19.986 1.00 83.44 337 ILE A C 1
ATOM 2585 O O . ILE A 1 337 ? 2.298 21.565 -20.392 1.00 83.44 337 ILE A O 1
ATOM 2589 N N . TYR A 1 338 ? 3.867 23.143 -20.656 1.00 85.69 338 TYR A N 1
ATOM 2590 C CA . TYR A 1 338 ? 4.243 22.770 -22.018 1.00 85.69 338 TYR A CA 1
ATOM 2591 C C . TYR A 1 338 ? 4.938 21.411 -22.159 1.00 85.69 338 TYR A C 1
ATOM 2593 O O . TYR A 1 338 ? 4.652 20.747 -23.155 1.00 85.69 338 TYR A O 1
ATOM 2601 N N . PRO A 1 339 ? 5.768 20.915 -21.217 1.00 89.06 339 PRO A N 1
ATOM 2602 C CA . PRO A 1 339 ? 6.317 19.561 -21.303 1.00 89.06 339 PRO A CA 1
ATOM 2603 C C . PRO A 1 339 ? 5.241 18.491 -21.532 1.00 89.06 339 PRO A C 1
ATOM 2605 O O . PRO A 1 339 ? 5.397 17.636 -22.400 1.00 89.06 339 PRO A O 1
ATOM 2608 N N . SER A 1 340 ? 4.105 18.591 -20.836 1.00 85.38 340 SER A N 1
ATOM 2609 C CA . SER A 1 340 ? 2.982 17.655 -20.994 1.00 85.38 340 SER A CA 1
ATOM 2610 C C . SER A 1 340 ? 2.281 17.792 -22.350 1.00 85.38 340 SER A C 1
ATOM 2612 O O . SER A 1 340 ? 1.868 16.797 -22.946 1.00 85.38 340 SER A O 1
ATOM 2614 N N . VAL A 1 341 ? 2.150 19.019 -22.863 1.00 88.56 341 VAL A N 1
ATOM 2615 C CA . VAL A 1 341 ? 1.563 19.282 -24.189 1.00 88.56 341 VAL A CA 1
ATOM 2616 C C . VAL A 1 341 ? 2.468 18.737 -25.295 1.00 88.56 341 VAL A C 1
ATOM 2618 O O . VAL A 1 341 ? 1.993 18.067 -26.210 1.00 88.56 341 VAL A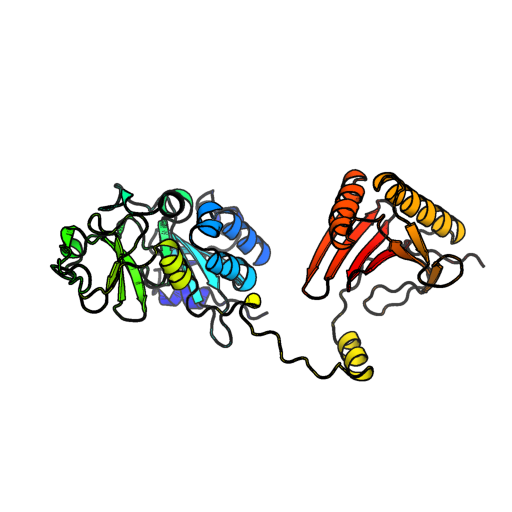 O 1
ATOM 2621 N N . ILE A 1 342 ? 3.776 18.964 -25.178 1.00 91.50 342 ILE A N 1
ATOM 2622 C CA . ILE A 1 342 ? 4.788 18.509 -26.132 1.00 91.50 342 ILE A CA 1
ATOM 2623 C C . ILE A 1 342 ? 4.851 16.977 -26.177 1.00 91.50 342 ILE A C 1
ATOM 2625 O O . ILE A 1 342 ? 4.844 16.404 -27.265 1.00 91.50 342 ILE A O 1
ATOM 2629 N N . VAL A 1 343 ? 4.810 16.306 -25.020 1.00 89.25 343 VAL A N 1
ATOM 2630 C CA . VAL A 1 343 ? 4.722 14.836 -24.940 1.00 89.25 343 VAL A CA 1
ATOM 2631 C C . VAL A 1 343 ? 3.518 14.307 -25.720 1.00 89.25 343 VAL A C 1
ATOM 2633 O O . VAL A 1 343 ? 3.678 13.417 -26.551 1.00 89.25 343 VAL A O 1
ATOM 2636 N N . ARG A 1 344 ? 2.332 14.903 -25.544 1.00 87.75 344 ARG A N 1
ATOM 2637 C CA . ARG A 1 344 ? 1.118 14.490 -26.273 1.00 87.75 344 ARG A CA 1
ATOM 2638 C C . ARG A 1 344 ? 1.222 14.702 -27.784 1.00 87.75 344 ARG A C 1
ATOM 2640 O O . ARG A 1 344 ? 0.651 13.927 -28.552 1.00 87.75 344 ARG A O 1
ATOM 2647 N N . ILE A 1 345 ? 1.918 15.751 -28.226 1.00 90.62 345 ILE A N 1
ATOM 2648 C CA . ILE A 1 345 ? 2.194 15.981 -29.651 1.00 90.62 345 ILE A CA 1
ATOM 2649 C C . ILE A 1 345 ? 3.083 14.852 -30.183 1.00 90.62 345 ILE A C 1
ATOM 2651 O O . ILE A 1 345 ? 2.746 14.237 -31.193 1.00 90.62 345 ILE A O 1
ATOM 2655 N N . TRP A 1 346 ? 4.165 14.519 -29.478 1.00 94.69 346 TRP A N 1
ATOM 2656 C CA . TRP A 1 346 ? 5.072 13.432 -29.860 1.00 94.69 346 TRP A CA 1
ATOM 2657 C C . TRP A 1 346 ? 4.376 12.065 -29.907 1.00 94.69 346 TRP A C 1
ATOM 2659 O O . TRP A 1 346 ? 4.547 11.323 -30.874 1.00 94.69 346 TRP A O 1
ATOM 2669 N N . GLU A 1 347 ? 3.528 11.755 -28.925 1.00 90.75 347 GLU A N 1
ATOM 2670 C CA . GLU A 1 347 ? 2.717 10.530 -28.910 1.00 90.75 347 GLU A CA 1
ATOM 2671 C C . GLU A 1 347 ? 1.752 10.460 -30.103 1.00 90.75 347 GLU A C 1
ATOM 2673 O O . GLU A 1 347 ? 1.611 9.407 -30.724 1.00 90.75 347 GLU A O 1
ATOM 2678 N N . ARG A 1 348 ? 1.129 11.585 -30.488 1.00 92.00 348 ARG A N 1
ATOM 2679 C CA . ARG A 1 348 ? 0.244 11.656 -31.667 1.00 92.00 348 ARG A CA 1
ATOM 2680 C C . ARG A 1 348 ? 0.987 11.376 -32.974 1.00 92.00 348 ARG A C 1
ATOM 2682 O O . ARG A 1 348 ? 0.398 10.821 -33.898 1.00 92.00 348 ARG A O 1
ATOM 2689 N N . HIS A 1 349 ? 2.268 11.729 -33.046 1.00 88.25 349 HIS A N 1
ATOM 2690 C CA . HIS A 1 349 ? 3.139 11.377 -34.168 1.00 88.25 349 HIS A CA 1
ATOM 2691 C C . HIS A 1 349 ? 3.664 9.930 -34.105 1.00 88.25 349 HIS A C 1
ATOM 2693 O O . HIS A 1 349 ? 4.405 9.512 -34.996 1.00 88.25 349 HIS A O 1
ATOM 2699 N N . GLY A 1 350 ? 3.273 9.152 -33.088 1.00 89.19 350 GLY A N 1
ATOM 2700 C CA . GLY A 1 350 ? 3.667 7.755 -32.913 1.00 89.19 350 GLY A CA 1
ATOM 2701 C C . GLY A 1 350 ? 5.112 7.577 -32.449 1.00 89.19 350 GLY A C 1
ATOM 2702 O O . GLY A 1 350 ? 5.707 6.530 -32.697 1.00 89.19 350 GLY A O 1
ATOM 2703 N N . TRP A 1 351 ? 5.710 8.599 -31.832 1.00 91.19 351 TRP A N 1
ATOM 2704 C CA . TRP A 1 351 ? 7.095 8.545 -31.362 1.00 91.19 351 TRP A CA 1
ATOM 2705 C C . TRP A 1 351 ? 7.198 7.824 -30.021 1.00 91.19 351 TRP A C 1
ATOM 2707 O O . TRP A 1 351 ? 6.267 7.830 -29.215 1.00 91.19 351 TRP A O 1
ATOM 2717 N N . LYS A 1 352 ? 8.355 7.209 -29.756 1.00 87.50 352 LYS A N 1
ATOM 2718 C CA . LYS A 1 352 ? 8.620 6.580 -28.458 1.00 87.50 352 LYS A CA 1
ATOM 2719 C C . LYS A 1 352 ? 9.000 7.665 -27.458 1.00 87.50 352 LYS A C 1
ATOM 2721 O O . LYS A 1 352 ? 10.051 8.278 -27.624 1.00 87.50 352 LYS A O 1
ATOM 2726 N N . VAL A 1 353 ? 8.173 7.884 -26.436 1.00 89.81 353 VAL A N 1
ATOM 2727 C CA . VAL A 1 353 ? 8.358 8.961 -25.453 1.00 89.81 353 VAL A CA 1
ATOM 2728 C C . VAL A 1 353 ? 8.693 8.402 -24.070 1.00 89.81 353 VAL A C 1
ATOM 2730 O O . VAL A 1 353 ? 8.152 7.385 -23.646 1.00 89.81 353 VAL A O 1
ATOM 2733 N N . THR A 1 354 ? 9.586 9.080 -23.357 1.00 85.38 354 THR A N 1
ATOM 2734 C CA . THR A 1 354 ? 9.861 8.871 -21.932 1.00 85.38 354 THR A CA 1
ATOM 2735 C C . THR A 1 354 ? 9.801 10.214 -21.221 1.00 85.38 354 THR A C 1
ATOM 2737 O O . THR A 1 354 ? 10.460 11.159 -21.655 1.00 85.38 354 THR A O 1
ATOM 2740 N N . LEU A 1 355 ? 9.045 10.299 -20.131 1.00 84.50 355 LEU A N 1
ATOM 2741 C CA . LEU A 1 355 ? 8.916 11.500 -19.310 1.00 84.50 355 LEU A CA 1
ATOM 2742 C C . LEU A 1 355 ? 9.451 11.205 -17.908 1.00 84.50 355 LEU A C 1
ATOM 2744 O O . LEU A 1 355 ? 9.081 10.200 -17.308 1.00 84.50 355 LEU A O 1
ATOM 2748 N N . ALA A 1 356 ? 10.310 12.080 -17.400 1.00 78.12 356 ALA A N 1
ATOM 2749 C CA . ALA A 1 356 ? 10.813 12.054 -16.036 1.00 78.12 356 ALA A CA 1
ATOM 2750 C C . ALA A 1 356 ? 10.635 13.442 -15.411 1.00 78.12 356 ALA A C 1
ATOM 2752 O O . ALA A 1 356 ? 10.799 14.460 -16.085 1.00 78.12 356 ALA A O 1
ATOM 2753 N N . ALA A 1 357 ? 10.303 13.484 -14.127 1.00 76.62 357 ALA A N 1
ATOM 2754 C CA . ALA A 1 357 ? 10.227 14.714 -13.353 1.00 76.62 357 ALA A CA 1
ATOM 2755 C C . ALA A 1 357 ? 10.909 14.485 -12.005 1.00 76.62 357 ALA A C 1
ATOM 2757 O O . ALA A 1 357 ? 10.709 13.444 -11.380 1.00 76.62 357 ALA A O 1
ATOM 2758 N N . ASP A 1 358 ? 11.721 15.446 -11.584 1.00 68.19 358 ASP A N 1
ATOM 2759 C CA . ASP A 1 358 ? 12.399 15.458 -10.294 1.00 68.19 358 ASP A CA 1
ATOM 2760 C C . ASP A 1 358 ? 12.359 16.871 -9.686 1.00 68.19 358 ASP A C 1
ATOM 2762 O O . ASP A 1 358 ? 11.790 17.805 -10.258 1.00 68.19 358 ASP A O 1
ATOM 2766 N N . ALA A 1 359 ? 12.967 17.042 -8.510 1.00 62.31 359 ALA A N 1
ATOM 2767 C CA . ALA A 1 359 ? 13.064 18.344 -7.847 1.00 62.31 359 ALA A CA 1
ATOM 2768 C C . ALA A 1 359 ? 13.857 19.391 -8.658 1.00 62.31 359 ALA A C 1
ATOM 2770 O O . ALA A 1 359 ? 13.738 20.584 -8.389 1.00 62.31 359 ALA A O 1
ATOM 2771 N N . ALA A 1 360 ? 14.663 18.963 -9.636 1.00 69.88 360 ALA A N 1
ATOM 2772 C CA . ALA A 1 360 ? 15.433 19.837 -10.510 1.00 69.88 360 ALA A CA 1
ATOM 2773 C C . ALA A 1 360 ? 14.670 20.220 -11.789 1.00 69.88 360 ALA A C 1
ATOM 2775 O O . ALA A 1 360 ? 15.148 21.094 -12.509 1.00 69.88 360 ALA A O 1
ATOM 2776 N N . GLY A 1 361 ? 13.520 19.603 -12.088 1.00 81.06 361 GLY A N 1
ATOM 2777 C CA . GLY A 1 361 ? 12.619 19.991 -13.173 1.00 81.06 361 GLY A CA 1
ATOM 2778 C C . GLY A 1 361 ? 12.013 18.820 -13.951 1.00 81.06 361 GLY A C 1
ATOM 2779 O O . GLY A 1 361 ? 12.012 17.674 -13.512 1.00 81.06 361 GLY A O 1
ATOM 2780 N N . ILE A 1 362 ? 11.478 19.112 -15.139 1.00 82.50 362 ILE A N 1
ATOM 2781 C CA . ILE A 1 362 ? 10.836 18.117 -16.013 1.00 82.50 362 ILE A CA 1
ATOM 2782 C C . ILE A 1 362 ? 11.743 17.842 -17.211 1.00 82.50 362 ILE A C 1
ATOM 2784 O O . ILE A 1 362 ? 12.215 18.779 -17.853 1.00 82.50 362 ILE A O 1
ATOM 2788 N N . VAL A 1 363 ? 11.956 16.570 -17.546 1.00 89.25 363 VAL A N 1
ATOM 2789 C CA . VAL A 1 363 ? 12.677 16.137 -18.747 1.00 89.25 363 VAL A CA 1
ATOM 2790 C C . VAL A 1 363 ? 11.821 15.146 -19.528 1.00 89.25 363 VAL A C 1
ATOM 2792 O O . VAL A 1 363 ? 11.518 14.051 -19.061 1.00 89.25 363 VAL A O 1
ATOM 2795 N N . ALA A 1 364 ? 11.464 15.509 -20.753 1.00 88.25 364 ALA A N 1
ATOM 2796 C CA . ALA A 1 364 ? 10.792 14.643 -21.709 1.00 88.25 364 ALA A CA 1
ATOM 2797 C C . ALA A 1 364 ? 11.760 14.285 -22.838 1.00 88.25 364 ALA A C 1
ATOM 2799 O O . ALA A 1 364 ? 12.455 15.154 -23.357 1.00 88.25 364 ALA A O 1
ATOM 2800 N N . ARG A 1 365 ? 11.793 13.021 -23.254 1.00 92.44 365 ARG A N 1
ATOM 2801 C CA . ARG A 1 365 ? 12.567 12.563 -24.412 1.00 92.44 365 ARG A CA 1
ATOM 2802 C C . ARG A 1 365 ? 11.657 11.836 -25.382 1.00 92.44 365 ARG A C 1
ATOM 2804 O O . ARG A 1 365 ? 10.861 11.011 -24.948 1.00 92.44 365 ARG A O 1
ATOM 2811 N N . ALA A 1 366 ? 11.803 12.102 -26.670 1.00 92.50 366 ALA A N 1
ATOM 2812 C CA . ALA A 1 366 ? 11.156 11.355 -27.735 1.00 92.50 366 ALA A CA 1
ATOM 2813 C C . ALA A 1 366 ? 12.177 10.851 -28.748 1.00 92.50 366 ALA A C 1
ATOM 2815 O O . ALA A 1 366 ? 13.189 11.505 -28.998 1.00 92.50 366 ALA A O 1
ATOM 2816 N N . GLN A 1 367 ? 11.878 9.706 -29.353 1.00 93.31 367 GLN A N 1
ATOM 2817 C CA . GLN A 1 367 ? 12.632 9.154 -30.468 1.00 93.31 367 GLN A CA 1
ATOM 2818 C C . GLN A 1 367 ? 11.712 8.940 -31.670 1.00 93.31 367 GLN A C 1
ATOM 2820 O O . GLN A 1 367 ? 10.665 8.291 -31.561 1.00 93.31 367 GLN A O 1
ATOM 2825 N N . THR A 1 368 ? 12.113 9.488 -32.814 1.00 92.31 368 THR A N 1
ATOM 2826 C CA . THR A 1 368 ? 11.412 9.329 -34.090 1.00 92.31 368 THR A CA 1
ATOM 2827 C C . THR A 1 368 ? 11.747 7.981 -34.737 1.00 92.31 368 THR A C 1
ATOM 2829 O O . THR A 1 368 ? 12.727 7.322 -34.386 1.00 92.31 368 THR A O 1
ATOM 2832 N N . SER A 1 369 ? 10.964 7.564 -35.736 1.00 88.88 369 SER A N 1
ATOM 2833 C CA . SER A 1 369 ? 11.225 6.328 -36.494 1.00 88.88 369 SER A CA 1
ATOM 2834 C C . SER A 1 369 ? 12.539 6.357 -37.286 1.00 88.88 369 SER A C 1
ATOM 2836 O O . SER A 1 369 ? 13.114 5.312 -37.572 1.00 88.88 369 SER A O 1
ATOM 2838 N N . ASP A 1 370 ? 13.009 7.552 -37.649 1.00 89.44 370 ASP A N 1
ATOM 2839 C CA . ASP A 1 370 ? 14.301 7.815 -38.291 1.00 89.44 370 ASP A CA 1
ATOM 2840 C C . ASP A 1 370 ? 15.422 8.124 -37.280 1.00 89.44 370 ASP A C 1
ATOM 2842 O O . ASP A 1 370 ? 16.468 8.640 -37.666 1.00 89.44 370 ASP A O 1
ATOM 2846 N N . TRP A 1 371 ? 15.227 7.761 -36.005 1.00 89.75 371 TRP A N 1
ATOM 2847 C CA . TRP A 1 371 ? 16.228 7.807 -34.930 1.00 89.75 371 TRP A CA 1
ATOM 2848 C C . TRP A 1 371 ? 16.727 9.205 -34.542 1.00 89.75 371 TRP A C 1
ATOM 2850 O O . TRP A 1 371 ? 17.782 9.335 -33.919 1.00 89.75 371 TRP A O 1
ATOM 2860 N N . TYR A 1 372 ? 15.962 10.253 -34.849 1.00 92.75 372 TYR A N 1
ATOM 2861 C CA . TYR A 1 372 ? 16.178 11.556 -34.231 1.00 92.75 372 TYR A CA 1
ATOM 2862 C C . TYR A 1 372 ? 15.676 11.513 -32.805 1.00 92.75 372 TYR A C 1
ATOM 2864 O O . TYR A 1 372 ? 14.649 10.906 -32.497 1.00 92.75 372 TYR A O 1
ATOM 2872 N N . GLU A 1 373 ? 16.391 12.210 -31.943 1.00 92.44 373 GLU A N 1
ATOM 2873 C CA . GLU A 1 373 ? 16.008 12.347 -30.555 1.00 92.44 373 GLU A CA 1
ATOM 2874 C C . GLU A 1 373 ? 15.681 13.784 -30.249 1.00 92.44 373 GLU A C 1
ATOM 2876 O O . GLU A 1 373 ? 16.425 14.696 -30.604 1.00 92.44 373 GLU A O 1
ATOM 2881 N N . LEU A 1 374 ? 14.568 13.965 -29.560 1.00 94.81 374 LEU A N 1
ATOM 2882 C CA . LEU A 1 374 ? 14.127 15.249 -29.072 1.00 94.81 374 LEU A CA 1
ATOM 2883 C C . LEU A 1 374 ? 14.135 15.182 -27.556 1.00 94.81 374 LEU A C 1
ATOM 2885 O O . LEU A 1 374 ? 13.594 14.246 -26.976 1.00 94.81 374 LEU A O 1
ATOM 2889 N N . THR A 1 375 ? 14.754 16.161 -26.914 1.00 93.56 375 THR A N 1
ATOM 2890 C CA . THR A 1 375 ? 14.743 16.309 -25.461 1.00 93.56 375 THR A CA 1
ATOM 2891 C C . THR A 1 375 ? 14.165 17.666 -25.119 1.00 93.56 375 THR A C 1
ATOM 2893 O O . THR A 1 375 ? 14.699 18.686 -25.545 1.00 93.56 375 THR A O 1
ATOM 2896 N N . VAL A 1 376 ? 13.087 17.682 -24.344 1.00 93.62 376 VAL A N 1
ATOM 2897 C CA . VAL A 1 376 ? 12.551 18.889 -23.725 1.00 93.62 376 VAL A CA 1
ATOM 2898 C C . VAL A 1 376 ? 12.904 18.889 -22.254 1.00 93.62 376 VAL A C 1
ATOM 2900 O O . VAL A 1 376 ? 12.669 17.905 -21.560 1.00 93.62 376 VAL A O 1
ATOM 2903 N N . THR A 1 377 ? 13.434 20.010 -21.784 1.00 91.31 377 THR A N 1
ATOM 2904 C CA . THR A 1 377 ? 13.825 20.211 -20.393 1.00 91.31 377 THR A CA 1
ATOM 2905 C C . THR A 1 377 ? 13.184 21.490 -19.877 1.00 91.31 377 THR A C 1
ATOM 2907 O O . THR A 1 377 ? 13.363 22.547 -20.475 1.00 91.31 377 THR A O 1
ATOM 2910 N N . HIS A 1 378 ? 12.460 21.404 -18.766 1.00 89.25 378 HIS A N 1
ATOM 2911 C CA . HIS A 1 378 ? 11.922 22.544 -18.033 1.00 89.25 378 HIS A CA 1
ATOM 2912 C C . HIS A 1 378 ? 12.626 22.649 -16.681 1.00 89.25 378 HIS A C 1
ATOM 2914 O O . HIS A 1 378 ? 12.438 21.777 -15.831 1.00 89.25 378 HIS A O 1
ATOM 2920 N N . ARG A 1 379 ? 13.443 23.690 -16.497 1.00 86.69 379 ARG A N 1
ATOM 2921 C CA . ARG A 1 379 ? 14.153 24.000 -15.242 1.00 86.69 379 ARG A CA 1
ATOM 2922 C C . ARG A 1 379 ? 14.175 25.504 -15.031 1.00 86.69 379 ARG A C 1
ATOM 2924 O O . ARG A 1 379 ? 14.366 26.227 -16.004 1.00 86.69 379 ARG A O 1
ATOM 2931 N N . ASP A 1 380 ? 13.994 25.958 -13.793 1.00 84.50 380 ASP A N 1
ATOM 2932 C CA . ASP A 1 380 ? 14.051 27.382 -13.425 1.00 84.50 380 ASP A CA 1
ATOM 2933 C C . ASP A 1 380 ? 13.194 28.282 -14.345 1.00 84.50 380 ASP A C 1
ATOM 2935 O O . ASP A 1 380 ? 13.672 29.282 -14.879 1.00 84.50 380 ASP A O 1
ATOM 2939 N N . ASP A 1 381 ? 11.942 27.871 -14.599 1.00 81.25 381 ASP A N 1
ATOM 2940 C CA . ASP A 1 381 ? 10.975 28.548 -15.494 1.00 81.25 381 ASP A CA 1
ATOM 2941 C C . ASP A 1 381 ? 11.448 28.697 -16.957 1.00 81.25 381 ASP A C 1
ATOM 2943 O O . ASP A 1 381 ? 10.916 29.472 -17.748 1.00 81.25 381 ASP A O 1
ATOM 2947 N N . THR A 1 382 ? 12.475 27.937 -17.340 1.00 86.94 382 THR A N 1
ATOM 2948 C CA . THR A 1 382 ? 13.056 27.948 -18.679 1.00 86.94 382 THR A CA 1
ATOM 2949 C C . THR A 1 382 ? 12.763 26.634 -19.381 1.00 86.94 382 THR A C 1
ATOM 2951 O O . THR A 1 382 ? 13.152 25.561 -18.912 1.00 86.94 382 THR A O 1
ATOM 2954 N N . LEU A 1 383 ? 12.128 26.716 -20.549 1.00 91.00 383 LEU A N 1
ATOM 2955 C CA . LEU A 1 383 ? 11.849 25.567 -21.399 1.00 91.00 383 LEU A CA 1
ATOM 2956 C C . LEU A 1 383 ? 12.886 25.486 -22.525 1.00 91.00 383 LEU A C 1
ATOM 2958 O O . LEU A 1 383 ? 13.057 26.422 -23.305 1.00 91.00 383 LEU A O 1
ATOM 2962 N N . ARG A 1 384 ? 13.593 24.359 -22.610 1.00 93.62 384 ARG A N 1
ATOM 2963 C CA . ARG A 1 384 ? 14.611 24.094 -23.632 1.00 93.62 384 ARG A CA 1
ATOM 2964 C C . ARG A 1 384 ? 14.238 22.881 -24.460 1.00 93.62 384 ARG A C 1
ATOM 2966 O O . ARG A 1 384 ? 13.775 21.887 -23.912 1.00 93.62 384 ARG A O 1
ATOM 2973 N N . LEU A 1 385 ? 14.503 22.947 -25.756 1.00 93.75 385 LEU A N 1
ATOM 2974 C CA . LEU A 1 385 ? 14.385 21.854 -26.711 1.00 93.75 385 LEU A CA 1
ATOM 2975 C C . LEU A 1 385 ? 15.765 21.567 -27.303 1.00 93.75 385 LEU A C 1
ATOM 2977 O O . LEU A 1 385 ? 16.379 22.457 -27.882 1.00 93.75 385 LEU A O 1
ATOM 2981 N N . SER A 1 386 ? 16.228 20.325 -27.207 1.00 93.75 386 SER A N 1
ATOM 2982 C CA . SER A 1 386 ? 17.352 19.809 -27.988 1.00 93.75 386 SER A CA 1
ATOM 2983 C C . SER A 1 386 ? 16.841 18.793 -29.004 1.00 93.75 386 SER A C 1
ATOM 2985 O O . SER A 1 386 ? 16.014 17.946 -28.668 1.00 93.75 386 SER A O 1
ATOM 2987 N N . VAL A 1 387 ? 17.320 18.880 -30.241 1.00 93.44 387 VAL A N 1
ATOM 2988 C CA . VAL A 1 387 ? 17.059 17.915 -31.311 1.00 93.44 387 VAL A CA 1
ATOM 2989 C C . VAL A 1 387 ? 18.386 17.391 -31.816 1.00 93.44 387 VAL A C 1
ATOM 2991 O O . VAL A 1 387 ? 19.261 18.167 -32.193 1.00 93.44 387 VAL A O 1
ATOM 2994 N N . ALA A 1 388 ? 18.538 16.076 -31.844 1.00 92.06 388 ALA A N 1
ATOM 2995 C CA . ALA A 1 388 ? 19.817 15.458 -32.112 1.00 92.06 388 ALA A CA 1
ATOM 2996 C C . ALA A 1 388 ? 19.664 14.286 -33.095 1.00 92.06 388 ALA A C 1
ATOM 2998 O O . ALA A 1 388 ? 18.980 13.298 -32.823 1.00 92.06 388 ALA A O 1
ATOM 2999 N N . SER A 1 389 ? 20.313 14.415 -34.252 1.00 91.44 389 SER A N 1
ATOM 3000 C CA . SER A 1 389 ? 20.263 13.472 -35.388 1.00 91.44 389 SER A CA 1
ATOM 3001 C C . SER A 1 389 ? 20.935 12.120 -35.100 1.00 91.44 389 SER A C 1
ATOM 3003 O O . SER A 1 389 ? 21.752 12.041 -34.186 1.00 91.44 389 SER A O 1
ATOM 3005 N N . PRO A 1 390 ? 20.652 11.041 -35.848 1.00 90.56 390 PRO A N 1
ATOM 3006 C CA . PRO A 1 390 ? 21.507 9.855 -35.817 1.00 90.56 390 PRO A CA 1
ATOM 3007 C C . PRO A 1 390 ? 22.891 10.167 -36.411 1.00 90.56 390 PRO A C 1
ATOM 3009 O O . PRO A 1 390 ? 23.079 11.182 -37.086 1.00 90.56 390 PRO A O 1
ATOM 3012 N N . GLY A 1 391 ? 23.866 9.289 -36.172 1.00 87.56 391 GLY A N 1
ATOM 3013 C CA . GLY A 1 391 ? 25.226 9.487 -36.671 1.00 87.56 391 GLY A CA 1
ATOM 3014 C C . GLY A 1 391 ? 25.291 9.526 -38.202 1.00 87.56 391 GLY A C 1
ATOM 3015 O O . GLY A 1 391 ? 24.592 8.768 -38.880 1.00 87.56 391 GLY A O 1
ATOM 3016 N N . PHE A 1 392 ? 26.154 10.373 -38.754 1.00 87.12 392 PHE A N 1
ATOM 3017 C CA . PHE A 1 392 ? 26.446 10.444 -40.183 1.00 87.12 392 PHE A CA 1
ATOM 3018 C C . PHE A 1 392 ? 27.943 10.619 -40.446 1.00 87.12 392 PHE A C 1
ATOM 3020 O O . PHE A 1 392 ? 28.688 11.149 -39.625 1.00 87.12 392 PHE A O 1
ATOM 3027 N N . HIS A 1 393 ? 28.403 10.185 -41.618 1.00 82.38 393 HIS A N 1
ATOM 3028 C CA . HIS A 1 393 ? 29.762 10.489 -42.058 1.00 82.38 393 HIS A CA 1
ATOM 3029 C C . HIS A 1 393 ? 29.790 11.870 -42.707 1.00 82.38 393 HIS A C 1
ATOM 3031 O O . HIS A 1 393 ? 29.007 12.150 -43.621 1.00 82.38 393 HIS A O 1
ATOM 3037 N N . ARG A 1 394 ? 30.731 12.723 -42.295 1.00 76.38 394 ARG A N 1
ATOM 3038 C CA . ARG A 1 394 ? 31.069 13.900 -43.092 1.00 76.38 394 ARG A CA 1
ATOM 3039 C C . ARG A 1 394 ? 31.594 13.435 -44.443 1.00 76.38 394 ARG A C 1
ATOM 3041 O O . ARG A 1 394 ? 32.571 12.692 -44.522 1.00 76.38 394 ARG A O 1
ATOM 3048 N N . SER A 1 395 ? 30.912 13.853 -45.504 1.00 63.75 395 SER A N 1
ATOM 3049 C CA . SER A 1 395 ? 31.517 13.796 -46.830 1.00 63.75 395 SER A CA 1
ATOM 3050 C C . SER A 1 395 ? 32.715 14.758 -46.834 1.00 63.75 395 SER A C 1
ATOM 3052 O O . SER A 1 395 ? 32.587 15.837 -46.250 1.00 63.75 395 SER A O 1
ATOM 3054 N N . PRO A 1 396 ? 33.867 14.352 -47.393 1.00 56.12 396 PRO A N 1
ATOM 3055 C CA . PRO A 1 396 ? 35.072 15.177 -47.440 1.00 56.12 396 PRO A CA 1
ATOM 3056 C C . PRO A 1 396 ? 34.889 16.482 -48.220 1.00 56.12 396 PRO A C 1
ATOM 3058 O O . PRO A 1 396 ? 34.008 16.530 -49.113 1.00 56.12 396 PRO A O 1
#